Protein AF-A0A3D8R5S1-F1 (afdb_monomer)

Radius of gyration: 42.46 Å; Cα contacts (8 Å, |Δi|>4): 574; chains: 1; bounding box: 137×62×120 Å

Mean predicted aligned error: 13.7 Å

Secondary structure (DSSP, 8-state):
---PPP---------------------HHHHHHHHHHHHHHHHHHHHHHHHHTT-HHHHHHHS-HHHHHHHHTSTTHHHHHHHHHHHHHHHHHHHHHHHHHTT-TT--HHHHHHHHGGGHHHHHHHHHSTTHHHHHHHHHHHHHHTSS---TTS----S--TTHHHHHHHHHHHHHHHHHH-TT---HHHHHHHHHHHHHHHTTT---SSHHHHHHHHTT-BSHHHHHHHHHHHHHHHHHHHHHHHHHHHSTT----S-HHHHHHHHHHTTHHHHHHHTTSBTTHHHHHHHHHHHHHHHTS--TT-TTTTSS-TTSPPHHHHHHHHHHHHHHHHHHHH-TT---HHHHHHHHHHHHHHHHTTPPPS-HHHHHHHGGGSTTHHHHHHHHHHHHHHHHHHHHHHHHT-TTTTTS---S-HHHHHHHTTHHHHHHHHTSTTHHHHHHHHHHHHHHTSS---TTTTTTTT--TT-GGG----HHHHHHHHHHHHHHHHHHHH-TT---HHHHHHHHHHHHHHHTTT---SSHHHHHHHHTSPPPTT---------PPPTHHHHHHTTSS--

Foldseek 3Di:
DDDDDDDDDDDDDDDDDDDDPDPPPPDVVNVVVVVVVVVLVVLVVLLVVCLVVLPVVVSLVPDDPVVSVVSLQRPCNLVSLLSSLLVQLCVLLVVLQVVVVVVPLVDELLSQQVSLQVSLVSLVVLCVGVVSLVSSLVSLLVSLVRSGDPDPPHQHDAEDRPNAVSSLVVNQVSVVVCVVVPVPDALLVVLVSQVVSCVVSVVNNYHGHNLNVNLVSQLVHAEPVSLVVLLVVLLVVLVVLLVVLVCLVPDPPNPPVDQSLQSLLVSLVSCLSSLLSLCSHHYCSLVSSLVVLLVSQVSSPPDPPPPPRQPDDQQDDHPSLASSQVSNVVSQVVCCVVPVLDAPPVSLVVQVVVCVVSVVSNHHGSHPVVNLVRLLSHVCSLVVLLVVLLVVLVVLLVVVVVLCPPPVNLVVADLAQSLLVSLLVCVVSLVSQCPHDVSLVSSLVSLLVSLLSSFDPPPVCASHRPLDPPDPPSDHDSPSQQVSLVVNLVSLVVCCVVPVPDAVPVSLVSQVVVCVSVVVSVDNSHNPSNNVSNVPRDDDPPDDDDPDDDDDDDPVVVVVVVVPVPD

Nearest PDB structures (foldseek):
  5cwm-assembly1_A  TM=2.021E-01  e=1.436E+00  synthetic construct
  5ijj-assembly1_A  TM=2.510E-01  e=1.994E+00  Thermochaetoides thermophila
  7cun-assembly1_H  TM=1.378E-01  e=2.165E+00  Homo sapiens
  7e40-assembly1_B  TM=1.766E-01  e=6.038E+00  Oryza sativa Japonica Group

Organism: NCBI:txid1849047

Sequence (567 aa):
MSSLKRPHMSGTGASSDGRPPKAAKLSHEAEVQQLRAQIAILQRFIVEQGLQTSTWQGLLTKTPPEIRTQLENSPIAAETINKSIRAGIDKAYYALEAKIWELDLSITSDDMSRAMVEYIPQIQKLAEISGGLSLAYDALLYLGEHSYARVAGTSFGYGSRPSDRLADELLYSLAKRRKDSQPDYNPLPAVERLGKQISYLRERGIESFFLKSYNVLSAWVKGPEAADRTYNSLKAQITTAHQETLNEIDTPGSECYGSPSYVLASKMEQFIPDVRSLAYVAGGGLRLAFDLTIFLGLQYYGSLGSKSYHKGYGKQVRPFDNVVDELLVEIAMKIKDEEPGFAPVAEVEELEKRDRRLKKVGIKTCFPKSINLMWPWLPGAAAKFHEDIKKRIIKSYEKSEKQLHDPLSQHKRASSDWHSIRSEAFIPEIKRLNELPGGAILAFELLVLTAEHSYLRDVKLGPFYGWGDKAPEWWCPRNFDLVADDLLAGIAIKVKDQNPNFRPTNELVQLKNSHQYLAGYNIHTYFPKTIDVIESWPESDSVPRFEGSMTFPSAHTSATQLGQLNR

pLDDT: mean 81.53, std 16.75, range [34.62, 98.0]

Solvent-accessible surface area (backbone atoms only — not comparable to full-atom values): 32315 Å² total; per-residue (Å²): 137,86,86,87,82,84,84,86,89,84,82,91,82,90,77,92,77,93,70,82,79,72,78,73,72,67,53,68,65,58,50,51,50,51,50,52,51,51,49,52,51,50,48,49,50,53,54,54,52,28,54,77,67,73,30,53,67,65,49,48,74,74,39,58,70,73,60,37,53,54,46,49,69,32,93,61,32,32,62,50,52,46,53,46,51,51,52,49,52,50,53,56,38,52,60,53,50,51,42,45,74,73,65,42,65,86,58,30,25,39,56,35,10,47,65,46,46,76,51,52,66,54,36,55,54,33,40,75,32,74,85,5,47,66,50,21,49,54,48,51,58,50,49,60,70,47,29,45,77,89,62,88,89,51,49,62,42,85,51,81,44,71,26,30,63,62,51,22,57,49,48,37,53,46,51,52,53,46,48,76,74,32,87,84,63,72,38,52,70,57,34,58,54,48,49,56,50,42,52,61,37,43,79,58,61,30,81,59,60,38,57,71,28,42,55,56,35,40,45,62,32,71,37,47,72,55,32,50,51,52,47,54,52,52,53,48,50,53,51,49,54,50,52,52,49,50,52,53,67,69,38,88,86,56,81,66,91,61,58,66,59,54,58,37,31,57,60,54,51,73,46,51,67,57,43,57,50,35,42,48,19,38,58,57,7,44,63,50,22,43,55,48,44,53,51,55,65,52,58,44,62,61,75,90,76,59,83,79,75,62,83,79,64,33,76,63,83,53,73,51,33,54,54,50,17,50,51,42,37,55,43,51,48,53,47,38,73,79,34,79,84,59,50,66,52,70,59,46,53,50,52,50,56,48,36,55,56,33,49,75,65,52,26,74,64,46,43,65,65,32,45,64,66,50,48,70,49,30,88,61,38,35,60,56,50,43,54,56,50,50,54,50,53,52,52,51,41,55,52,51,54,56,48,66,71,33,76,82,44,67,77,58,75,62,93,60,61,64,39,28,59,60,40,49,71,46,49,68,57,38,54,54,31,40,73,25,80,84,6,30,60,53,24,44,54,49,49,53,52,40,59,67,50,30,45,46,84,48,80,89,44,31,60,43,75,78,70,54,102,82,54,86,87,69,75,68,84,63,63,40,34,59,59,48,19,58,50,47,30,52,35,50,52,53,32,40,74,77,34,77,82,67,72,66,61,70,58,50,52,51,50,51,53,50,29,55,57,37,40,77,67,79,39,76,65,52,36,57,62,28,49,54,56,60,66,68,50,78,82,65,100,79,68,85,83,80,91,71,89,80,82,73,85,66,75,74,64,59,67,65,58,62,66,67,77,75,117

Structure (mmCIF, N/CA/C/O backbone):
data_AF-A0A3D8R5S1-F1
#
_entry.id   AF-A0A3D8R5S1-F1
#
loop_
_atom_site.group_PDB
_atom_site.id
_atom_site.type_symbol
_atom_site.label_atom_id
_atom_site.label_alt_id
_atom_site.label_comp_id
_atom_site.label_asym_id
_atom_site.label_entity_id
_atom_site.label_seq_id
_atom_site.pdbx_PDB_ins_code
_atom_site.Cartn_x
_atom_site.Cartn_y
_atom_site.Cartn_z
_atom_site.occupancy
_atom_site.B_iso_or_equiv
_atom_site.auth_seq_id
_atom_site.auth_comp_id
_atom_site.auth_asym_id
_atom_site.auth_atom_id
_atom_site.pdbx_PDB_model_num
ATOM 1 N N . MET A 1 1 ? -52.650 42.874 62.507 1.00 39.59 1 MET A N 1
ATOM 2 C CA . MET A 1 1 ? -53.874 43.387 61.851 1.00 39.59 1 MET A CA 1
ATOM 3 C C . MET A 1 1 ? -54.260 42.440 60.719 1.00 39.59 1 MET A C 1
ATOM 5 O O . MET A 1 1 ? -53.361 42.006 60.016 1.00 39.59 1 MET A O 1
ATOM 9 N N . SER A 1 2 ? -55.564 42.156 60.569 1.00 38.62 2 SER A N 1
ATOM 10 C CA . SER A 1 2 ? -56.229 41.367 59.502 1.00 38.62 2 SER A CA 1
ATOM 11 C C . SER A 1 2 ? -56.034 39.836 59.558 1.00 38.62 2 SER A C 1
ATOM 13 O O . SER A 1 2 ? -55.106 39.309 58.963 1.00 38.62 2 SER A O 1
ATOM 15 N N . SER A 1 3 ? -56.757 39.078 60.394 1.00 37.47 3 SER A N 1
ATOM 16 C CA . SER A 1 3 ? -58.192 38.696 60.330 1.00 37.47 3 SER A CA 1
ATOM 17 C C . SER A 1 3 ? -58.537 37.714 59.195 1.00 37.47 3 SER A C 1
ATOM 19 O O . SER A 1 3 ? -58.768 38.108 58.053 1.00 37.47 3 SER A O 1
ATOM 21 N N . LEU A 1 4 ? -58.588 36.424 59.559 1.00 38.31 4 LEU A N 1
ATOM 22 C CA . LEU A 1 4 ? -59.146 35.318 58.780 1.00 38.31 4 LEU A CA 1
ATOM 23 C C . LEU A 1 4 ? -60.676 35.436 58.677 1.00 38.31 4 LEU A C 1
ATOM 25 O O . LEU A 1 4 ? -61.364 35.560 59.690 1.00 38.31 4 LEU A O 1
ATOM 29 N N . LYS A 1 5 ? -61.215 35.276 57.463 1.00 46.69 5 LYS A N 1
ATOM 30 C CA . LYS A 1 5 ? -62.646 35.048 57.209 1.00 46.69 5 LYS A CA 1
ATOM 31 C C . LYS A 1 5 ? -62.930 33.554 57.021 1.00 46.69 5 LYS A C 1
ATOM 33 O O . LYS A 1 5 ? -62.366 32.920 56.135 1.00 46.69 5 LYS A O 1
ATOM 38 N N . ARG A 1 6 ? -63.854 33.025 57.831 1.00 42.22 6 ARG A N 1
ATOM 39 C CA . ARG A 1 6 ? -64.632 31.800 57.559 1.00 42.22 6 ARG A CA 1
ATOM 40 C C . ARG A 1 6 ? -65.735 32.093 56.527 1.00 42.22 6 ARG A C 1
ATOM 42 O O . ARG A 1 6 ? -66.184 33.236 56.438 1.00 42.22 6 ARG A O 1
ATOM 49 N N . PRO A 1 7 ? -66.241 31.055 55.846 1.00 53.12 7 PRO A N 1
ATOM 50 C CA . PRO A 1 7 ? -67.682 30.769 55.910 1.00 53.12 7 PRO A CA 1
ATOM 51 C C . PRO A 1 7 ? -67.935 29.264 56.140 1.00 53.12 7 PRO A C 1
ATOM 53 O O . PRO A 1 7 ? -67.262 28.412 55.577 1.00 53.12 7 PRO A O 1
ATOM 56 N N . HIS A 1 8 ? -68.677 28.907 57.185 1.00 38.25 8 HIS A N 1
ATOM 57 C CA . HIS A 1 8 ? -70.129 28.658 57.229 1.00 38.25 8 HIS A CA 1
ATOM 58 C C . HIS A 1 8 ? -70.543 27.250 56.777 1.00 38.25 8 HIS A C 1
ATOM 60 O O . HIS A 1 8 ? -70.475 26.891 55.608 1.00 38.25 8 HIS A O 1
ATOM 66 N N . MET A 1 9 ? -71.009 26.486 57.768 1.00 43.72 9 MET A N 1
ATOM 67 C CA . MET A 1 9 ? -71.739 25.233 57.626 1.00 43.72 9 MET A CA 1
ATOM 68 C C . MET A 1 9 ? -73.236 25.493 57.429 1.00 43.72 9 MET A C 1
ATOM 70 O O . MET A 1 9 ? -73.798 26.335 58.128 1.00 43.72 9 MET A O 1
ATOM 74 N N . SER A 1 10 ? -73.859 24.696 56.561 1.00 40.09 10 SER A N 1
ATOM 75 C CA . SER A 1 10 ? -75.243 24.187 56.623 1.00 40.09 10 SER A CA 1
ATOM 76 C C . SER A 1 10 ? -75.431 23.286 55.388 1.00 40.09 10 SER A C 1
ATOM 78 O O . SER A 1 10 ? -75.042 23.694 54.304 1.00 40.09 10 SER A O 1
ATOM 80 N N . GLY A 1 11 ? -75.975 22.077 55.429 1.00 38.72 11 GLY A N 1
ATOM 81 C CA . GLY A 1 11 ? -76.747 21.450 56.477 1.00 38.72 11 GLY A CA 1
ATOM 82 C C . GLY A 1 11 ? -76.936 19.955 56.227 1.00 38.72 11 GLY A C 1
ATOM 83 O O . GLY A 1 11 ? -76.634 19.400 55.174 1.00 38.72 11 GLY A O 1
ATOM 84 N N . THR A 1 12 ? -77.421 19.341 57.290 1.00 40.75 12 THR A N 1
ATOM 85 C CA . THR A 1 12 ? -77.879 17.970 57.460 1.00 40.75 12 THR A CA 1
ATOM 86 C C . THR A 1 12 ? -79.117 17.660 56.622 1.00 40.75 12 THR A C 1
ATOM 88 O O . THR A 1 12 ? -80.109 18.381 56.697 1.00 40.75 12 THR A O 1
ATOM 91 N N . GLY A 1 13 ? -79.092 16.527 55.924 1.00 39.94 13 GLY A N 1
ATOM 92 C CA . GLY A 1 13 ? -80.265 15.856 55.372 1.00 39.94 13 GLY A CA 1
ATOM 93 C C . GLY A 1 13 ? -80.067 14.351 55.496 1.00 39.94 13 GLY A C 1
ATOM 94 O O . GLY A 1 13 ? -79.429 13.736 54.648 1.00 39.94 13 GLY A O 1
ATOM 95 N N . ALA A 1 14 ? -80.548 13.779 56.599 1.00 44.41 14 ALA A N 1
ATOM 96 C CA . ALA A 1 14 ? -80.600 12.343 56.808 1.00 44.41 14 ALA A CA 1
ATOM 97 C C . ALA A 1 14 ? -81.788 11.762 56.030 1.00 44.41 14 ALA A C 1
ATOM 99 O O . ALA A 1 14 ? -82.923 12.190 56.225 1.00 44.41 14 ALA A O 1
ATOM 100 N N . SER A 1 15 ? -81.534 10.758 55.197 1.00 41.56 15 SER A N 1
ATOM 101 C CA . SER A 1 15 ? -82.533 9.747 54.869 1.00 41.56 15 SER A CA 1
ATOM 102 C C . SER A 1 15 ? -81.846 8.393 54.937 1.00 41.56 15 SER A C 1
ATOM 104 O O . SER A 1 15 ? -80.936 8.075 54.174 1.00 41.56 15 SER A O 1
ATOM 106 N N . SER A 1 16 ? -82.221 7.671 55.981 1.00 47.59 16 SER A N 1
ATOM 107 C CA . SER A 1 16 ? -81.908 6.282 56.238 1.00 47.59 16 SER A CA 1
ATOM 108 C C . SER A 1 16 ? -82.669 5.411 55.249 1.00 47.59 16 SER A C 1
ATOM 110 O O . SER A 1 16 ? -83.893 5.350 55.327 1.00 47.59 16 SER A O 1
ATOM 112 N N . ASP A 1 17 ? -81.953 4.683 54.400 1.00 43.38 17 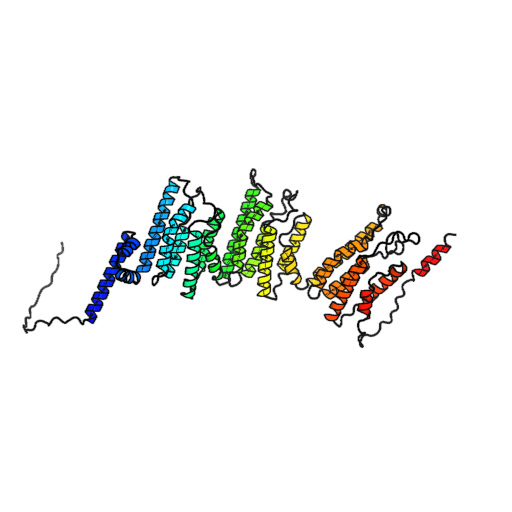ASP A N 1
ATOM 113 C CA . ASP A 1 17 ? -82.474 3.429 53.875 1.00 43.38 17 ASP A CA 1
ATOM 114 C C . ASP A 1 17 ? -81.357 2.399 53.739 1.00 43.38 17 ASP A C 1
ATOM 116 O O . ASP A 1 17 ? -80.265 2.650 53.223 1.00 43.38 17 ASP A O 1
ATOM 120 N N . GLY A 1 18 ? -81.617 1.246 54.345 1.00 51.34 18 GLY A N 1
ATOM 121 C CA . GLY A 1 18 ? -80.632 0.227 54.637 1.00 51.34 18 GLY A CA 1
ATOM 122 C C . GLY A 1 18 ? -80.197 -0.565 53.410 1.00 51.34 18 GLY A C 1
ATOM 123 O O . GLY A 1 18 ? -81.004 -1.196 52.734 1.00 51.34 18 GLY A O 1
ATOM 124 N N . ARG A 1 19 ? -78.881 -0.646 53.221 1.00 42.19 19 ARG A N 1
ATOM 125 C CA . ARG A 1 19 ? -78.139 -1.890 52.959 1.00 42.19 19 ARG A CA 1
ATOM 126 C C . ARG A 1 19 ? -76.644 -1.577 53.043 1.00 42.19 19 ARG A C 1
ATOM 128 O O . ARG A 1 19 ? -76.214 -0.611 52.416 1.00 42.19 19 ARG A O 1
ATOM 135 N N . PRO A 1 20 ? -75.829 -2.371 53.761 1.00 47.19 20 PRO A N 1
ATOM 136 C CA . PRO A 1 20 ? -74.384 -2.268 53.604 1.00 47.19 20 PRO A CA 1
ATOM 137 C C . PRO A 1 20 ? -74.064 -2.512 52.120 1.00 47.19 20 PRO A C 1
ATOM 139 O O . PRO A 1 20 ? -74.595 -3.480 51.555 1.00 47.19 20 PRO A O 1
ATOM 142 N N . PRO A 1 21 ? -73.253 -1.669 51.453 1.00 49.06 21 PRO A N 1
ATOM 143 C CA . PRO A 1 21 ? -72.784 -2.004 50.122 1.00 49.06 21 PRO A CA 1
ATOM 144 C C . PRO A 1 21 ? -72.013 -3.312 50.277 1.00 49.06 21 PRO A C 1
ATOM 146 O O . PRO A 1 21 ? -70.998 -3.368 50.972 1.00 49.06 21 PRO A O 1
ATOM 149 N N . LYS A 1 22 ? -72.553 -4.397 49.704 1.00 49.91 22 LYS A N 1
ATOM 150 C CA . LYS A 1 22 ? -71.823 -5.655 49.545 1.00 49.91 22 LYS A CA 1
ATOM 151 C C . LYS A 1 22 ? -70.461 -5.267 49.000 1.00 49.91 22 LYS A C 1
ATOM 153 O O . LYS A 1 22 ? -70.418 -4.649 47.938 1.00 49.91 22 LYS A O 1
ATOM 158 N N . ALA A 1 23 ? -69.404 -5.585 49.750 1.00 49.28 23 ALA A N 1
ATOM 159 C CA . ALA A 1 23 ? -68.029 -5.425 49.314 1.00 49.28 23 ALA A CA 1
ATOM 160 C C . ALA A 1 23 ? -67.968 -5.884 47.859 1.00 49.28 23 ALA A C 1
ATOM 162 O O . ALA A 1 23 ? -68.216 -7.059 47.569 1.00 49.28 23 ALA A O 1
ATOM 163 N N . ALA A 1 24 ? -67.789 -4.928 46.946 1.00 53.66 24 ALA A N 1
ATOM 164 C CA . ALA A 1 24 ? -67.605 -5.238 45.549 1.00 53.66 24 ALA A CA 1
ATOM 165 C C . ALA A 1 24 ? -66.372 -6.130 45.537 1.00 53.66 24 ALA A C 1
ATOM 167 O O . ALA A 1 24 ? -65.279 -5.668 45.861 1.00 53.66 24 ALA A O 1
ATOM 168 N N . LYS A 1 25 ? -66.569 -7.429 45.281 1.00 57.66 25 LYS A N 1
ATOM 169 C CA . LYS A 1 25 ? -65.466 -8.318 44.942 1.00 57.66 25 LYS A CA 1
ATOM 170 C C . LYS A 1 25 ? -64.747 -7.590 43.818 1.00 57.66 25 LYS A C 1
ATOM 172 O O . LYS A 1 25 ? 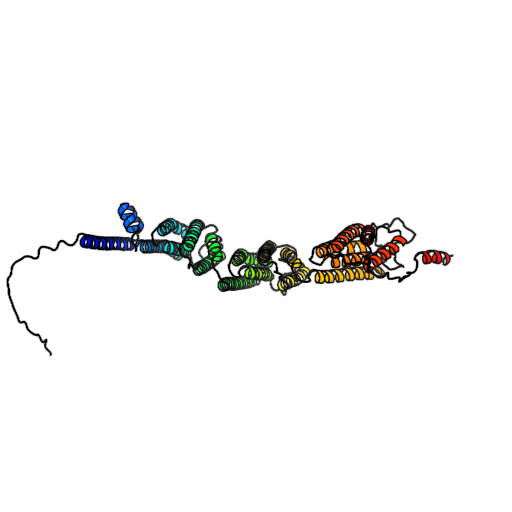-65.323 -7.456 42.737 1.00 57.66 25 LYS A O 1
ATOM 177 N N . LEU A 1 26 ? -63.561 -7.046 44.103 1.00 55.06 26 LEU A N 1
ATOM 178 C CA . LEU A 1 26 ? -62.646 -6.634 43.054 1.00 55.06 26 LEU A CA 1
ATOM 179 C C . LEU A 1 26 ? -62.645 -7.794 42.066 1.00 55.06 26 LEU A C 1
ATOM 181 O O . LEU A 1 26 ? -62.483 -8.949 42.469 1.00 55.06 26 LEU A O 1
ATOM 185 N N . SER A 1 27 ? -62.947 -7.500 40.800 1.00 71.06 27 SER A N 1
ATOM 186 C CA . SER A 1 27 ? -62.767 -8.489 39.745 1.00 71.06 27 SER A CA 1
ATOM 187 C C . SER A 1 27 ? -61.374 -9.077 39.946 1.00 71.06 27 SER A C 1
ATOM 189 O O . SER A 1 27 ? -60.426 -8.310 40.132 1.00 71.06 27 SER A O 1
ATOM 191 N N . HIS A 1 28 ? -61.243 -10.405 39.950 1.00 75.81 28 HIS A N 1
ATOM 192 C CA . HIS A 1 28 ? -59.943 -11.065 40.109 1.00 75.81 28 HIS A CA 1
ATOM 193 C C . HIS A 1 28 ? -58.885 -10.476 39.165 1.00 75.81 28 HIS A C 1
ATOM 195 O O . HIS A 1 28 ? -57.705 -10.443 39.484 1.00 75.81 28 HIS A O 1
ATOM 201 N N . GLU A 1 29 ? -59.312 -9.926 38.033 1.00 79.81 29 GLU A N 1
ATOM 202 C CA . GLU A 1 29 ? -58.477 -9.237 37.059 1.00 79.81 29 GLU A CA 1
ATOM 203 C C . GLU A 1 29 ? -57.869 -7.917 37.574 1.00 79.81 29 GLU A C 1
ATOM 205 O O . GLU A 1 29 ? -56.691 -7.645 37.342 1.00 79.81 29 GLU A O 1
ATOM 210 N N . ALA A 1 30 ? -58.630 -7.125 38.336 1.00 78.56 30 ALA A N 1
ATOM 211 C CA . ALA A 1 30 ? -58.147 -5.898 38.971 1.00 78.56 30 ALA A CA 1
ATOM 212 C C . ALA A 1 30 ? -57.182 -6.203 40.129 1.00 78.56 30 ALA A C 1
ATOM 214 O O . ALA A 1 30 ? -56.167 -5.527 40.289 1.00 78.56 30 ALA A O 1
ATOM 215 N N . GLU A 1 31 ? -57.456 -7.263 40.892 1.00 82.12 31 GLU A N 1
ATOM 216 C CA . GLU A 1 31 ? -56.578 -7.741 41.965 1.00 82.12 31 GLU A CA 1
ATOM 217 C C . GLU A 1 31 ? -55.251 -8.287 41.400 1.00 82.12 31 GLU A C 1
ATOM 219 O O . GLU A 1 31 ? -54.173 -7.943 41.885 1.00 82.12 31 GLU A O 1
ATOM 224 N N . VAL A 1 32 ? -55.301 -9.037 40.292 1.00 85.12 32 VAL A N 1
ATOM 225 C CA . VAL A 1 32 ? -54.107 -9.497 39.561 1.00 85.12 32 VAL A CA 1
ATOM 226 C C . VAL A 1 32 ? -53.297 -8.324 39.000 1.00 85.12 32 VAL A C 1
ATOM 228 O O . VAL A 1 32 ? -52.068 -8.342 39.089 1.00 85.12 32 VAL A O 1
ATOM 231 N N . GLN A 1 33 ? -53.937 -7.288 38.446 1.00 83.00 33 GLN A N 1
ATOM 232 C CA . GLN A 1 33 ? -53.222 -6.083 38.005 1.00 83.00 33 GLN A CA 1
ATOM 233 C C . GLN A 1 33 ? -52.552 -5.349 39.171 1.00 83.00 33 GLN A C 1
ATOM 235 O O . GLN A 1 33 ? -51.395 -4.938 39.051 1.00 83.00 33 GLN A O 1
ATOM 240 N N . GLN A 1 34 ? -53.239 -5.225 40.307 1.00 83.50 34 GLN A N 1
ATOM 241 C CA . GLN A 1 34 ? -52.691 -4.586 41.500 1.00 83.50 34 GLN A CA 1
ATOM 242 C C . GLN A 1 34 ? -51.481 -5.355 42.049 1.00 83.50 34 GLN A C 1
ATOM 244 O O . GLN A 1 34 ? -50.457 -4.746 42.358 1.00 83.50 34 GLN A O 1
ATOM 249 N N . LEU A 1 35 ? -51.554 -6.688 42.099 1.00 85.81 35 LEU A N 1
ATOM 250 C CA . LEU A 1 35 ? -50.433 -7.538 42.507 1.00 85.81 35 LEU A CA 1
ATOM 251 C C . LEU A 1 35 ? -49.249 -7.429 41.539 1.00 85.81 35 LEU A C 1
ATOM 253 O O . LEU A 1 35 ? -48.109 -7.314 41.984 1.00 85.81 35 LEU A O 1
ATOM 257 N N . ARG A 1 36 ? -49.490 -7.381 40.221 1.00 83.19 36 ARG A N 1
ATOM 258 C CA . ARG A 1 36 ? -48.427 -7.142 39.224 1.00 83.19 36 ARG A CA 1
ATOM 259 C C . ARG A 1 36 ? -47.743 -5.790 39.429 1.00 83.19 36 ARG A C 1
ATOM 261 O O . ARG A 1 36 ? -46.520 -5.717 39.346 1.00 83.19 36 ARG A O 1
ATOM 268 N N . ALA A 1 37 ? -48.506 -4.742 39.738 1.00 80.75 37 ALA A N 1
ATOM 269 C CA . ALA A 1 37 ? -47.951 -3.425 40.039 1.00 80.75 37 ALA A CA 1
ATOM 270 C C . ALA A 1 37 ? -47.107 -3.436 41.326 1.00 80.75 37 ALA A C 1
ATOM 272 O O . ALA A 1 37 ? -46.006 -2.890 41.342 1.00 80.75 37 ALA A O 1
ATOM 273 N N . GLN A 1 38 ? -47.572 -4.105 42.386 1.00 81.31 38 GLN A N 1
ATOM 274 C CA . GLN A 1 38 ? -46.812 -4.250 43.634 1.00 81.31 38 GLN A CA 1
ATOM 275 C C . GLN A 1 38 ? -45.525 -5.061 43.442 1.00 81.31 38 GLN A C 1
ATOM 277 O O . GLN A 1 38 ? -44.480 -4.669 43.958 1.00 81.31 38 GLN A O 1
ATOM 282 N N . ILE A 1 39 ? -45.569 -6.145 42.658 1.00 81.31 39 ILE A N 1
ATOM 283 C CA . ILE A 1 39 ? -44.380 -6.931 42.301 1.00 81.31 39 ILE A CA 1
ATOM 284 C C . ILE A 1 39 ? -43.389 -6.071 41.513 1.00 81.31 39 ILE A C 1
ATOM 286 O O . ILE A 1 39 ? -42.205 -6.088 41.831 1.00 81.31 39 ILE A O 1
ATOM 290 N N . ALA A 1 40 ? -43.848 -5.269 40.549 1.00 75.25 40 ALA A N 1
ATOM 291 C CA . ALA A 1 40 ? -42.976 -4.362 39.803 1.00 75.25 40 ALA A CA 1
ATOM 292 C C . ALA A 1 40 ? -42.311 -3.309 40.714 1.00 75.25 40 ALA A C 1
ATOM 294 O O . ALA A 1 40 ? -41.123 -3.022 40.560 1.00 75.25 40 ALA A O 1
ATOM 295 N N . ILE A 1 41 ? -43.045 -2.770 41.697 1.00 78.25 41 ILE A N 1
ATOM 296 C CA . ILE A 1 41 ? -42.504 -1.843 42.705 1.00 78.25 41 ILE A CA 1
ATOM 297 C C . ILE A 1 41 ? -41.456 -2.540 43.581 1.00 78.25 41 ILE A C 1
ATOM 299 O O . ILE A 1 41 ? -40.382 -1.984 43.800 1.00 78.25 41 ILE A O 1
ATOM 303 N N . LEU A 1 42 ? -41.732 -3.758 44.055 1.00 78.38 42 LEU A N 1
ATOM 304 C CA . LEU A 1 42 ? -40.793 -4.540 44.866 1.00 78.38 42 LEU A CA 1
ATOM 305 C C . LEU A 1 42 ? -39.533 -4.911 44.083 1.00 78.38 42 LEU A C 1
ATOM 307 O O . LEU A 1 42 ? -38.431 -4.751 44.598 1.00 78.38 42 LEU A O 1
ATOM 311 N N . GLN A 1 43 ? -39.677 -5.350 42.832 1.00 75.19 43 GLN A N 1
ATOM 312 C CA . GLN A 1 43 ? -38.549 -5.618 41.942 1.00 75.19 43 GLN A CA 1
ATOM 313 C C . GLN A 1 43 ? -37.701 -4.360 41.760 1.00 75.19 43 GLN A C 1
ATOM 315 O O . GLN A 1 43 ? -36.488 -4.421 41.922 1.00 75.19 43 GLN A O 1
ATOM 320 N N . ARG A 1 44 ? -38.331 -3.204 41.520 1.00 74.06 44 ARG A N 1
ATOM 321 C CA . ARG A 1 44 ? -37.633 -1.919 41.424 1.00 74.06 44 ARG A CA 1
ATOM 322 C C . ARG A 1 44 ? -36.908 -1.532 42.704 1.00 74.06 44 ARG A C 1
ATOM 324 O O . ARG A 1 44 ? -35.750 -1.140 42.634 1.00 74.06 44 ARG A O 1
ATOM 331 N N . PHE A 1 45 ? -37.542 -1.700 43.857 1.00 77.12 45 PHE A N 1
ATOM 332 C CA . PHE A 1 45 ? -36.914 -1.437 45.146 1.00 77.12 45 PHE A CA 1
ATOM 333 C C . PHE A 1 45 ? -35.697 -2.342 45.383 1.00 77.12 45 PHE A C 1
ATOM 335 O O . PHE A 1 45 ? -34.637 -1.858 45.767 1.00 77.12 45 PHE A O 1
ATOM 342 N N . ILE A 1 46 ? -35.816 -3.643 45.105 1.00 72.62 46 ILE A N 1
ATOM 343 C CA . ILE A 1 46 ? -34.713 -4.608 45.231 1.00 72.62 46 ILE A CA 1
ATOM 344 C C . ILE A 1 46 ? -33.552 -4.229 44.297 1.00 72.62 46 ILE A C 1
ATOM 346 O O . ILE A 1 46 ? -32.390 -4.252 44.706 1.00 72.62 46 ILE A O 1
ATOM 350 N N . VAL A 1 47 ? -33.874 -3.835 43.064 1.00 68.31 47 VAL A N 1
ATOM 351 C CA . VAL A 1 47 ? -32.925 -3.341 42.058 1.00 68.31 47 VAL A CA 1
ATOM 352 C C . VAL A 1 47 ? -32.195 -2.079 42.537 1.00 68.31 47 VAL A C 1
ATOM 354 O O . VAL A 1 47 ? -30.964 -2.025 42.509 1.00 68.31 47 VAL A O 1
ATOM 357 N N . GLU A 1 48 ? -32.924 -1.095 43.059 1.00 70.25 48 GLU A N 1
ATOM 358 C CA . GLU A 1 48 ? -32.369 0.164 43.572 1.00 70.25 48 GLU A CA 1
ATOM 359 C C . GLU A 1 48 ? -31.524 -0.030 44.849 1.00 70.25 48 GLU A C 1
ATOM 361 O O . GLU A 1 48 ? -30.470 0.589 44.995 1.00 70.25 48 GLU A O 1
ATOM 366 N N . GLN A 1 49 ? -31.918 -0.933 45.750 1.00 71.12 49 GLN A N 1
ATOM 367 C CA . GLN A 1 49 ? -31.139 -1.265 46.953 1.00 71.12 49 GLN A CA 1
ATOM 368 C C . GLN A 1 49 ? -29.855 -2.047 46.624 1.00 71.12 49 GLN A C 1
ATOM 370 O O . GLN A 1 49 ? -28.805 -1.835 47.240 1.00 71.12 49 GLN A O 1
ATOM 375 N N . GLY A 1 50 ? -29.901 -2.915 45.608 1.00 64.50 50 GLY A N 1
ATOM 376 C CA . GLY A 1 50 ? -28.719 -3.615 45.101 1.00 64.50 50 GLY A CA 1
ATOM 377 C C . GLY A 1 50 ? -27.653 -2.670 44.525 1.00 64.50 50 GLY A C 1
ATOM 378 O O . GLY A 1 50 ? -26.458 -2.949 44.653 1.00 64.50 50 GLY A O 1
ATOM 379 N N . LEU A 1 51 ? -28.068 -1.528 43.957 1.00 57.47 51 LEU A N 1
ATOM 380 C CA . LEU A 1 51 ? -27.173 -0.463 43.479 1.00 57.47 51 LEU A CA 1
ATOM 381 C C . LEU A 1 51 ? -26.454 0.259 44.620 1.00 57.47 51 LEU A C 1
ATOM 383 O O . LEU A 1 51 ? -25.243 0.457 44.541 1.00 57.47 51 LEU A O 1
ATOM 387 N N . GLN A 1 52 ? -27.170 0.632 45.686 1.00 59.22 52 GLN A N 1
ATOM 388 C CA . GLN A 1 52 ? -26.581 1.383 46.806 1.00 59.22 52 GLN A CA 1
ATOM 389 C C . GLN A 1 52 ? -25.479 0.605 47.528 1.00 59.22 52 GLN A C 1
ATOM 391 O O . GLN A 1 52 ? -24.530 1.187 48.046 1.00 59.22 52 GLN A O 1
ATOM 396 N N . THR A 1 53 ? -25.579 -0.720 47.538 1.00 59.31 53 THR A N 1
ATOM 397 C CA . THR A 1 53 ? -24.626 -1.591 48.230 1.00 59.31 53 THR A CA 1
ATOM 398 C C . THR A 1 53 ? -23.472 -2.061 47.344 1.00 59.31 53 THR A C 1
ATOM 400 O O . THR A 1 53 ? -22.615 -2.788 47.833 1.00 59.31 53 THR A O 1
ATOM 403 N N . SER A 1 54 ? -23.407 -1.663 46.063 1.00 54.62 54 SER A N 1
ATOM 404 C CA . SER A 1 54 ? -22.398 -2.150 45.097 1.00 54.62 54 SER A CA 1
ATOM 405 C C . SER A 1 54 ? -22.350 -3.685 44.975 1.00 54.62 54 SER A C 1
ATOM 407 O O . SER A 1 54 ? -21.305 -4.256 44.672 1.00 54.62 54 SER A O 1
ATOM 409 N N . THR A 1 55 ? -23.457 -4.381 45.266 1.00 64.31 55 THR A N 1
ATOM 410 C CA . THR A 1 55 ? -23.479 -5.849 45.406 1.00 64.31 55 THR A CA 1
ATOM 411 C C . THR A 1 55 ? -24.538 -6.511 44.539 1.00 64.31 55 THR A C 1
ATOM 413 O O . THR A 1 55 ? -25.024 -7.575 44.897 1.00 64.31 55 THR A O 1
ATOM 416 N N . TRP A 1 56 ? -24.883 -5.958 43.372 1.00 68.00 56 TRP A N 1
ATOM 417 C CA . TRP A 1 56 ? -25.864 -6.599 42.485 1.00 68.00 56 TRP A CA 1
ATOM 418 C C . TRP A 1 56 ? -25.545 -8.086 42.221 1.00 68.00 56 TRP A C 1
ATOM 420 O O . TRP A 1 56 ? -26.417 -8.939 42.371 1.00 68.00 56 TRP A O 1
ATOM 430 N N . GLN A 1 57 ? -24.272 -8.439 41.989 1.00 64.69 57 GLN A N 1
ATOM 431 C CA . GLN A 1 57 ? -23.820 -9.841 41.951 1.00 64.69 57 GLN A CA 1
ATOM 432 C C . GLN A 1 57 ? -24.109 -10.605 43.251 1.00 64.69 57 GLN A C 1
ATOM 434 O O . GLN A 1 57 ? -24.592 -11.733 43.211 1.00 64.69 57 GLN A O 1
ATOM 439 N N . GLY A 1 58 ? -23.776 -10.010 44.399 1.00 70.50 58 GLY A N 1
ATOM 440 C CA . GLY A 1 58 ? -23.977 -10.597 45.726 1.00 70.50 58 GLY A CA 1
ATOM 441 C C . GLY A 1 58 ? -25.453 -10.782 46.084 1.00 70.50 58 GLY A C 1
ATOM 442 O O . GLY A 1 58 ? -25.800 -11.701 46.823 1.00 70.50 58 GLY A O 1
ATOM 443 N N . LEU A 1 59 ? -26.322 -9.938 45.532 1.00 71.50 59 LEU A N 1
ATOM 444 C CA . LEU A 1 59 ? -27.765 -10.064 45.618 1.00 71.50 59 LEU A CA 1
ATOM 445 C C . LEU A 1 59 ? -28.239 -11.226 44.739 1.00 71.50 59 LEU A C 1
ATOM 447 O O . LEU A 1 59 ? -28.907 -12.129 45.238 1.00 71.50 59 LEU A O 1
ATOM 451 N N . LEU A 1 60 ? -27.845 -11.265 43.460 1.00 70.44 60 LEU A N 1
ATOM 452 C CA . LEU A 1 60 ? -28.252 -12.328 42.536 1.00 70.44 60 LEU A CA 1
ATOM 453 C C . LEU A 1 60 ? -27.799 -13.711 43.019 1.00 70.44 60 LEU A C 1
ATOM 455 O O . LEU A 1 60 ? -28.591 -14.648 42.954 1.00 70.44 60 LEU A O 1
ATOM 459 N N . THR A 1 61 ? -26.576 -13.856 43.544 1.00 70.81 61 THR A N 1
ATOM 460 C CA . THR A 1 61 ? -26.052 -15.145 44.044 1.00 70.81 61 THR A CA 1
ATOM 461 C C . THR A 1 61 ? -26.826 -15.682 45.242 1.00 70.81 61 THR A C 1
ATOM 463 O O . THR A 1 61 ? -26.978 -16.895 45.361 1.00 70.81 61 THR A O 1
ATOM 466 N N . LYS A 1 62 ? -27.361 -14.798 46.090 1.00 75.50 62 LYS A N 1
ATOM 467 C CA . LYS A 1 62 ? -28.207 -15.150 47.242 1.00 75.50 62 LYS A CA 1
ATOM 468 C C . LYS A 1 62 ? -29.692 -15.280 46.889 1.00 75.50 62 LYS A C 1
ATOM 470 O O . LYS A 1 62 ? -30.469 -15.766 47.704 1.00 75.50 62 LYS A O 1
ATOM 475 N N . THR A 1 63 ? -30.085 -14.848 45.692 1.00 74.44 63 THR A N 1
ATOM 476 C CA . THR A 1 63 ? -31.474 -14.880 45.224 1.00 74.44 63 THR A CA 1
ATOM 477 C C . THR A 1 63 ? -31.786 -16.227 44.555 1.00 74.44 63 THR A C 1
ATOM 479 O O . THR A 1 63 ? -30.990 -16.669 43.715 1.00 74.44 63 THR A O 1
ATOM 482 N N . PRO A 1 64 ? -32.929 -16.873 44.878 1.00 80.12 64 PRO A N 1
ATOM 483 C CA . PRO A 1 64 ? -33.388 -18.087 44.202 1.00 80.12 64 PRO A CA 1
ATOM 484 C C . PRO A 1 64 ? -33.475 -17.926 42.673 1.00 80.12 64 PRO A C 1
ATOM 486 O O . PRO A 1 64 ? -33.784 -16.823 42.207 1.00 80.12 64 PRO A O 1
ATOM 489 N N . PRO A 1 65 ? -33.237 -18.992 41.881 1.00 76.06 65 PRO A N 1
ATOM 490 C CA . PRO A 1 65 ? -33.194 -18.917 40.418 1.00 76.06 65 PRO A CA 1
ATOM 491 C C . PRO A 1 65 ? -34.442 -18.288 39.788 1.00 76.06 65 PRO A C 1
ATOM 493 O O . PRO A 1 65 ? -34.319 -17.461 38.890 1.00 76.06 65 PRO A O 1
ATOM 496 N N . GLU A 1 66 ? -35.635 -18.602 40.296 1.00 77.69 66 GLU A N 1
ATOM 497 C CA . GLU A 1 66 ? -36.902 -18.115 39.742 1.00 77.69 66 GLU A CA 1
ATOM 498 C C . GLU A 1 66 ? -37.052 -16.596 39.909 1.00 77.69 66 GLU A C 1
ATOM 500 O O . GLU A 1 66 ? -37.471 -15.893 38.988 1.00 77.69 66 GLU A O 1
ATOM 505 N N . ILE A 1 67 ? -36.666 -16.072 41.077 1.00 76.06 67 ILE A N 1
ATOM 506 C CA . ILE A 1 67 ? -36.705 -14.633 41.374 1.00 76.06 67 ILE A CA 1
ATOM 507 C C . ILE A 1 67 ? -35.587 -13.915 40.616 1.00 76.06 67 ILE A C 1
ATOM 509 O O . ILE A 1 67 ? -35.794 -12.811 40.118 1.00 76.06 67 ILE A O 1
ATOM 513 N N . ARG A 1 68 ? -34.420 -14.553 40.469 1.00 78.69 68 ARG A N 1
ATOM 514 C CA . ARG A 1 68 ? -33.306 -14.024 39.678 1.00 78.69 68 ARG A CA 1
ATOM 515 C C . ARG A 1 68 ? -33.728 -13.777 38.234 1.00 78.69 68 ARG A C 1
ATOM 517 O O . ARG A 1 68 ? -33.551 -12.669 37.743 1.00 78.69 68 ARG A O 1
ATOM 524 N N . THR A 1 69 ? -34.363 -14.761 37.598 1.00 79.56 69 THR A N 1
ATOM 525 C CA . THR A 1 69 ? -34.874 -14.623 36.229 1.00 79.56 69 THR A CA 1
ATOM 526 C C . THR A 1 69 ? -35.923 -13.516 36.124 1.00 79.56 69 THR A C 1
ATOM 528 O O . THR A 1 69 ? -35.918 -12.754 35.163 1.00 79.56 69 THR A O 1
ATOM 531 N N . GLN A 1 70 ? -36.807 -13.369 37.116 1.00 79.12 70 GLN A N 1
ATOM 532 C CA . GLN A 1 70 ? -37.776 -12.267 37.129 1.00 79.12 70 GLN A CA 1
ATOM 533 C C . GLN A 1 70 ? -37.114 -10.890 37.269 1.00 79.12 70 GLN A C 1
ATOM 535 O O . GLN A 1 70 ? -37.550 -9.939 36.623 1.00 79.12 70 GLN A O 1
ATOM 540 N N . LEU A 1 71 ? -36.067 -10.782 38.090 1.00 78.00 71 LEU A N 1
ATOM 541 C CA . LEU A 1 71 ? -35.297 -9.550 38.246 1.00 78.00 71 LEU A CA 1
ATOM 542 C C . LEU A 1 71 ? -34.512 -9.220 36.976 1.00 78.00 71 LEU A C 1
ATOM 544 O O . LEU A 1 71 ? -34.541 -8.074 36.552 1.00 78.00 71 LEU A O 1
ATOM 548 N N . GLU A 1 72 ? -33.865 -10.202 36.346 1.00 79.38 72 GLU A N 1
ATOM 549 C CA . GLU A 1 72 ? -33.123 -10.029 35.088 1.00 79.38 72 GLU A CA 1
ATOM 550 C C . GLU A 1 72 ? -34.045 -9.655 33.918 1.00 79.38 72 GLU A C 1
ATOM 552 O O . GLU A 1 72 ? -33.668 -8.848 33.074 1.00 79.38 72 GLU A O 1
ATOM 557 N N . ASN A 1 73 ? -35.282 -10.156 33.904 1.00 81.88 73 ASN A N 1
ATOM 558 C CA . ASN A 1 73 ? -36.293 -9.789 32.908 1.00 81.88 73 ASN A CA 1
ATOM 559 C C . ASN A 1 73 ? -36.968 -8.433 33.178 1.00 81.88 73 ASN A C 1
ATOM 561 O O . ASN A 1 73 ? -37.812 -7.999 32.389 1.00 81.88 73 ASN A O 1
ATOM 565 N N . SER A 1 74 ? -36.638 -7.759 34.283 1.00 81.56 74 SER A N 1
ATOM 566 C CA . SER A 1 74 ? -37.193 -6.443 34.589 1.00 81.56 74 SER A CA 1
ATOM 567 C C . SER A 1 74 ? -36.661 -5.383 33.607 1.00 81.56 74 SER A C 1
ATOM 569 O O . SER A 1 74 ? -35.459 -5.363 33.335 1.00 81.56 74 SER A O 1
ATOM 571 N N . PRO A 1 75 ? -37.489 -4.433 33.124 1.00 76.56 75 PRO A N 1
ATOM 572 C CA . PRO A 1 75 ? -37.061 -3.403 32.166 1.00 76.56 75 PRO A CA 1
ATOM 573 C C . PRO A 1 75 ? -35.878 -2.537 32.630 1.00 76.56 75 PRO A C 1
ATOM 575 O O . PRO A 1 75 ? -35.163 -1.969 31.813 1.00 76.56 75 PRO A O 1
ATOM 578 N N . ILE A 1 76 ? -35.671 -2.430 33.944 1.00 82.62 76 ILE A N 1
ATOM 579 C CA . ILE A 1 76 ? -34.622 -1.612 34.578 1.00 82.62 76 ILE A CA 1
ATOM 580 C C . ILE A 1 76 ? -33.352 -2.408 34.921 1.00 82.62 76 ILE A C 1
ATOM 582 O O . ILE A 1 76 ? -32.368 -1.835 35.399 1.00 82.62 76 ILE A O 1
ATOM 586 N N . ALA A 1 77 ? -33.367 -3.731 34.728 1.00 84.88 77 ALA A N 1
ATOM 587 C CA . ALA A 1 77 ? -32.293 -4.616 35.166 1.00 84.88 77 ALA A CA 1
ATOM 588 C C . ALA A 1 77 ? -30.988 -4.324 34.427 1.00 84.88 77 ALA A C 1
ATOM 590 O O . ALA A 1 77 ? -29.944 -4.158 35.053 1.00 84.88 77 ALA A O 1
ATOM 591 N N . ALA A 1 78 ? -31.060 -4.190 33.101 1.00 90.12 78 ALA A N 1
ATOM 592 C CA . ALA A 1 78 ? -29.896 -3.951 32.260 1.00 90.12 78 ALA A CA 1
ATOM 593 C C . ALA A 1 78 ? -29.183 -2.631 32.614 1.00 90.12 78 ALA A C 1
ATOM 595 O O . ALA A 1 78 ? -27.965 -2.611 32.793 1.00 90.12 78 ALA A O 1
ATOM 596 N N . GLU A 1 79 ? -29.931 -1.537 32.797 1.00 90.06 79 GLU A N 1
ATOM 597 C CA . GLU A 1 79 ? -29.364 -0.245 33.215 1.00 90.06 79 GLU A CA 1
ATOM 598 C C . GLU A 1 79 ? -28.715 -0.313 34.596 1.00 90.06 79 GLU A C 1
ATOM 600 O O . GLU A 1 79 ? -27.647 0.259 34.820 1.00 90.06 79 GLU A O 1
ATOM 605 N N . THR A 1 80 ? -29.351 -1.026 35.520 1.00 84.75 80 THR A N 1
ATOM 606 C CA . THR A 1 80 ? -28.856 -1.210 36.885 1.00 84.75 80 THR A CA 1
ATOM 607 C C . THR A 1 80 ? -27.556 -2.006 36.895 1.00 84.75 80 THR A C 1
ATOM 609 O O . THR A 1 80 ? -26.574 -1.585 37.506 1.00 84.75 80 THR A O 1
ATOM 612 N N . ILE A 1 81 ? -27.513 -3.115 36.160 1.00 87.81 81 ILE A N 1
ATOM 613 C CA . ILE A 1 81 ? -26.310 -3.934 36.005 1.00 87.81 81 ILE A CA 1
ATOM 614 C C . ILE A 1 81 ? -25.186 -3.110 35.384 1.00 87.81 81 ILE A C 1
ATOM 616 O O . ILE A 1 81 ? -24.080 -3.095 35.916 1.00 87.81 81 ILE A O 1
ATOM 620 N N . ASN A 1 82 ? -25.471 -2.364 34.315 1.00 93.00 82 ASN A N 1
ATOM 621 C CA . ASN A 1 82 ? -24.494 -1.483 33.682 1.00 93.00 82 ASN A CA 1
ATOM 622 C C . ASN A 1 82 ? -23.923 -0.441 34.661 1.00 93.00 82 ASN A C 1
ATOM 624 O O . ASN A 1 82 ? -22.707 -0.268 34.732 1.00 93.00 82 ASN A O 1
ATOM 628 N N . LYS A 1 83 ? -24.777 0.224 35.453 1.00 91.06 83 LYS A N 1
ATOM 629 C CA . LYS A 1 83 ? -24.335 1.176 36.488 1.00 91.06 83 LYS A CA 1
ATOM 630 C C . LYS A 1 83 ? -23.442 0.505 37.532 1.00 91.06 83 LYS A C 1
ATOM 632 O O . LYS A 1 83 ? -22.404 1.060 37.877 1.00 91.06 83 LYS A O 1
ATOM 637 N N . SER A 1 84 ? -23.812 -0.691 37.991 1.00 86.62 84 SER A N 1
ATOM 638 C CA . SER A 1 84 ? -23.011 -1.459 38.952 1.00 86.62 84 SER A CA 1
ATOM 639 C C . SER A 1 84 ? -21.648 -1.856 38.380 1.00 86.62 84 SER A C 1
ATOM 641 O O . SER A 1 84 ? -20.644 -1.732 39.077 1.00 86.62 84 SER A O 1
ATOM 643 N N . ILE A 1 85 ? -21.595 -2.306 37.121 1.00 92.38 85 ILE A N 1
ATOM 644 C CA . ILE A 1 85 ? -20.342 -2.663 36.441 1.00 92.38 85 ILE A CA 1
ATOM 645 C C . ILE A 1 85 ? -19.432 -1.436 36.335 1.00 92.38 85 ILE A C 1
ATOM 647 O O . ILE A 1 85 ? -18.264 -1.517 36.703 1.00 92.38 85 ILE A O 1
ATOM 651 N N . ARG A 1 86 ? -19.962 -0.289 35.887 1.00 95.31 86 ARG A N 1
ATOM 652 C CA . ARG A 1 86 ? -19.185 0.956 35.762 1.00 95.31 86 ARG A CA 1
ATOM 653 C C . ARG A 1 86 ? -18.654 1.448 37.104 1.00 95.31 86 ARG A C 1
ATOM 655 O O . ARG A 1 86 ? -17.474 1.748 37.196 1.00 95.31 86 ARG A O 1
ATOM 662 N N . ALA A 1 87 ? -19.480 1.437 38.149 1.00 91.31 87 ALA A N 1
ATOM 663 C CA . ALA A 1 87 ? -19.034 1.795 39.495 1.00 91.31 87 ALA A CA 1
ATOM 664 C C . ALA A 1 87 ? -17.920 0.862 40.009 1.00 91.31 87 ALA A C 1
ATOM 666 O O . ALA A 1 87 ? -17.007 1.310 40.701 1.00 91.31 87 ALA A O 1
ATOM 667 N N . GLY A 1 88 ? -17.974 -0.430 39.661 1.00 92.50 88 GLY A N 1
ATOM 668 C CA . GLY A 1 88 ? -16.901 -1.384 39.944 1.00 92.50 88 GLY A CA 1
ATOM 669 C C . GLY A 1 88 ? -15.604 -1.040 39.209 1.00 92.50 88 GLY A C 1
ATOM 670 O O . GLY A 1 88 ? -14.556 -0.929 39.846 1.00 92.50 88 GLY A O 1
ATOM 671 N N . ILE A 1 89 ? -15.689 -0.807 37.895 1.00 96.00 89 ILE A N 1
ATOM 672 C CA . ILE A 1 89 ? -14.562 -0.366 37.057 1.00 96.00 89 ILE A CA 1
ATOM 673 C C . ILE A 1 89 ? -13.917 0.892 37.649 1.00 96.00 89 ILE A C 1
ATOM 675 O O . ILE A 1 89 ? -12.713 0.889 37.894 1.00 96.00 89 ILE A O 1
ATOM 679 N N . ASP A 1 90 ? -14.716 1.916 37.957 1.00 95.25 90 ASP A N 1
ATOM 680 C CA . ASP A 1 90 ? -14.246 3.177 38.537 1.00 95.25 90 ASP A CA 1
ATOM 681 C C . ASP A 1 90 ? -13.536 2.940 39.868 1.00 95.25 90 ASP A C 1
ATOM 683 O O . ASP A 1 90 ? -12.424 3.413 40.086 1.00 95.25 90 ASP A O 1
ATOM 687 N N . LYS A 1 91 ? -14.146 2.154 40.762 1.00 94.12 91 LYS A N 1
ATOM 688 C CA . LYS A 1 91 ? -13.559 1.833 42.065 1.00 94.12 91 LYS A CA 1
ATOM 689 C C . LYS A 1 91 ? -12.212 1.124 41.923 1.00 94.12 91 LYS A C 1
ATOM 691 O O . LYS A 1 91 ? -11.282 1.456 42.654 1.00 94.12 91 LYS A O 1
ATOM 696 N N . ALA A 1 92 ? -12.105 0.150 41.019 1.00 94.81 92 ALA A N 1
ATOM 697 C CA . ALA A 1 92 ? -10.860 -0.576 40.780 1.00 94.81 92 ALA A CA 1
ATOM 698 C C . ALA A 1 92 ? -9.787 0.330 40.157 1.00 94.81 92 ALA A C 1
ATOM 700 O O . ALA A 1 92 ? -8.647 0.330 40.621 1.00 94.81 92 ALA A O 1
ATOM 701 N N . TYR A 1 93 ? -10.167 1.133 39.161 1.00 94.19 93 TYR A N 1
ATOM 702 C CA . TYR A 1 93 ? -9.281 2.080 38.491 1.00 94.19 93 TYR A CA 1
ATOM 703 C C . TYR A 1 93 ? -8.746 3.135 39.463 1.00 94.19 93 TYR A C 1
ATOM 705 O O . TYR A 1 93 ? -7.534 3.250 39.638 1.00 94.19 93 TYR A O 1
ATOM 713 N N . TYR A 1 94 ? -9.627 3.853 40.166 1.00 93.75 94 TYR A N 1
ATOM 714 C CA . TYR A 1 94 ? -9.226 4.926 41.078 1.00 93.75 94 TYR A CA 1
ATOM 715 C C . TYR A 1 94 ? -8.435 4.416 42.285 1.00 93.75 94 TYR A C 1
ATOM 717 O O . TYR A 1 94 ? -7.572 5.129 42.790 1.00 93.75 94 TYR A O 1
ATOM 725 N N . ALA A 1 95 ? -8.661 3.174 42.728 1.00 93.56 95 ALA A N 1
ATOM 726 C CA . ALA A 1 95 ? -7.840 2.565 43.773 1.00 93.56 95 ALA A CA 1
ATOM 727 C C . ALA A 1 95 ? -6.386 2.328 43.326 1.00 93.56 95 ALA A C 1
ATOM 729 O O . ALA A 1 95 ? -5.473 2.454 44.140 1.00 93.56 95 ALA A O 1
ATOM 730 N N . LEU A 1 96 ? -6.158 1.981 42.056 1.00 92.00 96 LEU A N 1
ATOM 731 C CA . LEU A 1 96 ? -4.811 1.837 41.495 1.00 92.00 96 LEU A CA 1
ATOM 732 C C . LEU A 1 96 ? -4.200 3.196 41.135 1.00 92.00 96 LEU A C 1
ATOM 734 O O . LEU A 1 96 ? -3.022 3.424 41.394 1.00 92.00 96 LEU A O 1
ATOM 738 N N . GLU A 1 97 ? -4.997 4.116 40.592 1.00 88.56 97 GLU A N 1
ATOM 739 C CA . GLU A 1 97 ? -4.550 5.469 40.250 1.00 88.56 97 GLU A CA 1
ATOM 740 C C . GLU A 1 97 ? -4.112 6.248 41.498 1.00 88.56 97 GLU A C 1
ATOM 742 O O . GLU A 1 97 ? -3.082 6.914 41.469 1.00 88.56 97 GLU A O 1
ATOM 747 N N . ALA A 1 98 ? -4.824 6.113 42.622 1.00 89.56 98 ALA A N 1
ATOM 748 C CA . ALA A 1 98 ? -4.423 6.722 43.891 1.00 89.56 98 ALA A CA 1
ATOM 749 C C . ALA A 1 98 ? -3.028 6.258 44.345 1.00 89.56 98 ALA A C 1
ATOM 751 O O . ALA A 1 98 ? -2.202 7.083 44.722 1.00 89.56 98 ALA A O 1
ATOM 752 N N . LYS A 1 99 ? -2.726 4.960 44.228 1.00 88.75 99 LYS A N 1
ATOM 753 C CA . LYS A 1 99 ? -1.401 4.413 44.569 1.00 88.75 99 LYS A CA 1
ATOM 754 C C . LYS A 1 99 ? -0.296 4.923 43.641 1.00 88.75 99 LYS A C 1
ATOM 756 O O . LYS A 1 99 ? 0.809 5.206 44.091 1.00 88.75 99 LYS A O 1
ATOM 761 N N . ILE A 1 100 ? -0.604 5.095 42.354 1.00 85.25 100 ILE A N 1
ATOM 762 C CA . ILE A 1 100 ? 0.307 5.739 41.397 1.00 85.25 100 ILE A CA 1
ATOM 763 C C . ILE A 1 100 ? 0.623 7.176 41.837 1.00 85.25 100 ILE A C 1
ATOM 765 O O . ILE A 1 100 ? 1.780 7.591 41.801 1.00 85.25 100 ILE A O 1
ATOM 769 N N . TRP A 1 101 ? -0.388 7.937 42.272 1.00 83.94 101 TRP A N 1
ATOM 770 C CA . TRP A 1 101 ? -0.200 9.297 42.792 1.00 83.94 101 TRP A CA 1
ATOM 771 C C . TRP A 1 101 ? 0.594 9.339 44.101 1.00 83.94 101 TRP A C 1
ATOM 773 O O . TRP A 1 101 ? 1.300 10.314 44.352 1.00 83.94 101 TRP A O 1
ATOM 783 N N . GLU A 1 102 ? 0.549 8.270 44.894 1.00 86.12 102 GLU A N 1
ATOM 784 C CA . GLU A 1 102 ? 1.421 8.046 46.056 1.00 86.12 102 GLU A CA 1
ATOM 785 C C . GLU A 1 102 ? 2.859 7.635 45.666 1.00 86.12 102 GLU A C 1
ATOM 787 O O . GLU A 1 102 ? 3.661 7.294 46.534 1.00 86.12 102 GLU A O 1
ATOM 792 N N . LEU A 1 103 ? 3.210 7.728 44.375 1.00 79.25 103 LEU A N 1
ATOM 793 C CA . LEU A 1 103 ? 4.515 7.406 43.787 1.00 79.25 103 LEU A CA 1
ATOM 794 C C . LEU A 1 103 ? 4.885 5.916 43.846 1.00 79.25 103 LEU A C 1
ATOM 796 O O . LEU A 1 103 ? 6.066 5.571 43.751 1.00 79.25 103 LEU A O 1
ATOM 800 N N . ASP A 1 104 ? 3.901 5.016 43.933 1.00 78.69 104 ASP A N 1
ATOM 801 C CA . ASP A 1 104 ? 4.141 3.589 43.717 1.00 78.69 104 ASP A CA 1
ATOM 802 C C . ASP A 1 104 ? 4.334 3.297 42.219 1.00 78.69 104 ASP A C 1
ATOM 804 O O . ASP A 1 104 ? 3.412 2.929 41.487 1.00 78.69 104 ASP A O 1
ATOM 808 N N . LEU A 1 105 ? 5.573 3.472 41.755 1.00 76.50 105 LEU A N 1
ATOM 809 C CA . LEU A 1 105 ? 5.978 3.233 40.367 1.00 76.50 105 LEU A CA 1
ATOM 810 C C . LEU A 1 105 ? 5.993 1.743 39.979 1.00 76.50 105 LEU A C 1
ATOM 812 O O . LEU A 1 105 ? 6.273 1.429 38.821 1.00 76.50 105 LEU A O 1
ATOM 816 N N . SER A 1 106 ? 5.720 0.825 40.917 1.00 82.75 106 SER A N 1
ATOM 817 C CA . SER A 1 106 ? 5.601 -0.605 40.607 1.00 82.75 106 SER A CA 1
ATOM 818 C C . SER A 1 106 ? 4.295 -0.944 39.884 1.00 82.75 106 SER A C 1
ATOM 820 O O . SER A 1 106 ? 4.221 -1.977 39.221 1.00 82.75 106 SER A O 1
ATOM 822 N N . ILE A 1 107 ? 3.289 -0.065 39.968 1.00 84.12 107 ILE A N 1
ATOM 823 C CA . ILE A 1 107 ? 2.007 -0.230 39.286 1.00 84.12 107 ILE A CA 1
ATOM 824 C C . ILE A 1 107 ? 2.145 0.193 37.828 1.00 84.12 107 ILE A C 1
ATOM 826 O O . ILE A 1 107 ? 2.515 1.323 37.506 1.00 84.12 107 ILE A O 1
ATOM 830 N N . THR A 1 108 ? 1.776 -0.721 36.939 1.00 85.56 108 THR A N 1
ATOM 831 C CA . THR A 1 108 ? 1.864 -0.533 35.493 1.00 85.56 108 THR A CA 1
ATOM 832 C C . THR A 1 108 ? 0.486 -0.558 34.833 1.00 85.56 108 THR A C 1
ATOM 834 O O . THR A 1 108 ? -0.537 -0.890 35.441 1.00 85.56 108 THR A O 1
ATOM 837 N N . SER A 1 109 ? 0.448 -0.260 33.532 1.00 85.56 109 SER A N 1
ATOM 838 C CA . SER A 1 109 ? -0.763 -0.476 32.723 1.00 85.56 109 SER A CA 1
ATOM 839 C C . SER A 1 109 ? -1.210 -1.949 32.676 1.00 85.56 109 SER A C 1
ATOM 841 O O . SER A 1 109 ? -2.391 -2.208 32.443 1.00 85.56 109 SER A O 1
ATOM 843 N N . ASP A 1 110 ? -0.325 -2.912 32.954 1.00 88.31 110 ASP A N 1
ATOM 844 C CA . ASP A 1 110 ? -0.696 -4.330 33.026 1.00 88.31 110 ASP A CA 1
ATOM 845 C C . ASP A 1 110 ? -1.533 -4.626 34.270 1.00 88.31 110 ASP A C 1
ATOM 847 O O . ASP A 1 110 ? -2.445 -5.448 34.209 1.00 88.31 110 ASP A O 1
ATOM 851 N N . ASP A 1 111 ? -1.265 -3.946 35.386 1.00 90.25 111 ASP A N 1
ATOM 852 C CA . ASP A 1 111 ? -2.024 -4.103 36.630 1.00 90.25 111 ASP A CA 1
ATOM 853 C C . ASP A 1 111 ? -3.417 -3.482 36.507 1.00 90.25 111 ASP A C 1
ATOM 855 O O . ASP A 1 111 ? -4.405 -4.100 36.912 1.00 90.25 111 ASP A O 1
ATOM 859 N N . MET A 1 112 ? -3.508 -2.317 35.855 1.00 91.31 112 MET A N 1
ATOM 860 C CA . MET A 1 112 ? -4.783 -1.701 35.463 1.00 91.31 112 MET A CA 1
ATOM 861 C C . MET A 1 112 ? -5.599 -2.659 34.591 1.00 91.31 112 MET A C 1
ATOM 863 O O . MET A 1 112 ? -6.744 -2.983 34.901 1.00 91.31 112 MET A O 1
ATOM 867 N N . SER A 1 113 ? -4.986 -3.182 33.527 1.00 92.31 113 SER A N 1
ATOM 868 C CA . SER A 1 113 ? -5.616 -4.154 32.636 1.00 92.31 113 SER A CA 1
ATOM 869 C C . SER A 1 113 ? -6.032 -5.437 33.367 1.00 92.31 113 SER A C 1
ATOM 871 O O . SER A 1 113 ? -7.141 -5.930 33.161 1.00 92.31 113 SER A O 1
ATOM 873 N N . ARG A 1 114 ? -5.197 -5.958 34.274 1.00 93.94 114 ARG A N 1
ATOM 874 C CA . ARG A 1 114 ? -5.507 -7.139 35.093 1.00 93.94 114 ARG A CA 1
ATOM 875 C C . ARG A 1 114 ? -6.729 -6.908 35.977 1.00 93.94 114 ARG A C 1
ATOM 877 O O . ARG A 1 114 ? -7.578 -7.792 36.055 1.00 93.94 114 ARG A O 1
ATOM 884 N N . ALA A 1 115 ? -6.854 -5.730 36.588 1.00 95.06 115 ALA A N 1
ATOM 885 C CA . ALA A 1 115 ? -8.027 -5.367 37.381 1.00 95.06 115 ALA A CA 1
ATOM 886 C C . ALA A 1 115 ? -9.310 -5.305 36.534 1.00 95.06 115 ALA A C 1
ATOM 888 O O . ALA A 1 115 ? -10.392 -5.624 37.025 1.00 95.06 115 ALA A O 1
ATOM 889 N N . MET A 1 116 ? -9.200 -4.962 35.246 1.00 96.19 116 MET A N 1
ATOM 890 C CA . MET A 1 116 ? -10.351 -4.934 34.342 1.00 96.19 116 MET A CA 1
ATOM 891 C C . MET A 1 116 ? -10.874 -6.328 33.957 1.00 96.19 116 MET A C 1
ATOM 893 O O . MET A 1 116 ? -12.054 -6.463 33.626 1.00 96.19 116 MET A O 1
ATOM 897 N N . VAL A 1 117 ? -10.046 -7.379 34.026 1.00 96.00 117 VAL A N 1
ATOM 898 C CA . VAL A 1 117 ? -10.428 -8.750 33.625 1.00 96.00 117 VAL A CA 1
ATOM 899 C C . VAL A 1 117 ? -11.664 -9.255 34.383 1.00 96.00 117 VAL A C 1
ATOM 901 O O . VAL A 1 117 ? -12.508 -9.928 33.793 1.00 96.00 117 VAL A O 1
ATOM 904 N N . GLU A 1 118 ? -11.825 -8.887 35.658 1.00 95.12 118 GLU A N 1
ATOM 905 C CA . GLU A 1 118 ? -12.954 -9.314 36.501 1.00 95.12 118 GLU A CA 1
ATOM 906 C C . GLU A 1 118 ? -14.324 -8.837 35.979 1.00 95.12 118 GLU A C 1
ATOM 908 O O . GLU A 1 118 ? -15.355 -9.479 36.212 1.00 95.12 118 GLU A O 1
ATOM 913 N N . TYR A 1 119 ? -14.353 -7.730 35.234 1.00 95.69 119 TYR A N 1
ATOM 914 C CA . TYR A 1 119 ? -15.593 -7.129 34.744 1.00 95.69 119 TYR A CA 1
ATOM 915 C C . TYR A 1 119 ? -16.030 -7.677 33.381 1.00 95.69 119 TYR A C 1
ATOM 917 O O . TYR A 1 119 ? -17.216 -7.603 33.051 1.00 95.69 119 TYR A O 1
ATOM 925 N N . ILE A 1 120 ? -15.128 -8.302 32.613 1.00 96.69 120 ILE A N 1
ATOM 926 C CA . ILE A 1 120 ? -15.428 -8.838 31.272 1.00 96.69 120 ILE A CA 1
ATOM 927 C C . 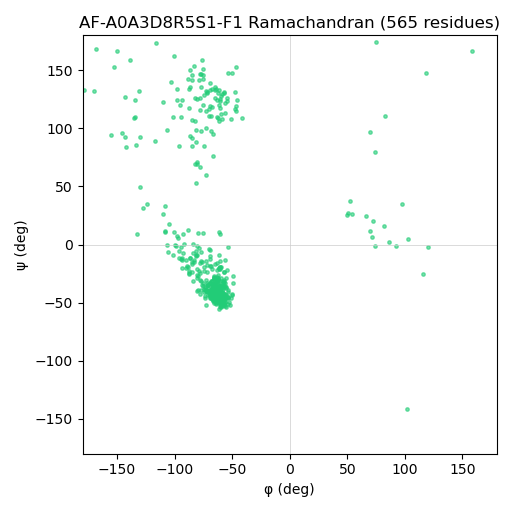ILE A 1 120 ? -16.573 -9.873 31.307 1.00 96.69 120 ILE A C 1
ATOM 929 O O . ILE A 1 120 ? -17.540 -9.700 30.557 1.00 96.69 120 ILE A O 1
ATOM 933 N N . PRO A 1 121 ? -16.579 -10.890 32.198 1.00 95.69 121 PRO A N 1
ATOM 934 C CA . PRO A 1 121 ? -17.691 -11.842 32.274 1.00 95.69 121 PRO A CA 1
ATOM 935 C C . PRO A 1 121 ? -19.021 -11.190 32.673 1.00 95.69 121 PRO A C 1
ATOM 937 O O . PRO A 1 121 ? -20.092 -11.683 32.324 1.00 95.69 121 PRO A O 1
ATOM 940 N N . GLN A 1 122 ? -18.975 -10.084 33.421 1.00 93.38 122 GLN A N 1
ATOM 941 C CA . GLN A 1 122 ? -20.172 -9.360 33.857 1.00 93.38 122 GLN A CA 1
ATOM 942 C C . GLN A 1 122 ? -20.783 -8.572 32.698 1.00 93.38 122 GLN A C 1
ATOM 944 O O . GLN A 1 122 ? -21.996 -8.595 32.507 1.00 93.38 122 GLN A O 1
ATOM 949 N N . ILE A 1 123 ? -19.935 -7.941 31.883 1.00 97.06 123 ILE A N 1
ATOM 950 C CA . ILE A 1 123 ? -20.336 -7.272 30.643 1.00 97.06 123 ILE A CA 1
ATOM 951 C C . ILE A 1 123 ? -20.919 -8.283 29.653 1.00 97.06 123 ILE A C 1
ATOM 953 O O . ILE A 1 123 ? -21.948 -8.016 29.036 1.00 97.06 123 ILE A O 1
ATOM 957 N N . GLN A 1 124 ? -20.316 -9.470 29.539 1.00 96.50 124 GLN A N 1
ATOM 958 C CA . GLN A 1 124 ? -20.869 -10.540 28.712 1.00 96.50 124 GLN A CA 1
ATOM 959 C C . GLN A 1 124 ? -22.273 -10.944 29.182 1.00 96.50 124 GLN A C 1
ATOM 961 O O . GLN A 1 124 ? -23.183 -11.022 28.366 1.00 96.50 124 GLN A O 1
ATOM 966 N N . LYS A 1 125 ? -22.484 -11.129 30.493 1.00 91.56 125 LYS A N 1
ATOM 967 C CA . LYS A 1 125 ? -23.821 -11.411 31.048 1.00 91.56 125 LYS A CA 1
ATOM 968 C C . LYS A 1 125 ? -24.816 -10.286 30.782 1.00 91.56 125 LYS A C 1
ATOM 970 O O . LYS A 1 125 ? -25.957 -10.566 30.436 1.00 91.56 125 LYS A O 1
ATOM 975 N N . LEU A 1 126 ? -24.390 -9.027 30.901 1.00 93.62 126 LEU A N 1
ATOM 976 C CA . LEU A 1 126 ? -25.228 -7.874 30.569 1.00 93.62 126 LEU A CA 1
ATOM 977 C C . LEU A 1 126 ? -25.718 -7.939 29.114 1.00 93.62 126 LEU A C 1
ATOM 979 O O . LEU A 1 126 ? -26.867 -7.601 28.855 1.00 93.62 126 LEU A O 1
ATOM 983 N N . ALA A 1 127 ? -24.900 -8.425 28.178 1.00 96.12 127 ALA A N 1
ATOM 984 C CA . ALA A 1 127 ? -25.302 -8.564 26.778 1.00 96.12 127 ALA A CA 1
ATOM 985 C C . ALA A 1 127 ? -26.392 -9.624 26.537 1.00 96.12 127 ALA A C 1
ATOM 987 O O . ALA A 1 127 ? -27.060 -9.574 25.504 1.00 96.12 127 ALA A O 1
ATOM 988 N N . GLU A 1 128 ? -26.569 -10.575 27.456 1.00 92.88 128 GLU A N 1
ATOM 989 C CA . GLU A 1 128 ? -27.594 -11.624 27.370 1.00 92.88 128 GLU A CA 1
ATOM 990 C C . GLU A 1 128 ? -28.950 -11.189 27.942 1.00 92.88 128 GLU A C 1
ATOM 992 O O . GLU A 1 128 ? -29.962 -11.853 27.725 1.00 92.88 128 GLU A O 1
ATOM 997 N N . ILE A 1 129 ? -28.995 -10.061 28.652 1.00 90.19 129 ILE A N 1
ATOM 998 C CA . ILE A 1 129 ? -30.222 -9.534 29.249 1.00 90.19 129 ILE A CA 1
ATOM 999 C C . ILE A 1 129 ? -30.988 -8.697 28.220 1.00 90.19 129 ILE A C 1
ATOM 1001 O O . ILE A 1 129 ? -30.399 -7.998 27.390 1.00 90.19 129 ILE A O 1
ATOM 1005 N N . SER A 1 130 ? -32.322 -8.736 28.289 1.00 88.69 130 SER A N 1
ATOM 1006 C CA . SER A 1 130 ? -33.189 -7.922 27.433 1.00 88.69 130 SER A CA 1
ATOM 1007 C C . SER A 1 130 ? -32.836 -6.431 27.541 1.00 88.69 130 SER A C 1
ATOM 1009 O O . SER A 1 130 ? -32.749 -5.877 28.635 1.00 88.69 130 SER A O 1
ATOM 1011 N N . GLY A 1 131 ? -32.576 -5.785 26.400 1.00 89.12 131 GLY A N 1
ATOM 1012 C CA . GLY A 1 131 ? -32.118 -4.389 26.334 1.00 89.12 131 GLY A CA 1
ATOM 1013 C C . GLY A 1 131 ? -30.652 -4.155 26.737 1.00 89.12 131 GLY A C 1
ATOM 1014 O O . GLY A 1 131 ? -30.166 -3.029 26.645 1.00 89.12 131 GLY A O 1
ATOM 1015 N N . GLY A 1 132 ? -29.917 -5.193 27.141 1.00 94.38 132 GLY A N 1
ATOM 1016 C CA . GLY A 1 132 ? -28.556 -5.070 27.662 1.00 94.38 132 GLY A CA 1
ATOM 1017 C C . GLY A 1 132 ? -27.444 -5.024 26.613 1.00 94.38 132 GLY A C 1
ATOM 1018 O O . GLY A 1 132 ? -26.357 -4.549 26.923 1.00 94.38 132 GLY A O 1
ATOM 1019 N N . LEU A 1 133 ? -27.696 -5.421 25.360 1.00 95.50 133 LEU A N 1
ATOM 1020 C CA . LEU A 1 133 ? -26.670 -5.478 24.306 1.00 95.50 133 LEU A CA 1
ATOM 1021 C C . LEU A 1 133 ? -25.950 -4.136 24.069 1.00 95.50 133 LEU A C 1
ATOM 1023 O O . LEU A 1 133 ? -24.720 -4.094 24.054 1.00 95.50 133 LEU A O 1
ATOM 1027 N N . SER A 1 134 ? -26.694 -3.034 23.907 1.00 94.88 134 SER A N 1
ATOM 1028 C CA . SER A 1 134 ? -26.094 -1.701 23.716 1.00 94.88 134 SER A CA 1
ATOM 1029 C C . SER A 1 134 ? -25.301 -1.261 24.948 1.00 94.88 134 SER A C 1
ATOM 1031 O O . SER A 1 134 ? -24.202 -0.729 24.818 1.00 94.88 134 SER A O 1
ATOM 1033 N N . LEU A 1 135 ? -25.834 -1.529 26.144 1.00 95.94 135 LEU A N 1
ATOM 1034 C CA . LEU A 1 135 ? -25.197 -1.164 27.407 1.00 95.94 135 LEU A CA 1
ATOM 1035 C C . LEU A 1 135 ? -23.908 -1.958 27.636 1.00 95.94 135 LEU A C 1
ATOM 1037 O O . LEU A 1 135 ? -22.910 -1.374 28.040 1.00 95.94 135 LEU A O 1
ATOM 1041 N N . ALA A 1 136 ? -23.902 -3.257 27.329 1.00 97.38 136 ALA A N 1
ATOM 1042 C CA . ALA A 1 136 ? -22.715 -4.101 27.390 1.00 97.38 136 ALA A CA 1
ATOM 1043 C C . ALA A 1 136 ? -21.631 -3.623 26.423 1.00 97.38 136 ALA A C 1
ATOM 1045 O O . ALA A 1 136 ? -20.468 -3.510 26.805 1.00 97.38 136 ALA A O 1
ATOM 1046 N N . TYR A 1 137 ? -22.014 -3.289 25.188 1.00 96.75 137 TYR A N 1
ATOM 1047 C CA . TYR A 1 137 ? -21.094 -2.726 24.205 1.00 96.75 137 TYR A CA 1
ATOM 1048 C C . TYR A 1 137 ? -20.448 -1.429 24.721 1.00 96.75 137 TYR A C 1
ATOM 1050 O O . TYR A 1 137 ? -19.223 -1.297 24.721 1.00 96.75 137 TYR A O 1
ATOM 1058 N N . ASP A 1 138 ? -21.252 -0.491 25.229 1.00 96.31 138 ASP A N 1
ATOM 1059 C CA . ASP A 1 138 ? -20.750 0.789 25.734 1.00 96.31 138 ASP A CA 1
ATOM 1060 C C . ASP A 1 138 ? -19.935 0.624 27.031 1.00 96.31 138 ASP A C 1
ATOM 1062 O O . ASP A 1 138 ? -18.980 1.372 27.257 1.00 96.31 138 ASP A O 1
ATOM 1066 N N . ALA A 1 139 ? -20.293 -0.340 27.887 1.00 96.88 139 ALA A N 1
ATOM 1067 C CA . ALA A 1 139 ? -19.546 -0.699 29.093 1.00 96.88 139 ALA A CA 1
ATOM 1068 C C . ALA A 1 139 ? -18.173 -1.291 28.764 1.00 96.88 139 ALA A C 1
ATOM 1070 O O . ALA A 1 139 ? -17.215 -1.019 29.479 1.00 96.88 139 ALA A O 1
ATOM 1071 N N . LEU A 1 140 ? -18.049 -2.052 27.674 1.00 97.31 140 LEU A N 1
ATOM 1072 C CA . LEU A 1 140 ? -16.772 -2.627 27.256 1.00 97.31 140 LEU A CA 1
ATOM 1073 C C . LEU A 1 140 ? -15.816 -1.575 26.688 1.00 97.31 140 LEU A C 1
ATOM 1075 O O . LEU A 1 140 ? -14.630 -1.588 27.008 1.00 97.31 140 LEU A O 1
ATOM 1079 N N . LEU A 1 141 ? -16.339 -0.621 25.910 1.00 95.44 141 LEU A N 1
ATOM 1080 C CA . LEU A 1 141 ? -15.564 0.551 25.488 1.00 95.44 141 LEU A CA 1
ATOM 1081 C C . LEU A 1 141 ? -15.130 1.398 26.692 1.00 95.44 141 LEU A C 1
ATOM 1083 O O . LEU A 1 141 ? -14.014 1.907 26.717 1.00 95.44 141 LEU A O 1
ATOM 1087 N N . TYR A 1 142 ? -16.002 1.535 27.696 1.00 95.81 142 TYR A N 1
ATOM 1088 C CA . TYR A 1 142 ? -15.678 2.217 28.949 1.00 95.81 142 TYR A CA 1
ATOM 1089 C C . TYR A 1 142 ? -14.590 1.483 29.742 1.00 95.81 142 TYR A C 1
ATOM 1091 O O . TYR A 1 142 ? -13.640 2.114 30.188 1.00 95.81 142 TYR A O 1
ATOM 1099 N N . LEU A 1 143 ? -14.679 0.157 29.867 1.00 95.88 143 LEU A N 1
ATOM 1100 C CA . LEU A 1 143 ? -13.657 -0.680 30.499 1.00 95.88 143 LEU A CA 1
ATOM 1101 C C . LEU A 1 143 ? -12.288 -0.476 29.845 1.00 95.88 143 LEU A C 1
ATOM 1103 O O . LEU A 1 143 ? -11.292 -0.318 30.544 1.00 95.88 143 LEU A O 1
ATOM 1107 N N . GLY A 1 144 ? -12.247 -0.419 28.513 1.00 92.62 144 GLY A N 1
ATOM 1108 C CA . GLY A 1 144 ? -11.022 -0.156 27.766 1.00 92.62 144 GLY A CA 1
ATOM 1109 C C . GLY A 1 144 ? -10.355 1.184 28.101 1.00 92.62 144 GLY A C 1
ATOM 1110 O O . GLY A 1 144 ? -9.135 1.261 28.185 1.00 92.62 144 GLY A O 1
ATOM 1111 N N . GLU A 1 145 ? -11.134 2.230 28.381 1.00 91.50 145 GLU A N 1
ATOM 1112 C CA . GLU A 1 145 ? -10.604 3.539 28.811 1.00 91.50 145 GLU A CA 1
ATOM 1113 C C . GLU A 1 145 ? -9.988 3.541 30.205 1.00 91.50 145 GLU A C 1
ATOM 1115 O O . GLU A 1 145 ? -9.242 4.463 30.535 1.00 91.50 145 GLU A O 1
ATOM 1120 N N . HIS A 1 146 ? -10.328 2.531 31.004 1.00 93.31 146 HIS A N 1
ATOM 1121 C CA . HIS A 1 146 ? -9.875 2.344 32.377 1.00 93.31 146 HIS A CA 1
ATOM 1122 C C . HIS A 1 146 ? -8.881 1.177 32.481 1.00 93.31 146 HIS A C 1
ATOM 1124 O O . HIS A 1 146 ? -8.524 0.756 33.578 1.00 93.31 146 HIS A O 1
ATOM 1130 N N . SER A 1 147 ? -8.401 0.644 31.350 1.00 91.00 147 SER A N 1
ATOM 1131 C CA . SER A 1 147 ? -7.435 -0.460 31.322 1.00 91.00 147 SER A CA 1
ATOM 1132 C C . SER A 1 147 ? -5.972 0.004 31.260 1.00 91.00 147 SER A C 1
ATOM 1134 O O . SER A 1 147 ? -5.077 -0.809 31.026 1.00 91.00 147 SER A O 1
ATOM 1136 N N . TYR A 1 148 ? -5.711 1.304 31.426 1.00 87.69 148 TYR A N 1
ATOM 1137 C CA . TYR A 1 148 ? -4.373 1.901 31.414 1.00 87.69 148 TYR A CA 1
ATOM 1138 C C . TYR A 1 148 ? -4.309 3.174 32.260 1.00 87.69 148 TYR A C 1
ATOM 1140 O O . TYR A 1 148 ? -5.303 3.879 32.404 1.00 87.69 148 TYR A O 1
ATOM 1148 N N . ALA A 1 149 ? -3.125 3.491 32.787 1.00 81.25 149 ALA A N 1
ATOM 1149 C CA . ALA A 1 149 ? -2.906 4.705 33.569 1.00 81.25 149 ALA A CA 1
ATOM 1150 C C . ALA A 1 149 ? -2.755 5.940 32.664 1.00 81.25 149 ALA A C 1
ATOM 1152 O O . ALA A 1 149 ? -2.112 5.877 31.615 1.00 81.25 149 ALA A O 1
ATOM 1153 N N . ARG A 1 150 ? -3.310 7.084 33.088 1.00 72.31 150 ARG A N 1
ATOM 1154 C CA . ARG A 1 150 ? -3.169 8.375 32.381 1.00 72.31 150 ARG A CA 1
ATOM 1155 C C . ARG A 1 150 ? -2.003 9.239 32.875 1.00 72.31 150 ARG A C 1
ATOM 1157 O O . ARG A 1 150 ? -1.731 10.284 32.286 1.00 72.31 150 ARG A O 1
ATOM 1164 N N . VAL A 1 151 ? -1.334 8.834 33.954 1.00 61.16 151 VAL A N 1
ATOM 1165 C CA . VAL A 1 151 ? -0.355 9.665 34.670 1.00 61.16 151 VAL A CA 1
ATOM 1166 C C . VAL A 1 151 ? 1.014 9.624 33.984 1.00 61.16 151 VAL A C 1
ATOM 1168 O O . VAL A 1 151 ? 1.580 8.553 33.749 1.00 61.16 151 VAL A O 1
ATOM 1171 N N . ALA A 1 152 ? 1.557 10.804 33.670 1.00 55.91 152 ALA A N 1
ATOM 1172 C CA . ALA A 1 152 ? 2.884 10.962 33.079 1.00 55.91 152 ALA A CA 1
ATOM 1173 C C . ALA A 1 152 ? 3.980 10.425 34.020 1.00 55.91 152 ALA A C 1
ATOM 1175 O O . ALA A 1 152 ? 3.983 10.740 35.206 1.00 55.91 152 ALA A O 1
ATOM 1176 N N . GLY A 1 153 ? 4.913 9.631 33.485 1.00 54.00 153 GLY A N 1
ATOM 1177 C CA . GLY A 1 153 ? 6.047 9.079 34.241 1.00 54.00 153 GLY A CA 1
ATOM 1178 C C . GLY A 1 153 ? 5.823 7.695 34.860 1.00 54.00 153 GLY A C 1
ATOM 1179 O O . GLY A 1 153 ? 6.753 7.149 35.447 1.00 54.00 153 GLY A O 1
ATOM 1180 N N . THR A 1 154 ? 4.637 7.098 34.708 1.00 56.03 154 THR A N 1
ATOM 1181 C CA . THR A 1 154 ? 4.424 5.688 35.073 1.00 56.03 154 THR A CA 1
ATOM 1182 C C . THR A 1 154 ? 4.979 4.744 34.012 1.00 56.03 154 THR A C 1
ATOM 1184 O O . THR A 1 154 ? 4.973 5.053 32.820 1.00 56.03 154 THR A O 1
ATOM 1187 N N . SER A 1 155 ? 5.466 3.581 34.451 1.00 57.50 155 SER A N 1
ATOM 1188 C CA . SER A 1 155 ? 5.851 2.488 33.560 1.00 57.50 155 SER A CA 1
ATOM 1189 C C . SER A 1 155 ? 4.620 2.026 32.772 1.00 57.50 155 SER A C 1
ATOM 1191 O O . SER A 1 155 ? 3.700 1.393 33.305 1.00 57.50 155 SER A O 1
ATOM 1193 N N . PHE A 1 156 ? 4.576 2.375 31.487 1.00 61.25 156 PHE A N 1
ATOM 1194 C CA . PHE A 1 156 ? 3.664 1.748 30.542 1.00 61.25 156 PHE A CA 1
ATOM 1195 C C . PHE A 1 156 ? 4.163 0.312 30.383 1.00 61.25 156 PHE A C 1
ATOM 1197 O O . PHE A 1 156 ? 5.276 0.097 29.913 1.00 61.25 156 PHE A O 1
ATOM 1204 N N . GLY A 1 157 ? 3.397 -0.658 30.892 1.00 57.31 157 GLY A N 1
ATOM 1205 C CA . GLY A 1 157 ? 3.756 -2.074 30.794 1.00 57.31 157 GLY A CA 1
ATOM 1206 C C . GLY A 1 157 ? 4.116 -2.445 29.353 1.00 57.31 157 GLY A C 1
ATOM 1207 O O . GLY A 1 157 ? 3.594 -1.857 28.403 1.00 57.31 157 GLY A O 1
ATOM 1208 N N . TYR A 1 158 ? 5.036 -3.392 29.184 1.00 59.00 158 TYR A N 1
ATOM 1209 C CA . TYR A 1 158 ? 5.493 -3.811 27.862 1.00 59.00 158 TYR A CA 1
ATOM 1210 C C . TYR A 1 158 ? 4.684 -5.026 27.388 1.00 59.00 158 TYR A C 1
ATOM 1212 O O . TYR A 1 158 ? 4.688 -6.070 28.037 1.00 59.00 158 TYR A O 1
ATOM 1220 N N . GLY A 1 159 ? 4.056 -4.927 26.212 1.00 65.44 159 GLY A N 1
ATOM 1221 C CA . GLY A 1 159 ? 3.512 -6.083 25.489 1.00 65.44 159 GLY A CA 1
ATOM 1222 C C . GLY A 1 159 ? 1.995 -6.303 25.587 1.00 65.44 159 GLY A C 1
ATOM 1223 O O . GLY A 1 159 ? 1.199 -5.372 25.466 1.00 65.44 159 GLY A O 1
ATOM 1224 N N . SER A 1 160 ? 1.592 -7.578 25.675 1.00 69.81 160 SER A N 1
ATOM 1225 C CA . SER A 1 160 ? 0.192 -8.026 25.600 1.00 69.81 160 SER A CA 1
ATOM 1226 C C . SER A 1 160 ? -0.487 -7.933 26.964 1.00 69.81 160 SER A C 1
ATOM 1228 O O . SER A 1 160 ? -0.255 -8.779 27.830 1.00 69.81 160 SER A O 1
ATOM 1230 N N . ARG A 1 161 ? -1.378 -6.956 27.142 1.00 87.00 161 ARG A N 1
ATOM 1231 C CA . ARG A 1 161 ? -2.039 -6.734 28.433 1.00 87.00 161 ARG A CA 1
ATOM 1232 C C . ARG A 1 161 ? -3.131 -7.782 28.708 1.00 87.00 161 ARG A C 1
ATOM 1234 O O . ARG A 1 161 ? -3.815 -8.204 27.770 1.00 87.00 161 ARG A O 1
ATOM 1241 N N . PRO A 1 162 ? -3.348 -8.196 29.973 1.00 90.62 162 PRO A N 1
ATOM 1242 C CA . PRO A 1 162 ? -4.251 -9.303 30.315 1.00 90.62 162 PRO A CA 1
ATOM 1243 C C . PRO A 1 162 ? -5.692 -9.183 29.796 1.00 90.62 162 PRO A C 1
ATOM 1245 O O . PRO A 1 162 ? -6.299 -10.190 29.431 1.00 90.62 162 PRO A O 1
ATOM 1248 N N . SER A 1 163 ? -6.255 -7.973 29.762 1.00 92.25 163 SER A N 1
ATOM 1249 C CA . SER A 1 163 ? -7.625 -7.736 29.294 1.00 92.25 163 SER A CA 1
ATOM 1250 C C . SER A 1 163 ? -7.753 -7.678 27.778 1.00 92.25 163 SER A C 1
ATOM 1252 O O . SER A 1 163 ? -8.840 -7.944 27.276 1.00 92.25 163 SER A O 1
ATOM 1254 N N . ASP A 1 164 ? -6.694 -7.314 27.049 1.00 91.00 164 ASP A N 1
ATOM 1255 C CA . ASP A 1 164 ? -6.803 -6.817 25.670 1.00 91.00 164 ASP A CA 1
ATOM 1256 C C . ASP A 1 164 ? -7.437 -7.847 24.738 1.00 91.00 164 ASP A C 1
ATOM 1258 O O . ASP A 1 164 ? -8.451 -7.565 24.103 1.00 91.00 164 ASP A O 1
ATOM 1262 N N . ARG A 1 165 ? -6.918 -9.079 24.730 1.00 91.94 165 ARG A N 1
ATOM 1263 C CA . ARG A 1 165 ? -7.460 -10.149 23.883 1.00 91.94 165 ARG A CA 1
ATOM 1264 C C . ARG A 1 165 ? -8.902 -10.511 24.246 1.00 91.94 165 ARG A C 1
ATOM 1266 O O . ARG A 1 165 ? -9.743 -10.622 23.358 1.00 91.94 165 ARG A O 1
ATOM 1273 N N . LEU A 1 166 ? -9.184 -10.712 25.535 1.00 94.69 166 LEU A N 1
ATOM 1274 C CA . LEU A 1 166 ? -10.511 -11.127 26.008 1.00 94.69 166 LEU A CA 1
ATOM 1275 C C . LEU A 1 166 ? -11.560 -10.052 25.722 1.00 94.69 166 LEU A C 1
ATOM 1277 O O . LEU A 1 166 ? -12.662 -10.349 25.261 1.00 94.69 166 LEU A O 1
ATOM 1281 N N . ALA A 1 167 ? -11.202 -8.796 25.976 1.00 95.31 167 ALA A N 1
ATOM 1282 C CA . ALA A 1 167 ? -12.065 -7.670 25.709 1.00 95.31 167 ALA A CA 1
ATOM 1283 C C . ALA A 1 167 ? -12.273 -7.505 24.196 1.00 95.31 167 ALA A C 1
ATOM 1285 O O . ALA A 1 167 ? -13.400 -7.253 23.785 1.00 95.31 167 ALA A O 1
ATOM 1286 N N . ASP A 1 168 ? -11.239 -7.650 23.359 1.00 95.56 168 ASP A N 1
ATOM 1287 C CA . ASP A 1 168 ? -11.358 -7.496 21.901 1.00 95.56 168 ASP A CA 1
ATOM 1288 C C . ASP A 1 168 ? -12.208 -8.592 21.258 1.00 95.56 168 ASP A C 1
ATOM 1290 O O . ASP A 1 168 ? -13.060 -8.315 20.415 1.00 95.56 168 ASP A O 1
ATOM 1294 N N . GLU A 1 169 ? -12.058 -9.839 21.704 1.00 96.25 169 GLU A N 1
ATOM 1295 C CA . GLU A 1 169 ? -12.926 -10.933 21.270 1.00 96.25 169 GLU A CA 1
ATOM 1296 C C . GLU A 1 169 ? -14.395 -10.673 21.648 1.00 96.25 169 GLU A C 1
ATOM 1298 O O . GLU A 1 169 ? -15.289 -10.848 20.808 1.00 96.25 169 GLU A O 1
ATOM 1303 N N . LEU A 1 170 ? -14.649 -10.190 22.871 1.00 97.50 170 LEU A N 1
ATOM 1304 C CA . LEU A 1 170 ? -15.996 -9.835 23.311 1.00 97.50 170 LEU A CA 1
ATOM 1305 C C . LEU A 1 170 ? -16.539 -8.632 22.526 1.00 97.50 170 LEU A C 1
ATOM 1307 O O . LEU A 1 170 ? -17.650 -8.718 22.005 1.00 97.50 170 LEU A O 1
ATOM 1311 N N . LEU A 1 171 ? -15.768 -7.554 22.365 1.00 97.38 171 LEU A N 1
ATOM 1312 C CA . LEU A 1 171 ? -16.186 -6.343 21.654 1.00 97.38 171 LEU A CA 1
ATOM 1313 C C . LEU A 1 171 ? -16.530 -6.649 20.200 1.00 97.38 171 LEU A C 1
ATOM 1315 O O . LEU A 1 171 ? -17.575 -6.212 19.723 1.00 97.38 171 LEU A O 1
ATOM 1319 N N . TYR A 1 172 ? -15.725 -7.476 19.535 1.00 96.50 172 TYR A N 1
ATOM 1320 C CA . TYR A 1 172 ? -16.000 -7.958 18.187 1.00 96.50 172 TYR A CA 1
ATOM 1321 C C . TYR A 1 172 ? -17.346 -8.695 18.116 1.00 96.50 172 TYR A C 1
ATOM 1323 O O . TYR A 1 172 ? -18.166 -8.425 17.232 1.00 96.50 172 TYR A O 1
ATOM 1331 N N . SER A 1 173 ? -17.605 -9.604 19.062 1.00 97.56 173 SER A N 1
ATOM 1332 C CA . SER A 1 173 ? -18.861 -10.363 19.103 1.00 97.56 173 SER A CA 1
ATOM 1333 C C . SER A 1 173 ? -20.082 -9.465 19.360 1.00 97.56 173 SER A C 1
ATOM 1335 O O . SER A 1 173 ? -21.104 -9.604 18.682 1.00 97.56 173 SER A O 1
ATOM 1337 N N . LEU A 1 174 ? -19.960 -8.498 20.279 1.00 96.81 174 LEU A N 1
ATOM 1338 C CA . LEU A 1 174 ? -21.015 -7.543 20.614 1.00 96.81 174 LEU A CA 1
ATOM 1339 C C . LEU A 1 174 ? -21.277 -6.580 19.456 1.00 96.81 174 LEU A C 1
ATOM 1341 O O . LEU A 1 174 ? -22.434 -6.328 19.132 1.00 96.81 174 LEU A O 1
ATOM 1345 N N . ALA A 1 175 ? -20.224 -6.092 18.795 1.00 95.81 175 ALA A N 1
ATOM 1346 C CA . ALA A 1 175 ? -20.317 -5.242 17.613 1.00 95.81 175 ALA A CA 1
ATOM 1347 C C . ALA A 1 175 ? -21.127 -5.926 16.506 1.00 95.81 175 ALA A C 1
ATOM 1349 O O . ALA A 1 175 ? -22.032 -5.318 15.936 1.00 95.81 175 ALA A O 1
ATOM 1350 N N . LYS A 1 176 ? -20.836 -7.206 16.231 1.00 95.44 176 LYS A N 1
ATOM 1351 C CA . LYS A 1 176 ? -21.532 -7.982 15.199 1.00 95.44 176 LYS A CA 1
ATOM 1352 C C . LYS A 1 176 ? -23.009 -8.165 15.538 1.00 95.44 176 LYS A C 1
ATOM 1354 O O . LYS A 1 176 ? -23.861 -7.789 14.743 1.00 95.44 176 LYS A O 1
ATOM 1359 N N . ARG A 1 177 ? -23.312 -8.624 16.758 1.00 95.69 177 ARG A N 1
ATOM 1360 C CA . ARG A 1 177 ? -24.698 -8.755 17.245 1.00 95.69 177 ARG A CA 1
ATOM 1361 C C . ARG A 1 177 ? -25.458 -7.433 17.183 1.00 95.69 177 ARG A C 1
ATOM 1363 O O . ARG A 1 177 ? -26.624 -7.418 16.796 1.00 95.69 177 ARG A O 1
ATOM 1370 N N . ARG A 1 178 ? -24.811 -6.328 17.571 1.00 93.88 178 ARG A N 1
ATOM 1371 C CA . ARG A 1 178 ? -25.413 -4.991 17.559 1.00 93.88 178 ARG A CA 1
ATOM 1372 C C . ARG A 1 178 ? -25.733 -4.556 16.136 1.00 93.88 178 ARG A C 1
ATOM 1374 O O . ARG A 1 178 ? -26.857 -4.135 15.903 1.00 93.88 178 ARG A O 1
ATOM 1381 N N . LYS A 1 179 ? -24.805 -4.735 15.194 1.00 93.00 179 LYS A N 1
ATOM 1382 C CA . LYS A 1 179 ? -25.036 -4.469 13.768 1.00 93.00 179 LYS A CA 1
ATOM 1383 C C . LYS A 1 179 ? -26.197 -5.291 13.203 1.00 93.00 179 LYS A C 1
ATOM 1385 O O . LYS A 1 179 ? -27.031 -4.736 12.499 1.00 93.00 179 LYS A O 1
ATOM 1390 N N . ASP A 1 180 ? -26.268 -6.579 13.533 1.00 93.31 180 ASP A N 1
ATOM 1391 C CA . ASP A 1 180 ? -27.333 -7.466 13.047 1.00 93.31 180 ASP A CA 1
ATOM 1392 C C . ASP A 1 180 ? -28.706 -7.098 13.648 1.00 93.31 180 ASP A C 1
ATOM 1394 O O . ASP A 1 180 ? -29.736 -7.250 12.995 1.00 93.31 180 ASP A O 1
ATOM 1398 N N . SER A 1 181 ? -28.726 -6.582 14.883 1.00 91.38 181 SER A N 1
ATOM 1399 C CA . SER A 1 181 ? -29.958 -6.224 15.607 1.00 91.38 181 SER A CA 1
ATOM 1400 C C . SER A 1 181 ? -30.418 -4.775 15.387 1.00 91.38 181 SER A C 1
ATOM 1402 O O . SER A 1 181 ? -31.571 -4.454 15.663 1.00 91.38 181 SER A O 1
ATOM 1404 N N . GLN A 1 182 ? -29.526 -3.880 14.953 1.00 89.81 182 GLN A N 1
ATOM 1405 C CA . GLN A 1 182 ? -29.772 -2.443 14.784 1.00 89.81 182 GLN A CA 1
ATOM 1406 C C . GLN A 1 182 ? -29.305 -2.008 13.382 1.00 89.81 182 GLN A C 1
ATOM 1408 O O . GLN A 1 182 ? -28.137 -1.649 13.222 1.00 89.81 182 GLN A O 1
ATOM 1413 N N . PRO A 1 183 ? -30.190 -2.006 12.364 1.00 83.94 183 PRO A N 1
ATOM 1414 C CA . PRO A 1 183 ? -29.832 -1.642 10.987 1.00 83.94 183 PRO A CA 1
ATOM 1415 C C . PRO A 1 183 ? -29.225 -0.238 10.842 1.00 83.94 183 PRO A C 1
ATOM 1417 O O . PRO A 1 183 ? -28.342 -0.035 10.011 1.00 83.94 183 PRO A O 1
ATOM 1420 N N . ASP A 1 184 ? -29.648 0.701 11.694 1.00 85.94 184 ASP A N 1
ATOM 1421 C CA . ASP A 1 184 ? -29.176 2.093 11.720 1.00 85.94 184 ASP A CA 1
ATOM 1422 C C . ASP A 1 184 ? -27.931 2.296 12.602 1.00 85.94 184 ASP A C 1
ATOM 1424 O O . ASP A 1 184 ? -27.565 3.424 12.946 1.00 85.94 184 ASP A O 1
ATOM 1428 N N . TYR A 1 185 ? -27.278 1.212 13.030 1.00 88.75 185 TYR A N 1
ATOM 1429 C CA . TYR A 1 185 ? -26.088 1.300 13.865 1.00 88.75 185 TYR A CA 1
ATOM 1430 C C . TYR A 1 185 ? -24.962 2.055 13.145 1.00 88.75 185 TYR A C 1
ATOM 1432 O O . TYR A 1 185 ? -24.433 1.605 12.128 1.00 88.75 185 TYR A O 1
ATOM 1440 N N . ASN A 1 186 ? -24.559 3.188 13.726 1.00 86.44 186 ASN A N 1
ATOM 1441 C CA . ASN A 1 186 ? -23.414 3.968 13.279 1.00 86.44 186 ASN A CA 1
ATOM 1442 C C . ASN A 1 186 ? -22.151 3.571 14.074 1.00 86.44 186 ASN A C 1
ATOM 1444 O O . ASN A 1 186 ? -22.053 3.913 15.257 1.00 86.44 186 ASN A O 1
ATOM 1448 N N . PRO A 1 187 ? -21.166 2.893 13.456 1.00 90.31 187 PRO A N 1
ATOM 1449 C CA . PRO A 1 187 ? -19.930 2.496 14.129 1.00 90.31 187 PRO A CA 1
ATOM 1450 C C . PRO A 1 187 ? -18.944 3.656 14.321 1.00 90.31 187 PRO A C 1
ATOM 1452 O O . PRO A 1 187 ? -18.015 3.526 15.117 1.00 90.31 187 PRO A O 1
ATOM 1455 N N . LEU A 1 188 ? -19.127 4.790 13.633 1.00 85.12 188 LEU A N 1
ATOM 1456 C CA . LEU A 1 188 ? -18.147 5.877 13.591 1.00 85.12 188 LEU A CA 1
ATOM 1457 C C . LEU A 1 188 ? -17.745 6.416 14.978 1.00 85.12 188 LEU A C 1
ATOM 1459 O O . LEU A 1 188 ? -16.544 6.507 15.221 1.00 85.12 188 LEU A O 1
ATOM 1463 N N . PRO A 1 189 ? -18.663 6.701 15.926 1.00 89.19 189 PRO A N 1
ATOM 1464 C CA . PRO A 1 189 ? -18.262 7.180 17.250 1.00 89.19 189 PRO A CA 1
ATOM 1465 C C . PRO A 1 189 ? -17.384 6.177 18.008 1.00 89.19 189 PRO A C 1
ATOM 1467 O O . PRO A 1 189 ? -16.474 6.568 18.736 1.00 89.19 189 PRO A O 1
ATOM 1470 N N . ALA A 1 190 ? -17.634 4.875 17.831 1.00 91.31 190 ALA A N 1
ATOM 1471 C CA . ALA A 1 190 ? -16.817 3.833 18.440 1.00 91.31 190 ALA A CA 1
ATOM 1472 C C . ALA A 1 190 ? -15.443 3.735 17.768 1.00 91.31 190 ALA A C 1
ATOM 1474 O O . ALA A 1 190 ? -14.442 3.611 18.467 1.00 91.31 190 ALA A O 1
ATOM 1475 N N . VAL A 1 191 ? -15.383 3.852 16.439 1.00 87.12 191 VAL A N 1
ATOM 1476 C CA . VAL A 1 191 ? -14.124 3.899 15.680 1.00 87.12 191 VAL A CA 1
ATOM 1477 C C . VAL A 1 191 ? -13.276 5.095 16.103 1.00 87.12 191 VAL A C 1
ATOM 1479 O O . VAL A 1 191 ? -12.112 4.916 16.437 1.00 87.12 191 VAL A O 1
ATOM 1482 N N . GLU A 1 192 ? -13.849 6.299 16.175 1.00 83.62 192 GLU A N 1
ATOM 1483 C CA . GLU A 1 192 ? -13.130 7.505 16.606 1.00 83.62 192 GLU A CA 1
ATOM 1484 C C . GLU A 1 192 ? -12.611 7.379 18.047 1.00 83.62 192 GLU A C 1
ATOM 1486 O O . GLU A 1 192 ? -11.487 7.783 18.355 1.00 83.62 192 GLU A O 1
ATOM 1491 N N . ARG A 1 193 ? -13.419 6.793 18.937 1.00 89.06 193 ARG A N 1
ATOM 1492 C CA . ARG A 1 193 ? -13.049 6.549 20.335 1.00 89.06 193 ARG A CA 1
ATOM 1493 C C . ARG A 1 193 ? -11.902 5.543 20.451 1.00 89.06 193 ARG A C 1
ATOM 1495 O O . ARG A 1 193 ? -10.920 5.827 21.132 1.00 89.06 193 ARG A O 1
ATOM 1502 N N . LEU A 1 194 ? -12.002 4.409 19.757 1.00 89.50 194 LEU A N 1
ATOM 1503 C CA . LEU A 1 194 ? -10.966 3.376 19.724 1.00 89.50 194 LEU A CA 1
ATOM 1504 C C . LEU A 1 194 ? -9.678 3.883 19.073 1.00 89.50 194 LEU A C 1
ATOM 1506 O O . LEU A 1 194 ? -8.606 3.651 19.616 1.00 89.50 194 LEU A O 1
ATOM 1510 N N . GLY A 1 195 ? -9.776 4.623 17.966 1.00 83.62 195 GLY A N 1
ATOM 1511 C CA . GLY A 1 195 ? -8.623 5.188 17.266 1.00 83.62 195 GLY A CA 1
ATOM 1512 C C . GLY A 1 195 ? -7.785 6.086 18.175 1.00 83.62 195 GLY A C 1
ATOM 1513 O O . GLY A 1 195 ? -6.578 5.894 18.278 1.00 83.62 195 GLY A O 1
ATOM 1514 N N . LYS A 1 196 ? -8.425 6.988 18.936 1.00 84.38 196 LYS A N 1
ATOM 1515 C CA . LYS A 1 196 ? -7.731 7.828 19.933 1.00 84.38 196 LYS A CA 1
ATOM 1516 C C . LYS A 1 196 ? -6.997 7.000 20.990 1.00 84.38 196 LYS A C 1
ATOM 1518 O O . LYS A 1 196 ? -5.881 7.347 21.368 1.00 84.38 196 LYS A O 1
ATOM 1523 N N . GLN A 1 197 ? -7.616 5.924 21.473 1.00 86.38 197 GLN A N 1
ATOM 1524 C CA . GLN A 1 197 ? -7.023 5.055 22.495 1.00 86.38 197 GLN A CA 1
ATOM 1525 C C . GLN A 1 197 ? -5.854 4.240 21.932 1.00 86.38 197 GLN A C 1
ATOM 1527 O O . GLN A 1 197 ? -4.802 4.172 22.561 1.00 86.38 197 GLN A O 1
ATOM 1532 N N . ILE A 1 198 ? -6.010 3.675 20.732 1.00 84.38 198 ILE A N 1
ATOM 1533 C CA . ILE A 1 198 ? -4.957 2.935 20.030 1.00 84.38 198 ILE A CA 1
ATOM 1534 C C . ILE A 1 198 ? -3.750 3.842 19.783 1.00 84.38 198 ILE A C 1
ATOM 1536 O O . ILE A 1 198 ? -2.640 3.447 20.125 1.00 84.38 198 ILE A O 1
ATOM 1540 N N . SER A 1 199 ? -3.948 5.059 19.263 1.00 79.50 199 SER A N 1
ATOM 1541 C CA . SER A 1 199 ? -2.858 6.025 19.067 1.00 79.50 199 SER A CA 1
ATOM 1542 C C . SER A 1 199 ? -2.152 6.353 20.386 1.00 79.50 199 SER A C 1
ATOM 1544 O O . SER A 1 199 ? -0.934 6.219 20.472 1.00 79.50 199 SER A O 1
ATOM 1546 N N . TYR A 1 200 ? -2.914 6.682 21.439 1.00 83.00 200 TYR A N 1
ATOM 1547 C CA . TYR A 1 200 ? -2.364 6.999 22.762 1.00 83.00 200 TYR A CA 1
ATOM 1548 C C . TYR A 1 200 ? -1.491 5.868 23.327 1.00 83.00 200 TYR A C 1
ATOM 1550 O O . TYR A 1 200 ? -0.422 6.120 23.886 1.00 83.00 200 TYR A O 1
ATOM 1558 N N . LEU A 1 201 ? -1.943 4.620 23.192 1.00 82.50 201 LEU A N 1
ATOM 1559 C CA . LEU A 1 201 ? -1.238 3.437 23.683 1.00 82.50 201 LEU A CA 1
ATOM 1560 C C . LEU A 1 201 ? -0.024 3.084 22.812 1.00 82.50 201 LEU A C 1
ATOM 1562 O O . LEU A 1 201 ? 1.033 2.743 23.346 1.00 82.50 201 LEU A O 1
ATOM 1566 N N . ARG A 1 202 ? -0.137 3.235 21.488 1.00 78.94 202 ARG A N 1
ATOM 1567 C CA . ARG A 1 202 ? 0.951 2.965 20.538 1.00 78.94 202 ARG A CA 1
ATOM 1568 C C . ARG A 1 202 ? 2.129 3.916 20.732 1.00 78.94 202 ARG A C 1
ATOM 1570 O O . ARG A 1 202 ? 3.269 3.463 20.735 1.00 78.94 202 ARG A O 1
ATOM 1577 N N . GLU A 1 203 ? 1.867 5.200 20.984 1.00 77.06 203 GLU A N 1
ATOM 1578 C CA . GLU A 1 203 ? 2.895 6.192 21.354 1.00 77.06 203 GLU A CA 1
ATOM 1579 C C . GLU A 1 203 ? 3.732 5.768 22.572 1.00 77.06 203 GLU A C 1
ATOM 1581 O O . GLU A 1 203 ? 4.852 6.239 22.750 1.00 77.06 203 GLU A O 1
ATOM 1586 N N . ARG A 1 204 ? 3.195 4.870 23.404 1.00 77.75 204 ARG A N 1
ATOM 1587 C CA . ARG A 1 204 ? 3.808 4.361 24.637 1.00 77.75 204 ARG A CA 1
ATOM 1588 C C . ARG A 1 204 ? 4.288 2.912 24.513 1.00 77.75 204 ARG A C 1
ATOM 1590 O O . ARG A 1 204 ? 4.625 2.302 25.5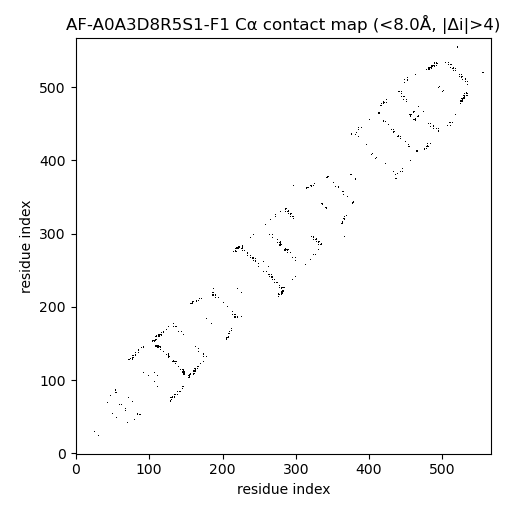21 1.00 77.75 204 ARG A O 1
ATOM 1597 N N . GLY A 1 205 ? 4.326 2.362 23.296 1.00 74.50 205 GLY A N 1
ATOM 1598 C CA . GLY A 1 205 ? 4.840 1.018 23.019 1.00 74.50 205 GLY A CA 1
ATOM 1599 C C . GLY A 1 205 ? 3.859 -0.131 23.282 1.00 74.50 205 GLY A C 1
ATOM 1600 O O . GLY A 1 205 ? 4.286 -1.282 23.354 1.00 74.50 205 GLY A O 1
ATOM 1601 N N . ILE A 1 206 ? 2.557 0.144 23.419 1.00 77.31 206 ILE A N 1
ATOM 1602 C CA . ILE A 1 206 ? 1.524 -0.881 23.632 1.00 77.31 206 ILE A CA 1
ATOM 1603 C C . ILE A 1 206 ? 0.788 -1.142 22.305 1.00 77.31 206 ILE A C 1
ATOM 1605 O O . ILE A 1 206 ? 0.027 -0.299 21.833 1.00 77.31 206 ILE A O 1
ATOM 1609 N N . GLU A 1 207 ? 0.998 -2.316 21.698 1.00 67.81 207 GLU A N 1
ATOM 1610 C CA . GLU A 1 207 ? 0.507 -2.634 20.339 1.00 67.81 207 GLU A CA 1
ATOM 1611 C C . GLU A 1 207 ? -0.921 -3.217 20.257 1.00 67.81 207 GLU A C 1
ATOM 1613 O O . GLU A 1 207 ? -1.558 -3.123 19.210 1.00 67.81 207 GLU A O 1
ATOM 1618 N N . SER A 1 208 ? -1.444 -3.855 21.312 1.00 63.06 208 SER A N 1
ATOM 1619 C CA . SER A 1 208 ? -2.469 -4.917 21.157 1.00 63.06 208 SER A CA 1
ATOM 1620 C C . SER A 1 208 ? -3.925 -4.566 21.510 1.00 63.06 208 SER A C 1
ATOM 1622 O O . SER A 1 208 ? -4.762 -5.455 21.667 1.00 63.06 208 SER A O 1
ATOM 1624 N N . PHE A 1 209 ? -4.284 -3.288 21.597 1.00 75.31 209 PHE A N 1
ATOM 1625 C CA . PHE A 1 209 ? -5.594 -2.905 22.124 1.00 75.31 209 PHE A CA 1
ATOM 1626 C C . PHE A 1 209 ? -6.711 -2.852 21.073 1.00 75.31 209 PHE A C 1
ATOM 1628 O O . PHE A 1 209 ? -6.671 -2.029 20.162 1.00 75.31 209 PHE A O 1
ATOM 1635 N N . PHE A 1 210 ? -7.740 -3.692 21.231 1.00 87.56 210 PHE A N 1
ATOM 1636 C CA . PHE A 1 210 ? -8.964 -3.698 20.411 1.00 87.56 210 PHE A CA 1
ATOM 1637 C C . PHE A 1 210 ? -8.754 -3.700 18.884 1.00 87.56 210 PHE A C 1
ATOM 1639 O O . PHE A 1 210 ? -9.625 -3.251 18.133 1.00 87.56 210 PHE A O 1
ATOM 1646 N N . LEU A 1 211 ? -7.615 -4.201 18.397 1.00 84.62 211 LEU A N 1
ATOM 1647 C CA . LEU A 1 211 ? -7.234 -4.077 16.990 1.00 84.62 211 LEU A CA 1
ATOM 1648 C C . LEU A 1 211 ? -8.211 -4.820 16.065 1.00 84.62 211 LEU A C 1
ATOM 1650 O O . LEU A 1 211 ? -8.582 -4.307 15.008 1.00 84.62 211 LEU A O 1
ATOM 1654 N N . LYS A 1 212 ? -8.686 -6.005 16.469 1.00 89.06 212 LYS A N 1
ATOM 1655 C CA . LYS A 1 212 ? -9.650 -6.784 15.680 1.00 89.06 212 LYS A CA 1
ATOM 1656 C C . LYS A 1 212 ? -10.980 -6.045 15.569 1.00 89.06 212 LYS A C 1
ATOM 1658 O O . LYS A 1 212 ? -11.523 -5.921 14.469 1.00 89.06 212 LYS A O 1
ATOM 1663 N N . SER A 1 213 ? -11.502 -5.554 16.691 1.00 93.19 213 SER A N 1
ATOM 1664 C CA . SER A 1 213 ? -12.756 -4.801 16.733 1.00 93.19 213 SER A CA 1
ATOM 1665 C C . SER A 1 213 ? -12.652 -3.488 15.971 1.00 93.19 213 SER A C 1
ATOM 1667 O O . SER A 1 213 ? -13.556 -3.167 15.205 1.00 93.19 213 SER A O 1
ATOM 1669 N N . TYR A 1 214 ? -11.544 -2.760 16.121 1.00 88.62 214 TYR A N 1
ATOM 1670 C CA . TYR A 1 214 ? -11.296 -1.510 15.410 1.00 88.62 214 TYR A CA 1
ATOM 1671 C C . TYR A 1 214 ? -11.317 -1.705 13.893 1.00 88.62 214 TYR A C 1
ATOM 1673 O O . TYR A 1 214 ? -12.030 -0.980 13.199 1.00 88.62 214 TYR A O 1
ATOM 1681 N N . ASN A 1 215 ? -10.623 -2.723 13.379 1.00 83.12 215 ASN A N 1
ATOM 1682 C CA . ASN A 1 215 ? -10.593 -3.017 11.944 1.00 83.12 215 ASN A CA 1
ATOM 1683 C C . ASN A 1 215 ? -11.993 -3.336 11.401 1.00 83.12 215 ASN A C 1
ATOM 1685 O O . ASN A 1 215 ? -12.401 -2.840 10.352 1.00 83.12 215 ASN A O 1
ATOM 1689 N N . VAL A 1 216 ? -12.757 -4.139 12.143 1.00 88.69 216 VAL A N 1
ATOM 1690 C CA . VAL A 1 216 ? -14.108 -4.559 11.749 1.00 88.69 216 VAL A CA 1
ATOM 1691 C C . VAL A 1 216 ? -15.092 -3.392 11.789 1.00 88.69 216 VAL A C 1
ATOM 1693 O O . VAL A 1 216 ? -15.879 -3.230 10.859 1.00 88.69 216 VAL A O 1
ATOM 1696 N N . LEU A 1 217 ? -15.039 -2.568 12.836 1.00 89.12 217 LEU A N 1
ATOM 1697 C CA . LEU A 1 217 ? -15.884 -1.384 12.971 1.00 89.12 217 LEU A CA 1
ATOM 1698 C C . LEU A 1 217 ? -15.548 -0.343 11.900 1.00 89.12 217 LEU A C 1
ATOM 1700 O O . LEU A 1 217 ? -16.463 0.211 11.297 1.00 89.12 217 LEU A O 1
ATOM 1704 N N . SER A 1 218 ? -14.261 -0.130 11.612 1.00 82.19 218 SER A N 1
ATOM 1705 C CA . SER A 1 218 ? -13.795 0.790 10.564 1.00 82.19 218 SER A CA 1
ATOM 1706 C C . SER A 1 218 ? -14.312 0.385 9.186 1.00 82.19 218 SER A C 1
ATOM 1708 O O . SER A 1 218 ? -14.816 1.228 8.450 1.00 82.19 218 SER A O 1
ATOM 1710 N N . ALA A 1 219 ? -14.302 -0.914 8.874 1.00 81.31 219 ALA A N 1
ATOM 1711 C CA . ALA A 1 219 ? -14.865 -1.442 7.629 1.00 81.31 219 ALA A CA 1
ATOM 1712 C C . ALA A 1 219 ? -16.393 -1.265 7.516 1.00 81.31 219 ALA A C 1
ATOM 1714 O O . ALA A 1 219 ? -16.968 -1.405 6.437 1.00 81.31 219 ALA A O 1
ATOM 1715 N N . TRP A 1 220 ? -17.090 -1.001 8.625 1.00 85.94 220 TRP A N 1
ATOM 1716 C CA . TRP A 1 220 ? -18.532 -0.745 8.625 1.00 85.94 220 TRP A CA 1
ATOM 1717 C C . TRP A 1 220 ? -18.885 0.733 8.537 1.00 85.94 220 TRP A C 1
ATOM 1719 O O . TRP A 1 220 ? -20.050 1.052 8.291 1.00 85.94 220 TRP A O 1
ATOM 1729 N N . VAL A 1 221 ? -17.917 1.625 8.738 1.00 81.88 221 VAL A N 1
ATOM 1730 C CA . VAL A 1 221 ? -18.124 3.051 8.522 1.00 81.88 221 VAL A CA 1
ATOM 1731 C C . VAL A 1 221 ? -18.315 3.267 7.023 1.00 81.88 221 VAL A C 1
ATOM 1733 O O . VAL A 1 221 ? -17.444 2.945 6.216 1.00 81.88 221 VAL A O 1
ATOM 1736 N N . LYS A 1 222 ? -19.490 3.772 6.645 1.00 78.19 222 LYS A N 1
ATOM 1737 C CA . LYS A 1 222 ? -19.838 4.053 5.252 1.00 78.19 222 LYS A CA 1
ATOM 1738 C C . LYS A 1 222 ? -19.744 5.547 4.980 1.00 78.19 222 LYS A C 1
ATOM 1740 O O . LYS A 1 222 ? -20.242 6.345 5.771 1.00 78.19 222 LYS A O 1
ATOM 1745 N N . GLY A 1 223 ? -19.216 5.887 3.810 1.00 71.56 223 GLY A N 1
ATOM 1746 C CA . GLY A 1 223 ? -19.364 7.203 3.199 1.00 71.56 223 GLY A CA 1
ATOM 1747 C C . GLY A 1 223 ? -18.033 7.932 2.995 1.00 71.56 223 GLY A C 1
ATOM 1748 O O . GLY A 1 223 ? -17.119 7.779 3.810 1.00 71.56 223 GLY A O 1
ATOM 1749 N N . PRO A 1 224 ? -17.934 8.754 1.933 1.00 74.94 224 PRO A N 1
ATOM 1750 C CA . PRO A 1 224 ? -16.703 9.458 1.569 1.00 74.94 224 PRO A CA 1
ATOM 1751 C C . PRO A 1 224 ? -16.196 10.360 2.699 1.00 74.94 224 PRO A C 1
ATOM 1753 O O . PRO A 1 224 ? -15.013 10.343 3.010 1.00 74.94 224 PRO A O 1
ATOM 1756 N N . GLU A 1 225 ? -17.096 11.027 3.428 1.00 82.00 225 GLU A N 1
ATOM 1757 C CA . GLU A 1 225 ? -16.737 11.925 4.534 1.00 82.00 225 GLU A CA 1
ATOM 1758 C C . GLU A 1 225 ? -15.976 11.240 5.676 1.00 82.00 225 GLU A C 1
ATOM 1760 O O . GLU A 1 225 ? -15.196 11.874 6.388 1.00 82.00 225 GLU A O 1
ATOM 1765 N N . ALA A 1 226 ? -16.242 9.957 5.920 1.00 77.12 226 ALA A N 1
ATOM 1766 C CA . ALA A 1 226 ? -15.533 9.216 6.952 1.00 77.12 226 ALA A CA 1
ATOM 1767 C C . ALA A 1 226 ? -14.139 8.806 6.478 1.00 77.12 226 ALA A C 1
ATOM 1769 O O . ALA A 1 226 ? -13.171 8.966 7.220 1.00 77.12 226 ALA A O 1
ATOM 1770 N N . ALA A 1 227 ? -14.036 8.336 5.233 1.00 85.88 227 ALA A N 1
ATOM 1771 C CA . ALA A 1 227 ? -12.757 8.020 4.615 1.00 85.88 227 ALA A CA 1
ATOM 1772 C C . ALA A 1 227 ? -11.864 9.273 4.537 1.00 85.88 227 ALA A C 1
ATOM 1774 O O . ALA A 1 227 ? -10.704 9.216 4.939 1.00 85.88 227 ALA A O 1
ATOM 1775 N N . ASP A 1 228 ? -12.428 10.420 4.147 1.00 87.38 228 ASP A N 1
ATOM 1776 C CA . ASP A 1 228 ? -11.746 11.716 4.103 1.00 87.38 228 ASP A CA 1
ATOM 1777 C C . ASP A 1 228 ? -11.278 12.172 5.489 1.00 87.38 228 ASP A C 1
ATOM 1779 O O . ASP A 1 228 ? -10.154 12.651 5.645 1.00 87.38 228 ASP A O 1
ATOM 1783 N N . ARG A 1 229 ? -12.111 12.021 6.527 1.00 84.75 229 ARG A N 1
ATOM 1784 C CA . ARG A 1 229 ? -11.716 12.354 7.906 1.00 84.75 229 ARG A CA 1
ATOM 1785 C C . ARG A 1 229 ? -10.557 11.492 8.388 1.00 84.75 229 ARG A C 1
ATOM 1787 O O . ARG A 1 229 ? -9.591 12.037 8.926 1.00 84.75 229 ARG A O 1
ATOM 1794 N N . THR A 1 230 ? -10.625 10.179 8.172 1.00 84.69 230 THR A N 1
ATOM 1795 C CA . THR A 1 230 ? -9.538 9.260 8.530 1.00 84.69 230 THR A CA 1
ATOM 1796 C C . THR A 1 230 ? -8.270 9.588 7.748 1.00 84.69 230 THR A C 1
ATOM 1798 O O . THR A 1 230 ? -7.207 9.716 8.349 1.00 84.69 230 THR A O 1
ATOM 1801 N N . TYR A 1 231 ? -8.378 9.818 6.438 1.00 92.88 231 TYR A N 1
ATOM 1802 C CA . TYR A 1 231 ? -7.261 10.232 5.590 1.00 92.88 231 TYR A CA 1
ATOM 1803 C C . TYR A 1 231 ? -6.599 11.519 6.098 1.00 92.88 231 TYR A C 1
ATOM 1805 O O . TYR A 1 231 ? -5.392 11.538 6.338 1.00 92.88 231 TYR A O 1
ATOM 1813 N N . ASN A 1 232 ? -7.378 12.580 6.321 1.00 90.94 232 ASN A N 1
ATOM 1814 C CA . ASN A 1 232 ? -6.855 13.873 6.761 1.00 90.94 232 ASN A CA 1
ATOM 1815 C C . ASN A 1 232 ? -6.212 13.783 8.151 1.00 90.94 232 ASN A C 1
ATOM 1817 O O . ASN A 1 232 ? -5.153 14.369 8.381 1.00 90.94 232 ASN A O 1
ATOM 1821 N N . SER A 1 233 ? -6.818 13.017 9.065 1.00 87.75 233 SER A N 1
ATOM 1822 C CA . SER A 1 233 ? -6.254 12.773 10.393 1.00 87.75 233 SER A CA 1
ATOM 1823 C C . SER A 1 233 ? -4.921 12.026 10.313 1.00 87.75 233 SER A C 1
ATOM 1825 O O . SER A 1 233 ? -3.940 12.481 10.899 1.00 87.75 233 SER A O 1
ATOM 1827 N N . LEU A 1 234 ? -4.852 10.927 9.554 1.00 91.50 234 LEU A N 1
ATOM 1828 C CA . LEU A 1 234 ? -3.618 10.154 9.395 1.00 91.50 234 LEU A CA 1
ATOM 1829 C C . LEU A 1 234 ? -2.526 10.971 8.708 1.00 91.50 234 LEU A C 1
ATOM 1831 O O . LEU A 1 234 ? -1.386 10.975 9.163 1.00 91.50 234 LEU A O 1
ATOM 1835 N N . LYS A 1 235 ? -2.867 11.725 7.661 1.00 95.06 235 LYS A N 1
ATOM 1836 C CA . LYS A 1 235 ? -1.925 12.613 6.973 1.00 95.06 235 LYS A CA 1
ATOM 1837 C C . LYS A 1 235 ? -1.332 13.658 7.920 1.00 95.06 235 LYS A C 1
ATOM 1839 O O . LYS A 1 235 ? -0.122 13.891 7.885 1.00 95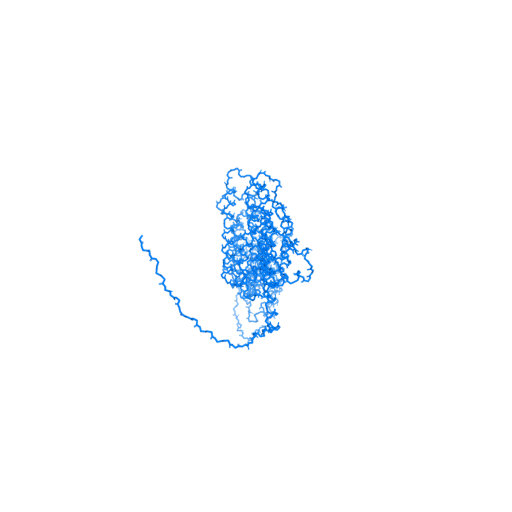.06 235 LYS A O 1
ATOM 1844 N N . ALA A 1 236 ? -2.153 14.255 8.789 1.00 91.06 236 ALA A N 1
ATOM 1845 C CA . ALA A 1 236 ? -1.688 15.192 9.808 1.00 91.06 236 ALA A CA 1
ATOM 1846 C C . ALA A 1 236 ? -0.760 14.512 10.829 1.00 91.06 236 ALA A C 1
ATOM 1848 O O . ALA A 1 236 ? 0.320 15.032 11.092 1.00 91.06 236 ALA A O 1
ATOM 1849 N N . GLN A 1 237 ? -1.123 13.328 11.335 1.00 88.94 237 GLN A N 1
ATOM 1850 C CA . GLN A 1 237 ? -0.292 12.566 12.279 1.00 88.94 237 GLN A CA 1
ATOM 1851 C C . GLN A 1 237 ? 1.065 12.178 11.677 1.00 88.94 237 GLN A C 1
ATOM 1853 O O . GLN A 1 237 ? 2.095 12.387 12.312 1.00 88.94 237 GLN A O 1
ATOM 1858 N N . ILE A 1 238 ? 1.080 11.684 1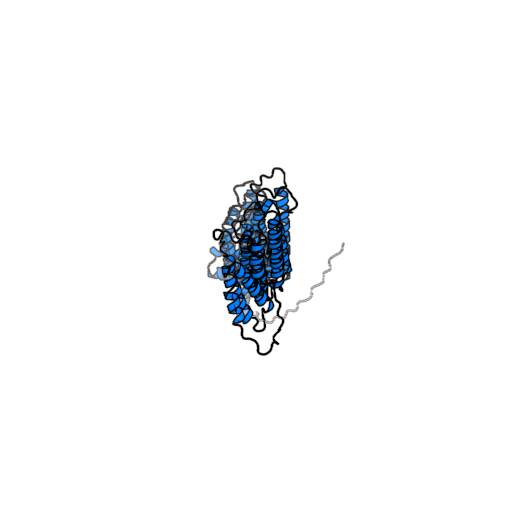0.434 1.00 94.06 238 ILE A N 1
ATOM 1859 C CA . ILE A 1 238 ? 2.308 11.361 9.696 1.00 94.06 238 ILE A CA 1
ATOM 1860 C C . ILE A 1 238 ? 3.188 12.610 9.559 1.00 94.06 238 ILE A C 1
ATOM 1862 O O . ILE A 1 238 ? 4.395 12.545 9.784 1.00 94.06 238 ILE A O 1
ATOM 1866 N N . THR A 1 239 ? 2.589 13.755 9.217 1.00 93.19 239 THR A N 1
ATOM 1867 C CA . THR A 1 239 ? 3.312 15.027 9.057 1.00 93.19 239 THR A CA 1
ATOM 1868 C C . THR A 1 239 ? 3.926 15.494 10.377 1.00 93.19 239 THR A C 1
ATOM 1870 O O . THR A 1 239 ? 5.103 15.849 10.412 1.00 93.19 239 THR A O 1
ATOM 1873 N N . THR A 1 240 ? 3.159 15.457 11.469 1.00 91.62 240 THR A N 1
ATOM 1874 C CA . THR A 1 240 ? 3.643 15.807 12.811 1.00 91.62 240 THR A CA 1
ATOM 1875 C C . THR A 1 240 ? 4.774 14.879 13.243 1.00 91.62 240 THR A C 1
ATOM 1877 O O . THR A 1 240 ? 5.852 15.362 13.575 1.00 91.62 240 THR A O 1
ATOM 1880 N N . ALA A 1 241 ? 4.583 13.560 13.138 1.00 89.94 241 ALA A N 1
ATOM 1881 C CA . ALA A 1 241 ? 5.595 12.575 13.511 1.00 89.94 241 ALA A CA 1
ATOM 1882 C C . ALA A 1 241 ? 6.879 12.721 12.682 1.00 89.94 241 ALA A C 1
ATOM 1884 O O . ALA A 1 241 ? 7.981 12.580 13.213 1.00 89.94 241 ALA A O 1
ATOM 1885 N N . HIS A 1 242 ? 6.753 13.030 11.387 1.00 90.81 242 HIS A N 1
ATOM 1886 C CA . HIS A 1 242 ? 7.891 13.337 10.527 1.00 90.81 242 HIS A CA 1
ATOM 1887 C C . HIS A 1 242 ? 8.667 14.555 11.044 1.00 90.81 242 HIS A C 1
ATOM 1889 O O . HIS A 1 242 ? 9.883 14.476 11.214 1.00 90.81 242 HIS A O 1
ATOM 1895 N N . GLN A 1 243 ? 7.971 15.657 11.333 1.00 91.44 243 GLN A N 1
ATOM 1896 C CA . GLN A 1 243 ? 8.598 16.891 11.801 1.00 91.44 243 GLN A CA 1
ATOM 1897 C C . GLN A 1 243 ? 9.243 16.734 13.184 1.00 91.44 243 GLN A C 1
ATOM 1899 O O . GLN A 1 243 ? 10.355 17.213 13.390 1.00 91.44 243 GLN A O 1
ATOM 1904 N N . GLU A 1 244 ? 8.579 16.051 14.115 1.00 89.88 244 GLU A N 1
ATOM 1905 C CA . GLU A 1 244 ? 9.123 15.736 15.441 1.00 89.88 244 GLU A CA 1
ATOM 1906 C C . GLU A 1 244 ? 10.400 14.907 15.323 1.00 89.88 244 GLU A C 1
ATOM 1908 O O . GLU A 1 244 ? 11.426 15.279 15.885 1.00 89.88 244 GLU A O 1
ATOM 1913 N N . THR A 1 245 ? 10.379 13.859 14.496 1.00 89.06 245 THR A N 1
ATOM 1914 C CA . THR A 1 245 ? 11.554 13.004 14.281 1.00 89.06 245 THR A CA 1
ATOM 1915 C C . THR A 1 245 ? 12.707 13.782 13.644 1.00 89.06 245 THR A C 1
ATOM 1917 O O . THR A 1 245 ? 13.861 13.590 14.018 1.00 89.06 245 THR A O 1
ATOM 1920 N N . LEU A 1 246 ? 12.430 14.687 12.697 1.00 87.38 246 LEU A N 1
ATOM 1921 C CA . LEU A 1 246 ? 13.463 15.569 12.146 1.00 87.38 246 LEU A CA 1
ATOM 1922 C C . LEU A 1 246 ? 14.063 16.485 13.219 1.00 87.38 246 LEU A C 1
ATOM 1924 O O . LEU A 1 246 ? 15.281 16.623 13.279 1.00 87.38 246 LEU A O 1
ATOM 1928 N N . ASN A 1 247 ? 13.234 17.064 14.089 1.00 88.25 247 ASN A N 1
ATOM 1929 C CA . ASN A 1 247 ? 13.714 17.904 15.184 1.00 88.25 247 ASN A CA 1
ATOM 1930 C C . ASN A 1 247 ? 14.585 17.099 16.170 1.00 88.25 247 ASN A C 1
ATOM 1932 O O . ASN A 1 247 ? 15.614 17.595 16.624 1.00 88.25 247 ASN A O 1
ATOM 1936 N N . GLU A 1 248 ? 14.212 15.852 16.474 1.00 86.81 248 GLU A N 1
ATOM 1937 C CA . GLU A 1 248 ? 14.997 14.937 17.320 1.00 86.81 248 GLU A CA 1
ATOM 1938 C C . GLU A 1 248 ? 16.352 14.581 16.697 1.00 86.81 248 GLU A C 1
ATOM 1940 O O . GLU A 1 248 ? 17.368 14.551 17.395 1.00 86.81 248 GLU A O 1
ATOM 1945 N N . ILE A 1 249 ? 16.373 14.340 15.383 1.00 84.19 249 ILE A N 1
ATOM 1946 C CA . ILE A 1 249 ? 17.589 14.063 14.610 1.00 84.19 249 ILE A CA 1
ATOM 1947 C C . ILE A 1 249 ? 18.519 15.286 14.591 1.00 84.19 249 ILE A C 1
ATOM 1949 O O . ILE A 1 249 ? 19.734 15.132 14.714 1.00 84.19 249 ILE A O 1
ATOM 1953 N N . ASP A 1 250 ? 17.967 16.491 14.424 1.00 83.81 250 ASP A N 1
ATOM 1954 C CA . ASP A 1 250 ? 18.741 17.732 14.310 1.00 83.81 250 ASP A CA 1
ATOM 1955 C C . ASP A 1 250 ? 19.185 18.294 15.679 1.00 83.81 250 ASP A C 1
ATOM 1957 O O . ASP A 1 250 ? 20.005 19.215 15.734 1.00 83.81 250 ASP A O 1
ATOM 1961 N N . THR A 1 251 ? 18.684 17.747 16.793 1.00 84.38 251 THR A N 1
ATOM 1962 C CA . THR A 1 251 ? 19.032 18.205 18.146 1.00 84.38 251 THR A CA 1
ATOM 1963 C C . THR A 1 251 ? 20.492 17.858 18.490 1.00 84.38 251 THR A C 1
ATOM 1965 O O . THR A 1 251 ? 20.854 16.677 18.541 1.00 84.38 251 THR A O 1
ATOM 1968 N N . PRO A 1 252 ? 21.360 18.853 18.779 1.00 79.50 252 PRO A N 1
ATOM 1969 C CA . PRO A 1 252 ? 22.750 18.603 19.150 1.00 79.50 252 PRO A CA 1
ATOM 1970 C C . PRO A 1 252 ? 22.850 17.744 20.416 1.00 79.50 252 PRO A C 1
ATOM 1972 O O . PRO A 1 252 ? 22.271 18.081 21.445 1.00 79.50 252 PRO A O 1
ATOM 1975 N N . GLY A 1 253 ? 23.612 16.650 20.352 1.00 77.31 253 GLY A N 1
ATOM 1976 C CA . GLY A 1 253 ? 23.768 15.714 21.472 1.00 77.31 253 GLY A CA 1
ATOM 1977 C C . GLY A 1 253 ? 22.698 14.621 21.551 1.00 77.31 253 GLY A C 1
ATOM 1978 O O . GLY A 1 253 ? 22.765 13.794 22.455 1.00 77.31 253 GLY A O 1
ATOM 1979 N N . SER A 1 254 ? 21.750 14.574 20.607 1.00 72.00 254 SER A N 1
ATOM 1980 C CA . SER A 1 254 ? 20.846 13.434 20.446 1.00 72.00 254 SER A CA 1
ATOM 1981 C C . SER A 1 254 ? 21.657 12.190 20.072 1.00 72.00 254 SER A C 1
ATOM 1983 O O . SER A 1 254 ? 22.210 12.095 18.972 1.00 72.00 254 SER A O 1
ATOM 1985 N N . GLU A 1 255 ? 21.753 11.229 20.993 1.00 65.38 255 GLU A N 1
ATOM 1986 C CA . GLU A 1 255 ? 22.296 9.893 20.737 1.00 65.38 255 GLU A CA 1
ATOM 1987 C C . GLU A 1 255 ? 21.293 9.074 19.908 1.00 65.38 255 GLU A C 1
ATOM 1989 O O . GLU A 1 255 ? 20.797 8.030 20.329 1.00 65.38 255 GLU A O 1
ATOM 1994 N N . CYS A 1 256 ? 20.951 9.543 18.708 1.00 60.00 256 CYS A N 1
ATOM 1995 C CA . CYS A 1 256 ? 20.240 8.709 17.751 1.00 60.00 256 CYS A CA 1
ATOM 1996 C C . CYS A 1 256 ? 21.186 7.580 17.324 1.00 60.00 256 CYS A C 1
ATOM 1998 O O . CYS A 1 256 ? 22.017 7.744 16.429 1.00 60.00 256 CYS A O 1
ATOM 2000 N N . TYR A 1 257 ? 21.076 6.428 17.989 1.00 62.22 257 TYR A N 1
ATOM 2001 C CA . TYR A 1 257 ? 21.775 5.191 17.649 1.00 62.22 257 TYR A CA 1
ATOM 2002 C C . TYR A 1 257 ? 21.266 4.662 16.298 1.00 62.22 257 TYR A C 1
ATOM 2004 O O . TYR A 1 257 ? 20.461 3.738 16.225 1.00 62.22 257 TYR A O 1
ATOM 2012 N N . GLY A 1 258 ? 21.699 5.276 15.198 1.00 71.12 258 GLY A N 1
ATOM 2013 C CA . GLY A 1 258 ? 21.315 4.866 13.853 1.00 71.12 258 GLY A CA 1
ATOM 2014 C C . GLY A 1 258 ? 21.477 5.962 12.807 1.00 71.12 258 GLY A C 1
ATOM 2015 O O . GLY A 1 258 ? 21.645 7.140 13.104 1.00 71.12 258 GLY A O 1
ATOM 2016 N N . SER A 1 259 ? 21.403 5.569 11.534 1.00 77.88 259 SER A N 1
ATOM 2017 C CA . SER A 1 259 ? 21.250 6.552 10.462 1.00 77.88 259 SER A CA 1
ATOM 2018 C C . SER A 1 259 ? 19.898 7.257 10.644 1.00 77.88 259 SER A C 1
ATOM 2020 O O . SER A 1 259 ? 18.887 6.570 10.787 1.00 77.88 259 SER A O 1
ATOM 2022 N N . PRO A 1 260 ? 19.833 8.594 10.554 1.00 81.44 260 PRO A N 1
ATOM 2023 C CA . PRO A 1 260 ? 18.579 9.347 10.633 1.00 81.44 260 PRO A CA 1
ATOM 2024 C C . PRO A 1 260 ? 17.464 8.826 9.719 1.00 81.44 260 PRO A C 1
ATOM 2026 O O . PRO A 1 260 ? 16.286 8.834 10.060 1.00 81.44 260 PRO A O 1
ATOM 2029 N N . SER A 1 261 ? 17.853 8.293 8.559 1.00 79.06 261 SER A N 1
ATOM 2030 C CA . SER A 1 261 ? 16.928 7.682 7.607 1.00 79.06 261 SER A CA 1
ATOM 2031 C C . SER A 1 261 ? 16.255 6.404 8.125 1.00 79.06 261 SER A C 1
ATOM 2033 O O . SER A 1 261 ? 15.146 6.103 7.695 1.00 79.06 261 SER A O 1
ATOM 2035 N N . TYR A 1 262 ? 16.901 5.659 9.029 1.00 83.44 262 TYR A N 1
ATOM 2036 C CA . TYR A 1 262 ? 16.336 4.479 9.689 1.00 83.44 262 TYR A CA 1
ATOM 2037 C C . TYR A 1 262 ? 15.419 4.865 10.847 1.00 83.44 262 TYR A C 1
ATOM 2039 O O . TYR A 1 262 ? 14.362 4.260 10.989 1.00 83.44 262 TYR A O 1
ATOM 2047 N N . VAL A 1 263 ? 15.788 5.883 11.633 1.00 86.00 263 VAL A N 1
ATOM 2048 C CA . VAL A 1 263 ? 14.926 6.419 12.702 1.00 86.00 263 VAL A CA 1
ATOM 2049 C C . VAL A 1 263 ? 13.605 6.895 12.100 1.00 86.00 263 VAL A C 1
ATOM 2051 O O . VAL A 1 263 ? 12.530 6.481 12.528 1.00 86.00 263 VAL A O 1
ATOM 2054 N N . LEU A 1 264 ? 13.691 7.671 11.018 1.00 87.94 264 LEU A N 1
ATOM 2055 C CA . LEU A 1 264 ? 12.516 8.177 10.326 1.00 87.94 264 LEU A CA 1
ATOM 2056 C C . LEU A 1 264 ? 11.701 7.063 9.658 1.00 87.94 264 LEU A C 1
ATOM 2058 O O . LEU A 1 264 ? 10.480 7.062 9.764 1.00 87.94 264 LEU A O 1
ATOM 2062 N N . ALA A 1 265 ? 12.356 6.087 9.019 1.00 88.56 265 ALA A N 1
ATOM 2063 C CA . ALA A 1 265 ? 11.676 4.922 8.452 1.00 88.56 265 ALA A CA 1
ATOM 2064 C C . ALA A 1 265 ? 10.915 4.120 9.522 1.00 88.56 265 ALA A C 1
ATOM 2066 O O . ALA A 1 265 ? 9.745 3.818 9.322 1.00 88.56 265 ALA A O 1
ATOM 2067 N N . SER A 1 266 ? 11.545 3.853 10.670 1.00 87.88 266 SER A N 1
ATOM 2068 C CA . SER A 1 266 ? 10.922 3.164 11.808 1.00 87.88 266 SER A CA 1
ATOM 2069 C C . SER A 1 266 ? 9.702 3.927 12.333 1.00 87.88 266 SER A C 1
ATOM 2071 O O . SER A 1 266 ? 8.650 3.337 12.575 1.00 87.88 266 SER A O 1
ATOM 2073 N N . LYS A 1 267 ? 9.788 5.263 12.425 1.00 90.12 267 LYS A N 1
ATOM 2074 C CA . LYS A 1 267 ? 8.641 6.087 12.825 1.00 90.12 267 LYS A CA 1
ATOM 2075 C C . LYS A 1 267 ? 7.505 6.034 11.802 1.00 90.12 267 LYS A C 1
ATOM 2077 O O . LYS A 1 267 ? 6.349 5.913 12.192 1.00 90.12 267 LYS A O 1
ATOM 2082 N N . MET A 1 268 ? 7.815 6.104 10.505 1.00 93.38 268 MET A N 1
ATOM 2083 C CA . MET A 1 268 ? 6.803 6.027 9.443 1.00 93.38 268 MET A CA 1
ATOM 2084 C C . MET A 1 268 ? 6.152 4.638 9.356 1.00 93.38 268 MET A C 1
ATOM 2086 O O . MET A 1 268 ? 4.967 4.531 9.041 1.00 93.38 268 MET A O 1
ATOM 2090 N N . GLU A 1 269 ? 6.888 3.572 9.677 1.00 91.56 269 GLU A N 1
ATOM 2091 C CA . GLU A 1 269 ? 6.382 2.194 9.687 1.00 91.56 269 GLU A CA 1
ATOM 2092 C C . GLU A 1 269 ? 5.181 2.013 10.627 1.00 91.56 269 GLU A C 1
ATOM 2094 O O . GLU A 1 269 ? 4.255 1.265 10.313 1.00 91.56 269 GLU A O 1
ATOM 2099 N N . GLN A 1 270 ? 5.124 2.784 11.719 1.00 89.88 270 GLN A N 1
ATOM 2100 C CA . GLN A 1 270 ? 4.030 2.753 12.698 1.00 89.88 270 GLN A CA 1
ATOM 2101 C C . GLN A 1 270 ? 2.660 3.114 12.103 1.00 89.88 270 GLN A C 1
ATOM 2103 O O . GLN A 1 270 ? 1.641 2.773 12.702 1.00 89.88 270 GLN A O 1
ATOM 2108 N N . PHE A 1 271 ? 2.616 3.780 10.942 1.00 93.38 271 PHE A N 1
ATOM 2109 C CA . PHE A 1 271 ? 1.375 4.179 10.269 1.00 93.38 271 PHE A CA 1
ATOM 2110 C C . PHE A 1 271 ? 0.883 3.162 9.230 1.00 93.38 271 PHE A C 1
ATOM 2112 O O . PHE A 1 271 ? -0.260 3.256 8.781 1.00 93.38 271 PHE A O 1
ATOM 2119 N N . ILE A 1 272 ? 1.696 2.165 8.857 1.00 93.75 272 ILE A N 1
ATOM 2120 C CA . ILE A 1 272 ? 1.335 1.145 7.856 1.00 93.75 272 ILE A CA 1
ATOM 2121 C C . ILE A 1 272 ? 0.006 0.433 8.187 1.00 93.75 272 ILE A C 1
ATOM 2123 O O . ILE A 1 272 ? -0.830 0.315 7.285 1.00 93.75 272 ILE A O 1
ATOM 2127 N N . PRO A 1 273 ? -0.262 -0.004 9.438 1.00 88.06 273 PRO A N 1
ATOM 2128 C CA . PRO A 1 273 ? -1.534 -0.643 9.777 1.00 88.06 273 PRO A CA 1
ATOM 2129 C C . PRO A 1 273 ? -2.748 0.271 9.579 1.00 88.06 273 PRO A C 1
ATOM 2131 O O . PRO A 1 273 ? -3.805 -0.195 9.150 1.00 88.06 273 PRO A O 1
ATOM 2134 N N . ASP A 1 274 ? -2.604 1.569 9.846 1.00 87.50 274 ASP A N 1
ATOM 2135 C CA . ASP A 1 274 ? -3.713 2.518 9.745 1.00 87.50 274 ASP A CA 1
ATOM 2136 C C . ASP A 1 274 ? -3.997 2.886 8.284 1.00 87.50 274 ASP A C 1
ATOM 2138 O O . ASP A 1 274 ? -5.158 2.932 7.879 1.00 87.50 274 ASP A O 1
ATOM 2142 N N . VAL A 1 275 ? -2.952 3.052 7.460 1.00 94.81 275 VAL A N 1
ATOM 2143 C CA . VAL A 1 275 ? -3.099 3.228 6.003 1.00 94.81 275 VAL A CA 1
ATOM 2144 C C . VAL A 1 275 ? -3.746 1.991 5.377 1.00 94.81 275 VAL A C 1
ATOM 2146 O O . VAL A 1 275 ? -4.671 2.110 4.574 1.00 94.81 275 VAL A O 1
ATOM 2149 N N . ARG A 1 276 ? -3.331 0.787 5.795 1.00 93.00 276 ARG A N 1
ATOM 2150 C CA . ARG A 1 276 ? -3.977 -0.460 5.364 1.00 93.00 276 ARG A CA 1
ATOM 2151 C C . ARG A 1 276 ? -5.440 -0.520 5.814 1.00 93.00 276 ARG A C 1
ATOM 2153 O O . ARG A 1 276 ? -6.281 -0.987 5.056 1.00 93.00 276 ARG A O 1
ATOM 2160 N N . SER A 1 277 ? -5.764 -0.031 7.010 1.00 85.75 277 SER A N 1
ATOM 2161 C CA . SER A 1 277 ? -7.145 0.021 7.512 1.00 85.75 277 SER A CA 1
ATOM 2162 C C . SER A 1 277 ? -8.013 0.999 6.718 1.00 85.75 277 SER A C 1
ATOM 2164 O O . SER A 1 277 ? -9.164 0.681 6.417 1.00 85.75 277 SER A O 1
ATOM 2166 N N . LEU A 1 278 ? -7.456 2.145 6.307 1.00 89.50 278 LEU A N 1
ATOM 2167 C CA . LEU A 1 278 ? -8.130 3.117 5.442 1.00 89.50 278 LEU A CA 1
ATOM 2168 C C . LEU A 1 278 ? -8.571 2.487 4.111 1.00 89.50 278 LEU A C 1
ATOM 2170 O O . LEU A 1 278 ? -9.666 2.784 3.637 1.00 89.50 278 LEU A O 1
ATOM 2174 N N . ALA A 1 279 ? -7.784 1.558 3.560 1.00 92.06 279 ALA A N 1
ATOM 2175 C CA . ALA A 1 279 ? -8.128 0.848 2.327 1.00 92.06 279 ALA A CA 1
ATOM 2176 C C . ALA A 1 279 ? -9.428 0.024 2.430 1.00 92.06 279 ALA A C 1
ATOM 2178 O O . ALA A 1 279 ? -10.041 -0.269 1.408 1.00 92.06 279 ALA A O 1
ATOM 2179 N N . TYR A 1 280 ? -9.866 -0.331 3.644 1.00 86.25 280 TYR A N 1
ATOM 2180 C CA . TYR A 1 280 ? -11.107 -1.074 3.890 1.00 86.25 280 TYR A CA 1
ATOM 2181 C C . TYR A 1 280 ? -12.313 -0.175 4.211 1.00 86.25 280 TYR A C 1
ATOM 2183 O O . TYR A 1 280 ? -13.415 -0.691 4.410 1.00 86.25 280 TYR A O 1
ATOM 2191 N N . VAL A 1 281 ? -12.142 1.151 4.277 1.00 83.31 281 VAL A N 1
ATOM 2192 C CA . VAL A 1 281 ? -13.250 2.080 4.545 1.00 83.31 281 VAL A CA 1
ATOM 2193 C C . VAL A 1 281 ? -14.115 2.223 3.292 1.00 83.31 281 VAL A C 1
ATOM 2195 O O . VAL A 1 281 ? -13.655 2.657 2.232 1.00 83.31 281 VAL A O 1
ATOM 2198 N N . ALA A 1 282 ? -15.394 1.867 3.416 1.00 76.12 282 ALA A N 1
ATOM 2199 C CA . ALA A 1 282 ? -16.332 1.877 2.302 1.00 76.12 282 ALA A CA 1
ATOM 2200 C C . ALA A 1 282 ? -16.628 3.308 1.817 1.00 76.12 282 ALA A C 1
ATOM 2202 O O . ALA A 1 282 ? -16.968 4.188 2.609 1.00 76.12 282 ALA A O 1
ATOM 2203 N N . GLY A 1 283 ? -16.595 3.514 0.496 1.00 76.50 283 GLY A N 1
ATOM 2204 C CA . GLY A 1 283 ? -16.933 4.800 -0.129 1.00 76.50 283 GLY A CA 1
ATOM 2205 C C . GLY A 1 283 ? -15.735 5.688 -0.475 1.00 76.50 283 GLY A C 1
ATOM 2206 O O . GLY A 1 283 ? -15.853 6.902 -0.377 1.00 76.50 283 GLY A O 1
ATOM 2207 N N . GLY A 1 284 ? -14.603 5.099 -0.879 1.00 85.31 284 GLY A N 1
ATOM 2208 C CA . GLY A 1 284 ? -13.436 5.837 -1.395 1.00 85.31 284 GLY A CA 1
ATOM 2209 C C . GLY A 1 284 ? -12.138 5.640 -0.608 1.00 85.31 284 GLY A C 1
ATOM 2210 O O . GLY A 1 284 ? -11.094 6.140 -1.027 1.00 85.31 284 GLY A O 1
ATOM 2211 N N . GLY A 1 285 ? -12.166 4.873 0.489 1.00 90.69 285 GLY A N 1
ATOM 2212 C CA . GLY A 1 285 ? -10.990 4.616 1.325 1.00 90.69 285 GLY A CA 1
ATOM 2213 C C . GLY A 1 285 ? -9.808 4.014 0.563 1.00 90.69 285 GLY A C 1
ATOM 2214 O O . GLY A 1 285 ? -8.665 4.360 0.839 1.00 90.69 285 GLY A O 1
ATOM 2215 N N . LEU A 1 286 ? -10.065 3.197 -0.460 1.00 94.25 286 LEU A N 1
ATOM 2216 C CA . LEU A 1 286 ? -9.023 2.558 -1.263 1.00 94.25 286 LEU A CA 1
ATOM 2217 C C . LEU A 1 286 ? -8.156 3.567 -2.045 1.00 94.25 286 LEU A C 1
ATOM 2219 O O . LEU A 1 286 ? -6.928 3.490 -2.004 1.00 94.25 286 LEU A O 1
ATOM 2223 N N . ARG A 1 287 ? -8.778 4.564 -2.690 1.00 95.31 287 ARG A N 1
ATOM 2224 C CA . ARG A 1 287 ? -8.073 5.650 -3.401 1.00 95.31 287 ARG A CA 1
ATOM 2225 C C . ARG A 1 287 ? -7.311 6.562 -2.442 1.00 95.31 287 ARG A C 1
ATOM 2227 O O . ARG A 1 287 ? -6.180 6.945 -2.728 1.00 95.31 287 ARG A O 1
ATOM 2234 N N . LEU A 1 288 ? -7.904 6.866 -1.291 1.00 95.88 288 LEU A N 1
ATOM 2235 C CA . LEU A 1 288 ? -7.253 7.667 -0.255 1.00 95.88 288 LEU A CA 1
ATOM 2236 C C . LEU A 1 288 ? -6.072 6.924 0.381 1.00 95.88 288 LEU A C 1
ATOM 2238 O O . LEU A 1 288 ? -5.041 7.531 0.647 1.00 95.88 288 LEU A O 1
ATOM 2242 N N . ALA A 1 289 ? -6.179 5.608 0.580 1.00 96.69 289 ALA A N 1
ATOM 2243 C CA . ALA A 1 289 ? -5.080 4.775 1.057 1.00 96.69 289 ALA A CA 1
ATOM 2244 C C . ALA A 1 289 ? -3.943 4.686 0.031 1.00 96.69 289 ALA A C 1
ATOM 2246 O O . ALA A 1 289 ? -2.778 4.700 0.423 1.00 96.69 289 ALA A O 1
ATOM 2247 N N . PHE A 1 290 ? -4.258 4.642 -1.268 1.00 97.56 290 PHE A N 1
ATOM 2248 C CA . PHE A 1 290 ? -3.262 4.696 -2.341 1.00 97.56 290 PHE A CA 1
ATOM 2249 C C . PHE A 1 290 ? -2.442 5.989 -2.282 1.00 97.56 290 PHE A C 1
ATOM 2251 O O . PHE A 1 290 ? -1.215 5.933 -2.171 1.00 97.56 290 PHE A O 1
ATOM 2258 N N . ASP A 1 291 ? -3.118 7.142 -2.261 1.00 96.94 291 ASP A N 1
ATOM 2259 C CA . ASP A 1 291 ? -2.464 8.448 -2.126 1.00 96.94 291 ASP A CA 1
ATOM 2260 C C . ASP A 1 291 ? -1.662 8.550 -0.819 1.00 96.94 291 ASP A C 1
ATOM 2262 O O . ASP A 1 291 ? -0.497 8.949 -0.815 1.00 96.94 291 ASP A O 1
ATOM 2266 N N . LEU A 1 292 ? -2.243 8.104 0.298 1.00 97.12 292 LEU A N 1
ATOM 2267 C CA . LEU A 1 292 ? -1.592 8.171 1.603 1.00 97.12 292 LEU A CA 1
ATOM 2268 C C . LEU A 1 292 ? -0.372 7.246 1.705 1.00 97.12 292 LEU A C 1
ATOM 2270 O O . LEU A 1 292 ? 0.589 7.589 2.390 1.00 97.12 292 LEU A O 1
ATOM 2274 N N . THR A 1 293 ? -0.368 6.106 1.010 1.00 97.12 293 THR A N 1
ATOM 2275 C CA . THR A 1 293 ? 0.795 5.206 0.947 1.00 97.12 293 THR A CA 1
ATOM 2276 C C . THR A 1 293 ? 1.947 5.862 0.191 1.00 97.12 293 THR A C 1
ATOM 2278 O O . THR A 1 293 ? 3.089 5.820 0.658 1.00 97.12 293 THR A O 1
ATOM 2281 N N . ILE A 1 294 ? 1.654 6.527 -0.934 1.00 95.56 294 ILE A N 1
ATOM 2282 C CA . ILE A 1 294 ? 2.644 7.335 -1.657 1.00 95.56 294 ILE A CA 1
ATOM 2283 C C . ILE A 1 294 ? 3.158 8.436 -0.732 1.00 95.56 294 ILE A C 1
ATOM 2285 O O . ILE A 1 294 ? 4.364 8.528 -0.512 1.00 95.56 294 ILE A O 1
ATOM 2289 N N . PHE A 1 295 ? 2.261 9.214 -0.120 1.00 95.19 295 PHE A N 1
ATOM 2290 C CA . PHE A 1 295 ? 2.620 10.273 0.820 1.00 95.19 295 PHE A CA 1
ATOM 2291 C C . PHE A 1 295 ? 3.544 9.760 1.934 1.00 95.19 295 PHE A C 1
ATOM 2293 O O . PHE A 1 295 ? 4.611 10.333 2.147 1.00 95.19 295 PHE A O 1
ATOM 2300 N N . LEU A 1 296 ? 3.195 8.648 2.586 1.00 94.38 296 LEU A N 1
ATOM 2301 C CA . LEU A 1 296 ? 3.982 8.026 3.652 1.00 94.38 296 LEU A CA 1
ATOM 2302 C C . LEU A 1 296 ? 5.394 7.643 3.178 1.00 94.38 296 LEU A C 1
ATOM 2304 O O . LEU A 1 296 ? 6.385 7.978 3.831 1.00 94.38 296 LEU A O 1
ATOM 2308 N N . GLY A 1 297 ? 5.511 7.006 2.009 1.00 92.00 297 GLY A N 1
ATOM 2309 C CA . GLY A 1 297 ? 6.810 6.677 1.416 1.00 92.00 297 GLY A CA 1
ATOM 2310 C C . GLY A 1 297 ? 7.603 7.899 0.938 1.00 92.00 297 GLY A C 1
ATOM 2311 O O . GLY A 1 297 ? 8.819 7.820 0.770 1.00 92.00 297 GLY A O 1
ATOM 2312 N N . LEU A 1 298 ? 6.958 9.049 0.740 1.00 88.62 298 LEU A N 1
ATOM 2313 C CA . LEU A 1 298 ? 7.635 10.301 0.407 1.00 88.62 298 LEU A CA 1
ATOM 2314 C C . LEU A 1 298 ? 8.158 11.038 1.645 1.00 88.62 298 LEU A C 1
ATOM 2316 O O . LEU A 1 298 ? 9.207 11.684 1.534 1.00 88.62 298 LEU A O 1
ATOM 2320 N N . GLN A 1 299 ? 7.477 10.920 2.791 1.00 86.44 299 GLN A N 1
ATOM 2321 C CA . GLN A 1 299 ? 7.835 11.630 4.023 1.00 86.44 299 GLN A CA 1
ATOM 2322 C C . GLN A 1 299 ? 9.173 11.177 4.604 1.00 86.44 299 GLN A C 1
ATOM 2324 O O . GLN A 1 299 ? 9.919 11.999 5.115 1.00 86.44 299 GLN A O 1
ATOM 2329 N N . TYR A 1 300 ? 9.572 9.910 4.496 1.00 77.62 300 TYR A N 1
ATOM 2330 C CA . TYR A 1 300 ? 10.821 9.507 5.155 1.00 77.62 300 TYR A CA 1
ATOM 2331 C C . TYR A 1 300 ? 12.098 10.033 4.456 1.00 77.62 300 TYR A C 1
ATOM 2333 O O . TYR A 1 300 ? 13.196 9.979 5.017 1.00 77.62 300 TYR A O 1
ATOM 2341 N N . TYR A 1 301 ? 12.013 10.526 3.218 1.00 73.31 301 TYR A N 1
ATOM 2342 C CA . TYR A 1 301 ? 13.142 11.214 2.599 1.00 73.31 301 TYR A CA 1
ATOM 2343 C C . TYR A 1 301 ? 13.142 12.654 3.102 1.00 73.31 301 TYR A C 1
ATOM 2345 O O . TYR A 1 301 ? 12.549 13.530 2.467 1.00 73.31 301 TYR A O 1
ATOM 2353 N N . GLY A 1 302 ? 13.817 12.885 4.234 1.00 61.09 302 GLY A N 1
ATOM 2354 C CA . GLY A 1 302 ? 14.097 14.230 4.734 1.00 61.09 302 GLY A CA 1
ATOM 2355 C C . GLY A 1 302 ? 14.622 15.129 3.613 1.00 61.09 302 GLY A C 1
ATOM 2356 O O . GLY A 1 302 ? 15.167 14.637 2.616 1.00 61.09 302 GLY A O 1
ATOM 2357 N N . SER A 1 303 ? 14.406 16.442 3.736 1.00 60.53 303 SER A N 1
ATOM 2358 C CA . SER A 1 303 ? 14.737 17.383 2.665 1.00 60.53 303 SER A CA 1
ATOM 2359 C C . SER A 1 303 ? 16.151 17.105 2.129 1.00 60.53 303 SER A C 1
ATOM 2361 O O . SER A 1 303 ? 17.150 17.193 2.843 1.00 60.53 303 SER A O 1
ATOM 2363 N N . LEU A 1 304 ? 16.239 16.727 0.848 1.00 53.44 304 LEU A N 1
ATOM 2364 C CA . LEU A 1 304 ? 17.477 16.360 0.137 1.00 53.44 304 LEU A CA 1
ATOM 2365 C C . LEU A 1 304 ? 18.520 17.507 0.087 1.00 53.44 304 LEU A C 1
ATOM 2367 O O . LEU A 1 304 ? 19.495 17.432 -0.656 1.00 53.44 304 LEU A O 1
ATOM 2371 N N . GLY A 1 305 ? 18.290 18.605 0.813 1.00 54.16 305 GLY A N 1
ATOM 2372 C CA . GLY A 1 305 ? 19.132 19.793 0.865 1.00 54.16 305 GLY A CA 1
ATOM 2373 C C . GLY A 1 305 ? 20.239 19.742 1.918 1.00 54.16 305 GLY A C 1
ATOM 2374 O O . GLY A 1 305 ? 21.216 20.481 1.784 1.00 54.16 305 GLY A O 1
ATOM 2375 N N . SER A 1 306 ? 20.151 18.879 2.935 1.00 57.16 306 SER A N 1
ATOM 2376 C CA . SER A 1 306 ? 21.218 18.793 3.933 1.00 57.16 306 SER A CA 1
ATOM 2377 C C . SER A 1 306 ? 22.363 17.903 3.433 1.00 57.16 306 SER A C 1
ATOM 2379 O O . SER A 1 306 ? 22.282 16.675 3.366 1.00 57.16 306 SER A O 1
ATOM 2381 N N . LYS A 1 307 ? 23.471 18.555 3.060 1.00 57.09 307 LYS A N 1
ATOM 2382 C CA . LYS A 1 307 ? 24.691 17.943 2.502 1.00 57.09 307 LYS A CA 1
ATOM 2383 C C . LYS A 1 307 ? 25.322 16.863 3.401 1.00 57.09 307 LYS A C 1
ATOM 2385 O O . LYS A 1 307 ? 26.183 16.127 2.919 1.00 57.09 307 LYS A O 1
ATOM 2390 N N . SER A 1 308 ? 24.929 16.752 4.673 1.00 55.69 308 SER A N 1
ATOM 2391 C CA . SER A 1 308 ? 25.489 15.786 5.629 1.00 55.69 308 SER A CA 1
ATOM 2392 C C . SER A 1 308 ? 24.917 14.367 5.499 1.00 55.69 308 SER A C 1
ATOM 2394 O O . SER A 1 308 ? 25.600 13.416 5.871 1.00 55.69 308 SER A O 1
ATOM 2396 N N . TYR A 1 309 ? 23.733 14.178 4.904 1.00 56.47 309 TYR A N 1
ATOM 2397 C CA . TYR A 1 309 ? 23.038 12.878 4.921 1.00 56.47 309 TYR A CA 1
ATOM 2398 C C . TYR A 1 309 ? 23.533 11.850 3.879 1.00 56.47 309 TYR A C 1
ATOM 2400 O O . TYR A 1 309 ? 23.137 10.684 3.919 1.00 56.47 309 TYR A O 1
ATOM 2408 N N . HIS A 1 310 ? 24.401 12.235 2.936 1.00 54.81 310 HIS A N 1
ATOM 2409 C CA . HIS A 1 310 ? 24.679 11.426 1.735 1.00 54.81 310 HIS A CA 1
ATOM 2410 C C . HIS A 1 310 ? 25.982 10.611 1.749 1.00 54.81 310 HIS A C 1
ATOM 2412 O O . HIS A 1 310 ? 26.187 9.773 0.867 1.00 54.81 310 HIS A O 1
ATOM 2418 N N . LYS A 1 311 ? 26.874 10.791 2.731 1.00 56.88 311 LYS A N 1
ATOM 2419 C CA . LYS A 1 311 ? 28.125 10.014 2.795 1.00 56.88 311 LYS A CA 1
ATOM 2420 C C . LYS A 1 311 ? 27.899 8.669 3.501 1.00 56.88 311 LYS A C 1
ATOM 2422 O O . LYS A 1 311 ? 28.039 8.563 4.709 1.00 56.88 311 LYS A O 1
ATOM 2427 N N . GLY A 1 312 ? 27.575 7.632 2.724 1.00 57.84 312 GLY A N 1
ATOM 2428 C CA . GLY A 1 312 ? 27.771 6.224 3.118 1.00 57.84 312 GLY A CA 1
ATOM 2429 C C . GLY A 1 312 ? 26.515 5.364 3.288 1.00 57.84 312 GLY A C 1
ATOM 2430 O O . GLY A 1 312 ? 26.592 4.159 3.065 1.00 57.84 312 GLY A O 1
ATOM 2431 N N . TYR A 1 313 ? 25.352 5.951 3.585 1.00 59.12 313 TYR A N 1
ATOM 2432 C CA . TYR A 1 313 ? 24.166 5.179 4.000 1.00 59.12 313 TYR A CA 1
ATOM 2433 C C . TYR A 1 313 ? 23.160 4.848 2.880 1.00 59.12 313 TYR A C 1
ATOM 2435 O O . TYR A 1 313 ? 22.305 3.990 3.062 1.00 59.12 313 TYR A O 1
ATOM 2443 N N . GLY A 1 314 ? 23.279 5.454 1.693 1.00 57.47 314 GLY A N 1
ATOM 2444 C CA . GLY A 1 314 ? 22.292 5.307 0.607 1.00 57.47 314 GLY A CA 1
ATOM 2445 C C . GLY A 1 314 ? 22.220 3.932 -0.079 1.00 57.47 314 GLY A C 1
ATOM 2446 O O . GLY A 1 314 ? 21.307 3.687 -0.864 1.00 57.47 314 GLY A O 1
ATOM 2447 N N . LYS A 1 315 ? 23.162 3.016 0.188 1.00 65.31 315 LYS A N 1
ATOM 2448 C CA . LYS A 1 315 ? 23.270 1.755 -0.573 1.00 65.31 315 LYS A CA 1
ATOM 2449 C C . LYS A 1 315 ? 22.367 0.625 -0.068 1.00 65.31 315 LYS A C 1
ATOM 2451 O O . LYS A 1 315 ? 22.071 -0.294 -0.841 1.00 65.31 315 LYS A O 1
ATOM 2456 N N . GLN A 1 316 ? 21.956 0.658 1.198 1.00 69.81 316 GLN A N 1
ATOM 2457 C CA . GLN A 1 316 ? 21.128 -0.398 1.781 1.00 69.81 316 GLN A CA 1
ATOM 2458 C C . GLN A 1 316 ? 19.643 -0.128 1.526 1.00 69.81 316 GLN A C 1
ATOM 2460 O O . GLN A 1 316 ? 19.176 0.997 1.664 1.00 69.81 316 GLN A O 1
ATOM 2465 N N . VAL A 1 317 ? 18.921 -1.177 1.122 1.00 72.44 317 VAL A N 1
ATOM 2466 C CA . VAL A 1 317 ? 17.450 -1.172 1.123 1.00 72.44 317 VAL A CA 1
ATOM 2467 C C . VAL A 1 317 ? 17.021 -1.256 2.578 1.00 72.44 317 VAL A C 1
ATOM 2469 O O . VAL A 1 317 ? 17.525 -2.123 3.295 1.00 72.44 317 VAL A O 1
ATOM 2472 N N . ARG A 1 318 ? 16.123 -0.377 3.019 1.00 81.88 318 ARG A N 1
ATOM 2473 C CA . ARG A 1 318 ? 15.588 -0.452 4.384 1.00 81.88 318 ARG A CA 1
ATOM 2474 C C . ARG A 1 318 ? 14.392 -1.403 4.419 1.00 81.88 318 ARG A C 1
ATOM 2476 O O . ARG A 1 318 ? 13.676 -1.477 3.423 1.00 81.88 318 ARG A O 1
ATOM 2483 N N . PRO A 1 319 ? 14.128 -2.085 5.545 1.00 85.25 319 PRO A N 1
ATOM 2484 C CA . PRO A 1 319 ? 12.931 -2.915 5.697 1.00 85.25 319 PRO A CA 1
ATOM 2485 C C . PRO A 1 319 ? 11.643 -2.167 5.321 1.00 85.25 319 PRO A C 1
ATOM 2487 O O . PRO A 1 319 ? 10.878 -2.656 4.493 1.00 85.25 319 PRO A O 1
ATOM 2490 N N . PHE A 1 320 ? 11.495 -0.929 5.805 1.00 90.12 320 PHE A N 1
ATOM 2491 C CA . PHE A 1 320 ? 10.377 -0.041 5.478 1.00 90.12 320 PHE A CA 1
ATOM 2492 C C . PHE A 1 320 ? 10.157 0.155 3.969 1.00 90.12 320 PHE A C 1
ATOM 2494 O O . PHE A 1 320 ? 9.013 0.168 3.524 1.00 90.12 320 PHE A O 1
ATOM 2501 N N . ASP A 1 321 ? 11.232 0.269 3.173 1.00 90.44 321 ASP A N 1
ATOM 2502 C CA . ASP A 1 321 ? 11.131 0.485 1.722 1.00 90.44 321 ASP A CA 1
ATOM 2503 C C . ASP A 1 321 ? 10.354 -0.653 1.059 1.00 90.44 321 ASP A C 1
ATOM 2505 O O . ASP A 1 321 ? 9.497 -0.406 0.223 1.00 90.44 321 ASP A O 1
ATOM 2509 N N . ASN A 1 322 ? 10.608 -1.898 1.469 1.00 92.06 322 ASN A N 1
ATOM 2510 C CA . ASN A 1 322 ? 9.890 -3.050 0.932 1.00 92.06 322 ASN A CA 1
ATOM 2511 C C . ASN A 1 322 ? 8.444 -3.105 1.437 1.00 92.06 322 ASN A C 1
ATOM 2513 O O . ASN A 1 322 ? 7.552 -3.418 0.655 1.00 92.06 322 ASN A O 1
ATOM 2517 N N . VAL A 1 323 ? 8.216 -2.794 2.719 1.00 94.06 323 VAL A N 1
ATOM 2518 C CA . VAL A 1 323 ? 6.883 -2.848 3.344 1.00 94.06 323 VAL A CA 1
ATOM 2519 C C . VAL A 1 323 ? 5.931 -1.841 2.697 1.00 94.06 323 VAL A C 1
ATOM 2521 O O . VAL A 1 323 ? 4.798 -2.191 2.368 1.00 94.06 323 VAL A O 1
ATOM 2524 N N . VAL A 1 324 ? 6.383 -0.601 2.477 1.00 95.50 324 VAL A N 1
ATOM 2525 C CA . VAL A 1 324 ? 5.549 0.439 1.856 1.00 95.50 324 VAL A CA 1
ATOM 2526 C C . VAL A 1 324 ? 5.320 0.175 0.362 1.00 95.50 324 VAL A C 1
ATOM 2528 O O . VAL A 1 324 ? 4.222 0.425 -0.132 1.00 95.50 324 VAL A O 1
ATOM 2531 N N . ASP A 1 325 ? 6.305 -0.391 -0.348 1.00 96.44 325 ASP A N 1
ATOM 2532 C CA . ASP A 1 325 ? 6.153 -0.808 -1.750 1.00 96.44 325 ASP A CA 1
ATOM 2533 C C . ASP A 1 325 ? 5.129 -1.937 -1.896 1.00 96.44 325 ASP A C 1
ATOM 2535 O O . ASP A 1 325 ? 4.275 -1.909 -2.776 1.00 96.44 325 ASP A O 1
ATOM 2539 N N . GLU A 1 326 ? 5.199 -2.939 -1.017 1.00 96.69 326 GLU A N 1
ATOM 2540 C CA . GLU A 1 326 ? 4.263 -4.064 -1.004 1.00 96.69 326 GLU A CA 1
ATOM 2541 C C . GLU A 1 326 ? 2.845 -3.615 -0.662 1.00 96.69 326 GLU A C 1
ATOM 2543 O O . GLU A 1 326 ? 1.899 -4.078 -1.297 1.00 96.69 326 GLU A O 1
ATOM 2548 N N . LEU A 1 327 ? 2.692 -2.673 0.276 1.00 96.44 327 LEU A N 1
ATOM 2549 C CA . LEU A 1 327 ? 1.396 -2.070 0.575 1.00 96.44 327 LEU A CA 1
ATOM 2550 C C . LEU A 1 327 ? 0.829 -1.322 -0.640 1.00 96.44 327 LEU A C 1
ATOM 2552 O O . LEU A 1 327 ? -0.350 -1.479 -0.955 1.00 96.44 327 LEU A O 1
ATOM 2556 N N . LEU A 1 328 ? 1.650 -0.536 -1.346 1.00 97.75 328 LEU A N 1
ATOM 2557 C CA . LEU A 1 328 ? 1.191 0.197 -2.526 1.00 97.75 328 LEU A CA 1
ATOM 2558 C C . LEU A 1 328 ? 0.819 -0.755 -3.672 1.00 97.75 328 LEU A C 1
ATOM 2560 O O . LEU A 1 328 ? -0.200 -0.534 -4.320 1.00 97.75 328 LEU A O 1
ATOM 2564 N N . VAL A 1 329 ? 1.574 -1.841 -3.876 1.00 97.69 329 VAL A N 1
ATOM 2565 C CA . VAL A 1 329 ? 1.218 -2.931 -4.805 1.00 97.69 329 VAL A CA 1
ATOM 2566 C C . VAL A 1 329 ? -0.122 -3.568 -4.429 1.00 97.69 329 VAL A C 1
ATOM 2568 O O . VAL A 1 329 ? -0.985 -3.708 -5.296 1.00 97.69 329 VAL A O 1
ATOM 2571 N N . GLU A 1 330 ? -0.317 -3.928 -3.155 1.00 97.31 330 GLU A N 1
ATOM 2572 C CA . GLU A 1 330 ? -1.560 -4.527 -2.647 1.00 97.31 330 GLU A CA 1
ATOM 2573 C C . GLU A 1 330 ? -2.766 -3.621 -2.941 1.00 97.31 330 GLU A C 1
ATOM 2575 O O . GLU A 1 330 ? -3.772 -4.072 -3.492 1.00 97.31 330 GLU A O 1
ATOM 2580 N N . ILE A 1 331 ? -2.653 -2.334 -2.606 1.00 97.62 331 ILE A N 1
ATOM 2581 C CA . ILE A 1 331 ? -3.719 -1.349 -2.810 1.00 97.62 331 ILE A CA 1
ATOM 2582 C C . ILE A 1 331 ? -3.957 -1.105 -4.305 1.00 97.62 331 ILE A C 1
ATOM 2584 O O . ILE A 1 331 ? -5.104 -1.101 -4.742 1.00 97.62 331 ILE A O 1
ATOM 2588 N N . ALA A 1 332 ? -2.901 -0.938 -5.106 1.00 97.81 332 ALA A N 1
ATOM 2589 C CA . ALA A 1 332 ? -3.014 -0.682 -6.541 1.00 97.81 332 ALA A CA 1
ATOM 2590 C C . ALA A 1 332 ? -3.704 -1.833 -7.285 1.00 97.81 332 ALA A C 1
ATOM 2592 O O . ALA A 1 332 ? -4.542 -1.579 -8.148 1.00 97.81 332 ALA A O 1
ATOM 2593 N N . MET A 1 333 ? -3.381 -3.084 -6.936 1.00 97.31 333 MET A N 1
ATOM 2594 C CA . MET A 1 333 ? -4.051 -4.269 -7.481 1.00 97.31 333 MET A CA 1
ATOM 2595 C C . MET A 1 333 ? -5.535 -4.285 -7.119 1.00 97.31 333 MET A C 1
ATOM 2597 O O . MET A 1 333 ? -6.362 -4.434 -8.008 1.00 97.31 333 MET A O 1
ATOM 2601 N N . LYS A 1 334 ? -5.885 -4.029 -5.850 1.00 96.12 334 LYS A N 1
ATOM 2602 C CA . LYS A 1 334 ? -7.291 -3.929 -5.425 1.00 96.12 334 LYS A CA 1
ATOM 2603 C C . LYS A 1 334 ? -8.051 -2.848 -6.202 1.00 96.12 334 LYS A C 1
ATOM 2605 O O . LYS A 1 334 ? -9.163 -3.101 -6.649 1.00 96.12 334 LYS A O 1
ATOM 2610 N N . ILE A 1 335 ? -7.445 -1.673 -6.423 1.00 96.19 335 ILE A N 1
ATOM 2611 C CA . ILE A 1 335 ? -8.070 -0.619 -7.244 1.00 96.19 335 ILE A CA 1
ATOM 2612 C C . ILE A 1 335 ? -8.233 -1.110 -8.677 1.00 96.19 335 ILE A C 1
ATOM 2614 O O . ILE A 1 335 ? -9.265 -0.865 -9.281 1.00 96.19 335 ILE A O 1
ATOM 2618 N N . LYS A 1 336 ? -7.233 -1.796 -9.238 1.00 95.75 336 LYS A N 1
ATOM 2619 C CA . LYS A 1 336 ? -7.298 -2.311 -10.609 1.00 95.75 336 LYS A CA 1
ATOM 2620 C C . LYS A 1 336 ? -8.387 -3.373 -10.787 1.00 95.75 336 LYS A C 1
ATOM 2622 O O . LYS A 1 336 ? -9.017 -3.399 -11.842 1.00 95.75 336 LYS A O 1
ATOM 2627 N N . ASP A 1 337 ? -8.610 -4.200 -9.769 1.00 95.38 337 ASP A N 1
ATOM 2628 C CA . ASP A 1 337 ? -9.665 -5.214 -9.744 1.00 95.38 337 ASP A CA 1
ATOM 2629 C C . ASP A 1 337 ? -11.064 -4.574 -9.652 1.00 95.38 337 ASP A C 1
ATOM 2631 O O . ASP A 1 337 ? -11.981 -5.000 -10.355 1.00 95.38 337 ASP A O 1
ATOM 2635 N N . GLU A 1 338 ? -11.231 -3.528 -8.831 1.00 94.25 338 GLU A N 1
ATOM 2636 C CA . GLU A 1 338 ? -12.493 -2.774 -8.708 1.00 94.25 338 GLU A CA 1
ATOM 2637 C C . GLU A 1 338 ? -12.746 -1.829 -9.900 1.00 94.25 338 GLU A C 1
ATOM 2639 O O . GLU A 1 338 ? -13.885 -1.619 -10.318 1.00 94.25 338 GLU A O 1
ATOM 2644 N N . GLU A 1 339 ? -11.680 -1.278 -10.478 1.00 95.44 339 GLU A N 1
ATOM 2645 C CA . GLU A 1 339 ? -11.688 -0.286 -11.548 1.00 95.44 339 GLU A CA 1
ATOM 2646 C C . GLU A 1 339 ? -10.688 -0.682 -12.663 1.00 95.44 339 GLU A C 1
ATOM 2648 O O . GLU A 1 339 ? -9.559 -0.178 -12.707 1.00 95.44 339 GLU A O 1
ATOM 2653 N N . PRO A 1 340 ? -11.082 -1.518 -13.650 1.00 94.56 340 PRO A N 1
ATOM 2654 C CA . PRO A 1 340 ? -10.179 -1.971 -14.719 1.00 94.56 340 PRO A CA 1
ATOM 2655 C C . PRO A 1 340 ? -9.543 -0.839 -15.543 1.00 94.56 340 PRO A C 1
ATOM 2657 O O . PRO A 1 340 ? -8.465 -1.009 -16.116 1.00 94.56 340 PRO A O 1
ATOM 2660 N N . GLY A 1 341 ? -10.178 0.336 -15.583 1.00 93.88 341 GLY A N 1
ATOM 2661 C CA . GLY A 1 341 ? -9.663 1.548 -16.228 1.00 93.88 341 GLY A CA 1
ATOM 2662 C C . GLY A 1 341 ? -8.635 2.335 -15.406 1.00 93.88 341 GLY A C 1
ATOM 2663 O O . GLY A 1 341 ? -8.139 3.351 -15.885 1.00 93.88 341 GLY A O 1
ATOM 2664 N N . PHE A 1 342 ? -8.303 1.902 -14.186 1.00 95.69 342 PHE A N 1
ATOM 2665 C CA . PHE A 1 342 ? -7.355 2.606 -13.328 1.00 95.69 342 PHE A CA 1
ATOM 2666 C C . PHE A 1 342 ? -5.967 2.710 -13.977 1.00 95.69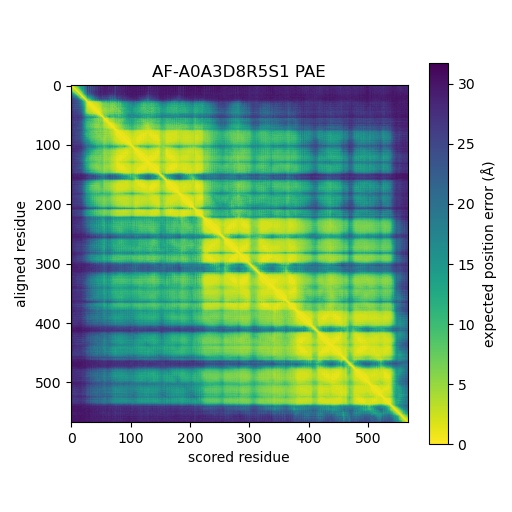 342 PHE A C 1
ATOM 2668 O O . PHE A 1 342 ? -5.355 1.699 -14.346 1.00 95.69 342 PHE A O 1
ATOM 2675 N N . ALA A 1 343 ? -5.494 3.955 -14.097 1.00 93.94 343 ALA A N 1
ATOM 2676 C CA . ALA A 1 343 ? -4.195 4.338 -14.635 1.00 93.94 343 ALA A CA 1
ATOM 2677 C C . ALA A 1 343 ? -3.652 5.577 -13.881 1.00 93.94 343 ALA A C 1
ATOM 2679 O O . ALA A 1 343 ? -4.020 6.707 -14.214 1.00 93.94 343 ALA A O 1
ATOM 2680 N N . PRO A 1 344 ? -2.799 5.395 -12.856 1.00 95.81 344 PRO A N 1
ATOM 2681 C CA . PRO A 1 344 ? -2.284 6.484 -12.018 1.00 95.81 344 PRO A CA 1
ATOM 2682 C C . PRO A 1 344 ? -1.110 7.221 -12.687 1.00 95.81 344 PRO A C 1
ATOM 2684 O O . PRO A 1 344 ? 0.050 7.077 -12.298 1.00 95.81 344 PRO A O 1
ATOM 2687 N N . VAL A 1 345 ? -1.393 7.961 -13.766 1.00 90.88 345 VAL A N 1
ATOM 2688 C CA . VAL A 1 345 ? -0.361 8.619 -14.593 1.00 90.88 345 VAL A CA 1
ATOM 2689 C C . VAL A 1 345 ? 0.472 9.603 -13.775 1.00 90.88 345 VAL A C 1
ATOM 2691 O O . VAL A 1 345 ? 1.699 9.516 -13.789 1.00 90.88 345 VAL A O 1
ATOM 2694 N N . ALA A 1 346 ? -0.177 10.520 -13.055 1.00 91.81 346 ALA A N 1
ATOM 2695 C CA . ALA A 1 346 ? 0.512 11.580 -12.323 1.00 91.81 346 ALA A CA 1
ATOM 2696 C C . ALA A 1 346 ? 1.401 11.012 -11.207 1.0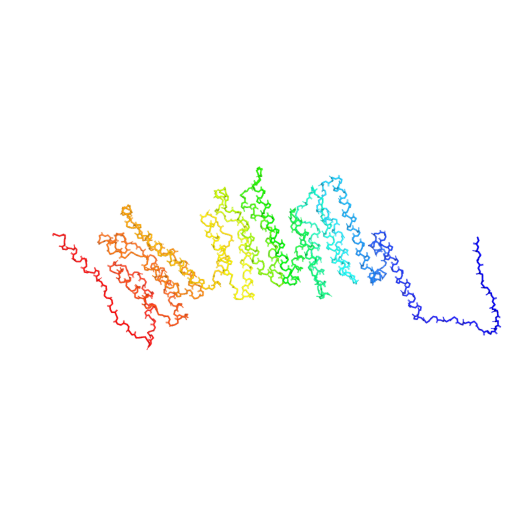0 91.81 346 ALA A C 1
ATOM 2698 O O . ALA A 1 346 ? 2.552 11.423 -11.047 1.00 91.81 346 ALA A O 1
ATOM 2699 N N . GLU A 1 347 ? 0.890 10.022 -10.481 1.00 95.06 347 GLU A N 1
ATOM 2700 C CA . GLU A 1 347 ? 1.566 9.400 -9.352 1.00 95.06 347 GLU A CA 1
ATOM 2701 C C . GLU A 1 347 ? 2.775 8.586 -9.811 1.00 95.06 347 GLU A C 1
ATOM 2703 O O . GLU A 1 347 ? 3.866 8.724 -9.256 1.00 95.06 347 GLU A O 1
ATOM 2708 N N . VAL A 1 348 ? 2.633 7.785 -10.870 1.00 93.31 348 VAL A N 1
ATOM 2709 C CA . VAL A 1 348 ? 3.758 7.017 -11.417 1.00 93.31 348 VAL A CA 1
ATOM 2710 C C . VAL A 1 348 ? 4.848 7.950 -11.954 1.00 93.31 348 VAL A C 1
ATOM 2712 O O . VAL A 1 348 ? 6.031 7.719 -11.699 1.00 93.31 348 VAL A O 1
ATOM 2715 N N . GLU A 1 349 ? 4.483 9.042 -12.631 1.00 88.06 349 GLU A N 1
ATOM 2716 C CA . GLU A 1 349 ? 5.455 10.035 -13.100 1.00 88.06 349 GLU A CA 1
ATOM 2717 C C . GLU A 1 349 ? 6.196 10.739 -11.954 1.00 88.06 349 GLU A C 1
ATOM 2719 O O . GLU A 1 349 ? 7.411 10.971 -12.047 1.00 88.06 349 GLU A O 1
ATOM 2724 N N . GLU A 1 350 ? 5.501 11.064 -10.862 1.00 90.88 350 GLU A N 1
ATOM 2725 C CA . GLU A 1 350 ? 6.118 11.626 -9.662 1.00 90.88 350 GLU A CA 1
ATOM 2726 C C . GLU A 1 350 ? 7.105 10.639 -9.025 1.00 90.88 350 GLU A C 1
ATOM 2728 O O . GLU A 1 350 ? 8.258 11.004 -8.743 1.00 90.88 350 GLU A O 1
ATOM 2733 N N . LEU A 1 351 ? 6.688 9.380 -8.864 1.00 92.19 351 LEU A N 1
ATOM 2734 C CA . LEU A 1 351 ? 7.514 8.310 -8.312 1.00 92.19 351 LEU A CA 1
ATOM 2735 C C . LEU A 1 351 ? 8.777 8.080 -9.154 1.00 92.19 351 LEU A C 1
ATOM 2737 O O . LEU A 1 351 ? 9.881 8.035 -8.606 1.00 92.19 351 LEU A O 1
ATOM 2741 N N . GLU A 1 352 ? 8.670 8.036 -10.484 1.00 89.94 352 GLU A N 1
ATOM 2742 C CA . GLU A 1 352 ? 9.826 7.924 -11.384 1.00 89.94 352 GLU A CA 1
ATOM 2743 C C . GLU A 1 352 ? 10.760 9.136 -11.320 1.00 89.94 352 GLU A C 1
ATOM 2745 O O . GLU A 1 352 ? 11.992 9.020 -11.355 1.00 89.94 352 GLU A O 1
ATOM 2750 N N . LYS A 1 353 ? 10.191 10.346 -11.290 1.00 88.12 353 LYS A N 1
ATOM 2751 C CA . LYS A 1 353 ? 10.970 11.582 -11.164 1.00 88.12 353 LYS A CA 1
ATOM 2752 C C . LYS A 1 353 ? 11.780 11.559 -9.873 1.00 88.12 353 LYS A C 1
ATOM 2754 O O . LYS A 1 353 ? 12.944 11.976 -9.881 1.00 88.12 353 LYS A O 1
ATOM 2759 N N . ARG A 1 354 ? 11.196 11.063 -8.783 1.00 87.19 354 ARG A N 1
ATOM 2760 C CA . ARG A 1 354 ? 11.878 10.944 -7.496 1.00 87.19 354 ARG A CA 1
ATOM 2761 C C . ARG A 1 354 ? 12.900 9.812 -7.485 1.00 87.19 354 ARG A C 1
ATOM 2763 O O . ARG A 1 354 ? 14.033 10.066 -7.084 1.00 87.19 354 ARG A O 1
ATOM 2770 N N . ASP A 1 355 ? 12.572 8.640 -8.020 1.00 88.25 355 ASP A N 1
ATOM 2771 C CA . ASP A 1 355 ? 13.510 7.525 -8.194 1.00 88.25 355 ASP A CA 1
ATOM 2772 C C . ASP A 1 355 ? 14.768 7.965 -8.960 1.00 88.25 355 ASP A C 1
ATOM 2774 O O . ASP A 1 355 ? 15.894 7.767 -8.501 1.00 88.25 355 ASP A O 1
ATOM 2778 N N . ARG A 1 356 ? 14.604 8.698 -10.069 1.00 85.62 356 ARG A N 1
ATOM 2779 C CA . ARG A 1 356 ? 15.736 9.269 -10.818 1.00 85.62 356 ARG A CA 1
ATOM 2780 C C . ARG A 1 356 ? 16.578 10.239 -9.989 1.00 85.62 356 ARG A C 1
ATOM 2782 O O . ARG A 1 356 ? 17.799 10.254 -10.138 1.00 85.62 356 ARG A O 1
ATOM 2789 N N . ARG A 1 357 ? 15.965 11.070 -9.138 1.00 84.88 357 ARG A N 1
ATOM 2790 C CA . ARG A 1 357 ? 16.698 11.989 -8.242 1.00 84.88 357 ARG A CA 1
ATOM 2791 C C . ARG A 1 357 ? 17.489 11.223 -7.182 1.00 84.88 357 ARG A C 1
ATOM 2793 O O . ARG A 1 357 ? 18.645 11.557 -6.949 1.00 84.88 357 ARG A O 1
ATOM 2800 N N . LEU A 1 358 ? 16.897 10.186 -6.598 1.00 83.31 358 LEU A N 1
ATOM 2801 C CA . LEU A 1 358 ? 17.523 9.361 -5.564 1.00 83.31 358 LEU A CA 1
ATOM 2802 C C . LEU A 1 358 ? 18.668 8.512 -6.125 1.00 83.31 358 LEU A C 1
ATOM 2804 O O . LEU A 1 358 ? 19.766 8.514 -5.568 1.00 83.31 358 LEU A O 1
ATOM 2808 N N . LYS A 1 359 ? 18.480 7.900 -7.299 1.00 84.62 359 LYS A N 1
ATOM 2809 C CA . LYS A 1 359 ? 19.538 7.159 -8.003 1.00 84.62 359 LYS A CA 1
ATOM 2810 C C . LYS A 1 359 ? 20.761 8.026 -8.308 1.00 84.62 359 LYS A C 1
ATOM 2812 O O . LYS A 1 359 ? 21.884 7.543 -8.188 1.00 84.62 359 LYS A O 1
ATOM 2817 N N . LYS A 1 360 ? 20.578 9.316 -8.634 1.00 84.75 360 LYS A N 1
ATOM 2818 C CA . LYS A 1 360 ? 21.694 10.263 -8.853 1.00 84.75 360 LYS A CA 1
ATOM 2819 C C . LYS A 1 360 ? 22.565 10.472 -7.612 1.00 84.75 360 LYS A C 1
ATOM 2821 O O . LYS A 1 360 ? 23.749 10.750 -7.763 1.00 84.75 360 LYS A O 1
ATOM 2826 N N . VAL A 1 361 ? 21.998 10.330 -6.415 1.00 81.19 361 VAL A N 1
ATOM 2827 C CA . VAL A 1 361 ? 22.724 10.425 -5.136 1.00 81.19 361 VAL A CA 1
ATOM 2828 C C . VAL A 1 361 ? 23.044 9.049 -4.537 1.00 81.19 361 VAL A C 1
ATOM 2830 O O . VAL A 1 361 ? 23.477 8.955 -3.392 1.00 81.19 361 VAL A O 1
ATOM 2833 N N . GLY A 1 362 ? 22.856 7.971 -5.308 1.00 81.50 362 GLY A N 1
ATOM 2834 C CA . GLY A 1 362 ? 23.158 6.602 -4.891 1.00 81.50 362 GLY A CA 1
ATOM 2835 C C . GLY A 1 362 ? 22.194 6.027 -3.851 1.00 81.50 362 GLY A C 1
ATOM 2836 O O . GLY A 1 362 ? 22.572 5.084 -3.161 1.00 81.50 362 GLY A O 1
ATOM 2837 N N . ILE A 1 363 ? 20.986 6.590 -3.728 1.00 80.44 363 ILE A N 1
ATOM 2838 C CA . ILE A 1 363 ? 19.930 6.123 -2.823 1.00 80.44 363 ILE A CA 1
ATOM 2839 C C . ILE A 1 363 ? 18.939 5.248 -3.598 1.00 80.44 363 ILE A C 1
ATOM 2841 O O . ILE A 1 363 ? 18.501 5.615 -4.691 1.00 80.44 363 ILE A O 1
ATOM 2845 N N . LYS A 1 364 ? 18.573 4.092 -3.033 1.00 81.25 364 LYS A N 1
ATOM 2846 C CA . LYS A 1 364 ? 17.513 3.229 -3.578 1.00 81.25 364 LYS A CA 1
ATOM 2847 C C . LYS A 1 364 ? 16.118 3.809 -3.277 1.00 81.25 364 LYS A C 1
ATOM 2849 O O . LYS A 1 364 ? 15.895 4.404 -2.224 1.00 81.25 364 LYS A O 1
ATOM 2854 N N . THR A 1 365 ? 15.199 3.668 -4.232 1.00 80.56 365 THR A N 1
ATOM 2855 C CA . THR A 1 365 ? 13.790 4.098 -4.127 1.00 80.56 365 THR A CA 1
ATOM 2856 C C . THR A 1 365 ? 12.965 3.144 -3.252 1.00 80.56 365 THR A C 1
ATOM 2858 O O . THR A 1 365 ? 13.270 1.952 -3.215 1.00 80.56 365 THR A O 1
ATOM 2861 N N . CYS A 1 366 ? 11.915 3.650 -2.597 1.00 83.50 366 CYS A N 1
ATOM 2862 C CA . CYS A 1 366 ? 10.906 2.849 -1.893 1.00 83.50 366 CYS A CA 1
ATOM 2863 C C . CYS A 1 366 ? 9.825 2.239 -2.785 1.00 83.50 366 CYS A C 1
ATOM 2865 O O . CYS A 1 366 ? 9.057 1.446 -2.274 1.00 83.50 366 CYS A O 1
ATOM 2867 N N . PHE A 1 367 ? 9.722 2.583 -4.073 1.00 93.94 367 PHE A N 1
ATOM 2868 C CA . PHE A 1 367 ? 8.602 2.108 -4.906 1.00 93.94 367 PHE A CA 1
ATOM 2869 C C . PHE A 1 367 ? 8.982 1.352 -6.195 1.00 93.94 367 PHE A C 1
ATOM 2871 O O . PHE A 1 367 ? 8.311 1.522 -7.218 1.00 93.94 367 PHE A O 1
ATOM 2878 N N . PRO A 1 368 ? 10.063 0.546 -6.243 1.00 92.56 368 PRO A N 1
ATOM 2879 C CA . PRO A 1 368 ? 10.447 -0.125 -7.482 1.00 92.56 368 PRO A CA 1
ATOM 2880 C C . PRO A 1 368 ? 9.398 -1.137 -7.975 1.00 92.56 368 PRO A C 1
ATOM 2882 O O . PRO A 1 368 ? 9.165 -1.211 -9.183 1.00 92.56 368 PRO A O 1
ATOM 2885 N N . LYS A 1 369 ? 8.761 -1.913 -7.087 1.00 94.75 369 LYS A N 1
ATOM 2886 C CA . LYS A 1 369 ? 7.733 -2.899 -7.458 1.00 94.75 369 LYS A CA 1
ATOM 2887 C C . LYS A 1 369 ? 6.469 -2.187 -7.931 1.00 94.75 369 LYS A C 1
ATOM 2889 O O . LYS A 1 369 ? 5.963 -2.523 -8.996 1.00 94.75 369 LYS A O 1
ATOM 2894 N N . SER A 1 370 ? 6.028 -1.163 -7.205 1.00 96.56 370 SER A N 1
ATOM 2895 C CA . SER A 1 370 ? 4.837 -0.369 -7.526 1.00 96.56 370 SER A CA 1
ATOM 2896 C C . SER A 1 370 ? 4.954 0.349 -8.868 1.00 96.56 370 SER A C 1
ATOM 2898 O O . SER A 1 370 ? 4.050 0.252 -9.695 1.00 96.56 370 SER A O 1
ATOM 2900 N N . ILE A 1 371 ? 6.089 1.008 -9.142 1.00 94.38 371 ILE A N 1
ATOM 2901 C CA . ILE A 1 371 ? 6.338 1.625 -10.456 1.00 94.38 371 ILE A CA 1
ATOM 2902 C C . ILE A 1 371 ? 6.295 0.552 -11.546 1.00 94.38 371 ILE A C 1
ATOM 2904 O O . ILE A 1 371 ? 5.639 0.736 -12.567 1.00 94.38 371 ILE A O 1
ATOM 2908 N N . ASN A 1 372 ? 6.962 -0.589 -11.341 1.00 91.19 372 ASN A N 1
ATOM 2909 C CA . ASN A 1 372 ? 6.994 -1.647 -12.348 1.00 91.19 372 ASN A CA 1
ATOM 2910 C C . ASN A 1 372 ? 5.622 -2.267 -12.621 1.00 91.19 372 ASN A C 1
ATOM 2912 O O . ASN A 1 372 ? 5.345 -2.593 -13.774 1.00 91.19 372 ASN A O 1
ATOM 2916 N N . LEU A 1 373 ? 4.794 -2.395 -11.586 1.00 94.50 373 LEU A N 1
ATOM 2917 C CA . LEU A 1 373 ? 3.425 -2.881 -11.675 1.00 94.50 373 LEU A CA 1
ATOM 2918 C C . LEU A 1 373 ? 2.527 -1.918 -12.456 1.00 94.50 373 LEU A C 1
ATOM 2920 O O . LEU A 1 373 ? 1.789 -2.357 -13.331 1.00 94.50 373 LEU A O 1
ATOM 2924 N N . MET A 1 374 ? 2.579 -0.625 -12.126 1.00 95.31 374 MET A N 1
ATOM 2925 C CA . MET A 1 374 ? 1.627 0.369 -12.632 1.00 95.31 374 MET A CA 1
ATOM 2926 C C . MET A 1 374 ? 2.041 0.988 -13.967 1.00 95.31 374 MET A C 1
ATOM 2928 O O . MET A 1 374 ? 1.189 1.467 -14.711 1.00 95.31 374 MET A O 1
ATOM 2932 N N . TRP A 1 375 ? 3.334 0.966 -14.307 1.00 90.38 375 TRP A N 1
ATOM 2933 C CA . TRP A 1 375 ? 3.840 1.529 -15.563 1.00 90.38 375 TRP A CA 1
ATOM 2934 C C . TRP A 1 375 ? 3.123 0.995 -16.816 1.00 90.38 375 TRP A C 1
ATOM 2936 O O . TRP A 1 375 ? 2.730 1.805 -17.656 1.00 90.38 375 TRP A O 1
ATOM 2946 N N . PRO A 1 376 ? 2.874 -0.324 -16.958 1.00 90.06 376 PRO A N 1
ATOM 2947 C CA . PRO A 1 376 ? 2.131 -0.862 -18.095 1.00 90.06 376 PRO A CA 1
ATOM 2948 C C . PRO A 1 376 ? 0.677 -0.395 -18.195 1.00 90.06 376 PRO A C 1
ATOM 2950 O O . PRO A 1 376 ? 0.062 -0.574 -19.242 1.00 90.06 376 PRO A O 1
ATOM 2953 N N . TRP A 1 377 ? 0.108 0.168 -17.125 1.00 92.69 377 TRP A N 1
ATOM 2954 C CA . TRP A 1 377 ? -1.281 0.627 -17.103 1.00 92.69 377 TRP A CA 1
ATOM 2955 C C . TRP A 1 377 ? -1.443 2.028 -17.693 1.00 92.69 377 TRP A C 1
ATOM 2957 O O . TRP A 1 377 ? -2.572 2.449 -17.939 1.00 92.69 377 TRP A O 1
ATOM 2967 N N . LEU A 1 378 ? -0.349 2.768 -17.903 1.00 91.94 378 LEU A N 1
ATOM 2968 C CA . LEU A 1 378 ? -0.436 4.154 -18.351 1.00 91.94 378 LEU A CA 1
ATOM 2969 C C . LEU A 1 378 ? -0.747 4.240 -19.857 1.00 91.94 378 LEU A C 1
ATOM 2971 O O . LEU A 1 378 ? -0.096 3.570 -20.668 1.00 91.94 378 LEU A O 1
ATOM 2975 N N . PRO A 1 379 ? -1.678 5.116 -20.275 1.00 89.50 379 PRO A N 1
ATOM 2976 C CA . PRO A 1 379 ? -1.890 5.415 -21.684 1.00 89.50 379 PRO A CA 1
ATOM 2977 C C . PRO A 1 379 ? -0.601 5.926 -22.335 1.00 89.50 379 PRO A C 1
ATOM 2979 O O . PRO A 1 379 ? 0.064 6.818 -21.813 1.00 89.50 379 PRO A O 1
ATOM 2982 N N . GLY A 1 380 ? -0.228 5.352 -23.479 1.00 89.50 380 GLY A N 1
ATOM 2983 C CA . GLY A 1 380 ? 0.990 5.749 -24.190 1.00 89.50 380 GLY A CA 1
ATOM 2984 C C . GLY A 1 380 ? 2.300 5.365 -23.487 1.00 89.50 380 GLY A C 1
ATOM 2985 O O . GLY A 1 380 ? 3.360 5.806 -23.937 1.00 89.50 380 GLY A O 1
ATOM 2986 N N . ALA A 1 381 ? 2.263 4.524 -22.439 1.00 88.69 381 ALA A N 1
ATOM 2987 C CA . ALA A 1 381 ? 3.461 4.016 -21.762 1.00 88.69 381 ALA A CA 1
ATOM 2988 C C . ALA A 1 381 ? 4.471 3.440 -22.759 1.00 88.69 381 ALA A C 1
ATOM 2990 O O . ALA A 1 381 ? 5.661 3.735 -22.675 1.00 88.69 381 ALA A O 1
ATOM 2991 N N . ALA A 1 382 ? 3.984 2.669 -23.738 1.00 89.75 382 ALA A N 1
ATOM 2992 C CA . ALA A 1 382 ? 4.811 2.069 -24.774 1.00 89.75 382 ALA A CA 1
ATOM 2993 C C . ALA A 1 382 ? 5.544 3.124 -25.620 1.00 89.75 382 ALA A C 1
ATOM 2995 O O . ALA A 1 382 ? 6.750 3.013 -25.805 1.00 89.75 382 ALA A O 1
ATOM 2996 N N . ALA A 1 383 ? 4.860 4.188 -26.056 1.00 93.00 383 ALA A N 1
ATOM 2997 C CA . ALA A 1 383 ? 5.460 5.259 -26.856 1.00 93.00 383 ALA A CA 1
ATOM 2998 C C . ALA A 1 383 ? 6.496 6.076 -26.064 1.00 93.00 383 ALA A C 1
ATOM 3000 O O . ALA A 1 383 ? 7.586 6.358 -26.560 1.00 93.00 383 ALA A O 1
ATOM 3001 N N . LYS A 1 384 ? 6.194 6.421 -24.806 1.00 89.56 384 LYS A N 1
ATOM 3002 C CA . LYS A 1 384 ? 7.138 7.136 -23.933 1.00 89.56 384 LYS A CA 1
ATOM 3003 C C . LYS A 1 384 ? 8.372 6.284 -23.634 1.00 89.56 384 LYS A C 1
ATOM 3005 O O . LYS A 1 384 ? 9.497 6.769 -23.729 1.00 89.56 384 LYS A O 1
ATOM 3010 N N . PHE A 1 385 ? 8.161 5.007 -23.314 1.00 87.94 385 PHE A N 1
ATOM 3011 C CA . PHE A 1 385 ? 9.239 4.061 -23.043 1.00 87.94 385 PHE A CA 1
ATOM 3012 C C . PHE A 1 385 ? 10.095 3.817 -24.292 1.00 87.94 385 PHE A C 1
ATOM 3014 O O . PHE A 1 385 ? 11.322 3.820 -24.201 1.00 87.94 385 PHE A O 1
ATOM 3021 N N . HIS A 1 386 ? 9.459 3.719 -25.462 1.00 94.81 386 HIS A N 1
ATOM 3022 C CA . HIS A 1 386 ? 10.124 3.653 -26.757 1.00 94.81 386 HIS A CA 1
ATOM 3023 C C . HIS A 1 386 ? 11.075 4.838 -26.980 1.00 94.81 386 HIS A C 1
ATOM 3025 O O . HIS A 1 386 ? 12.264 4.636 -27.224 1.00 94.81 386 HIS A O 1
ATOM 3031 N N . GLU A 1 387 ? 10.590 6.074 -26.832 1.00 95.56 387 GLU A N 1
ATOM 3032 C CA . GLU A 1 387 ? 11.404 7.277 -27.050 1.00 95.56 387 GLU A CA 1
ATOM 3033 C C . GLU A 1 387 ? 12.582 7.395 -26.071 1.00 95.56 387 GLU A C 1
ATOM 3035 O O . GLU A 1 387 ? 13.679 7.822 -26.449 1.00 95.56 387 GLU A O 1
ATOM 3040 N N . ASP A 1 388 ? 12.385 6.993 -24.816 1.00 90.31 388 ASP A N 1
ATOM 3041 C CA . ASP A 1 388 ? 13.447 6.993 -23.810 1.00 90.31 388 ASP A CA 1
ATOM 3042 C C . ASP A 1 388 ? 14.532 5.945 -24.120 1.00 90.31 388 ASP A C 1
ATOM 3044 O O . ASP A 1 388 ? 15.728 6.254 -24.028 1.00 90.31 388 ASP A O 1
ATOM 3048 N N . ILE A 1 389 ? 14.146 4.731 -24.536 1.00 93.25 389 ILE A N 1
ATOM 3049 C CA . ILE A 1 389 ? 15.089 3.685 -24.967 1.00 93.25 389 ILE A CA 1
ATOM 3050 C C . ILE A 1 389 ? 15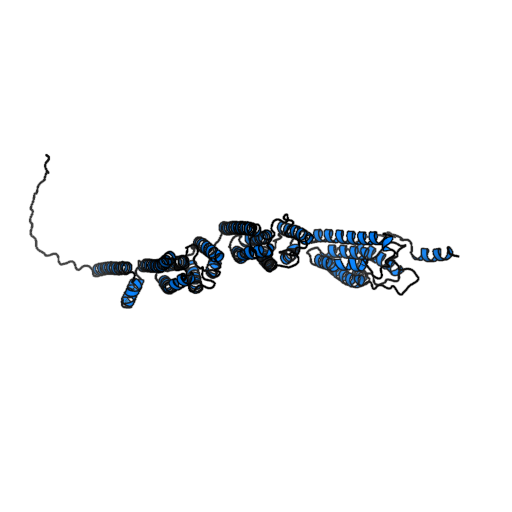.829 4.133 -26.236 1.00 93.25 389 ILE A C 1
ATOM 3052 O O . ILE A 1 389 ? 17.062 4.094 -26.266 1.00 93.25 389 ILE A O 1
ATOM 3056 N N . LYS A 1 390 ? 15.106 4.653 -27.238 1.00 97.00 390 LYS A N 1
ATOM 3057 C CA . LYS A 1 390 ? 15.653 5.166 -28.505 1.00 97.00 390 LYS A CA 1
ATOM 3058 C C . LYS A 1 390 ? 16.770 6.180 -28.276 1.00 97.00 390 LYS A C 1
ATOM 3060 O O . LYS A 1 390 ? 17.884 6.014 -28.773 1.00 97.00 390 LYS A O 1
ATOM 3065 N N . LYS A 1 391 ? 16.511 7.202 -27.453 1.00 95.81 391 LYS A N 1
ATOM 3066 C CA . LYS A 1 391 ? 17.505 8.234 -27.103 1.00 95.81 391 LYS A CA 1
ATOM 3067 C C . LYS A 1 391 ? 18.745 7.644 -26.436 1.00 95.81 391 LYS A C 1
ATOM 3069 O O . LYS A 1 391 ? 19.855 8.128 -26.664 1.00 95.81 391 LYS A O 1
ATOM 3074 N N . ARG A 1 392 ? 18.582 6.622 -25.590 1.00 94.94 392 ARG A N 1
ATOM 3075 C CA . ARG A 1 392 ? 19.703 5.968 -24.900 1.00 94.94 392 ARG A CA 1
ATOM 3076 C C . ARG A 1 392 ? 20.536 5.095 -25.834 1.00 94.94 392 ARG A C 1
ATOM 3078 O O . ARG A 1 392 ? 21.756 5.124 -25.685 1.00 94.94 392 ARG A O 1
ATOM 3085 N N . ILE A 1 393 ? 19.919 4.383 -26.779 1.00 95.94 393 ILE A N 1
ATOM 3086 C CA . ILE A 1 393 ? 20.629 3.618 -27.819 1.00 95.94 393 ILE A CA 1
ATOM 3087 C C . ILE A 1 393 ? 21.489 4.567 -28.655 1.00 95.94 393 ILE A C 1
ATOM 3089 O O . ILE A 1 393 ? 22.707 4.395 -28.700 1.00 95.94 393 ILE A O 1
ATOM 3093 N N . ILE A 1 394 ? 20.886 5.629 -29.204 1.00 95.88 394 ILE A N 1
ATOM 3094 C CA . ILE A 1 394 ? 21.587 6.625 -30.033 1.00 95.88 394 ILE A CA 1
ATOM 3095 C C . ILE A 1 394 ? 22.757 7.241 -29.259 1.00 95.88 394 ILE A C 1
ATOM 3097 O O . ILE A 1 394 ? 23.901 7.205 -29.706 1.00 95.88 394 ILE A O 1
ATOM 3101 N N . LYS A 1 395 ? 22.515 7.721 -28.033 1.00 94.50 395 LYS A N 1
ATOM 3102 C CA . LYS A 1 395 ? 23.569 8.312 -27.195 1.00 94.50 395 LYS A CA 1
ATOM 3103 C C . LYS A 1 395 ? 24.677 7.315 -26.830 1.00 94.50 395 LYS A C 1
ATOM 3105 O O . LYS A 1 395 ? 25.833 7.713 -26.676 1.00 94.50 395 LYS A O 1
ATOM 3110 N N . SER A 1 396 ? 24.336 6.040 -26.630 1.00 93.44 396 SER A N 1
ATOM 3111 C CA . SER A 1 396 ? 25.311 4.976 -26.359 1.00 93.44 396 SER A CA 1
ATOM 3112 C C . SER A 1 396 ? 26.228 4.761 -27.562 1.00 93.44 396 SER A C 1
ATOM 3114 O O . SER A 1 396 ? 27.448 4.709 -27.397 1.00 93.44 396 SER A O 1
ATOM 3116 N N . TYR A 1 397 ? 25.649 4.726 -28.763 1.00 91.88 397 TYR A N 1
ATOM 3117 C CA . TYR A 1 397 ? 26.375 4.595 -30.020 1.00 91.88 397 TYR A CA 1
ATOM 3118 C C . TYR A 1 397 ? 27.266 5.806 -30.317 1.00 91.88 397 TYR A C 1
ATOM 3120 O O . TYR A 1 397 ? 28.468 5.633 -30.493 1.00 91.88 397 TYR A O 1
ATOM 3128 N N . GLU A 1 398 ? 26.734 7.031 -30.243 1.00 92.19 398 GLU A N 1
ATOM 3129 C CA . GLU A 1 398 ? 27.517 8.266 -30.428 1.00 92.19 398 GLU A CA 1
ATOM 3130 C C . GLU A 1 398 ? 28.710 8.337 -29.466 1.00 92.19 398 GLU A C 1
ATOM 3132 O O . GLU A 1 398 ? 29.790 8.828 -29.802 1.00 92.19 398 GLU A O 1
ATOM 3137 N N . LYS A 1 399 ? 28.524 7.859 -28.229 1.00 90.12 399 LYS A N 1
ATOM 3138 C CA . LYS A 1 399 ? 29.604 7.774 -27.246 1.00 90.12 399 LYS A CA 1
ATOM 3139 C C . LYS A 1 399 ? 30.662 6.754 -27.668 1.00 90.12 399 LYS A C 1
ATOM 3141 O O . LYS A 1 399 ? 31.840 7.010 -27.436 1.00 90.12 399 LYS A O 1
ATOM 3146 N N . SER A 1 400 ? 30.267 5.613 -28.234 1.00 85.75 400 SER A N 1
ATOM 3147 C CA . SER A 1 400 ? 31.202 4.623 -28.782 1.00 85.75 400 SER A CA 1
ATOM 3148 C C . SER A 1 400 ? 31.983 5.189 -29.970 1.00 85.75 400 SER A C 1
ATOM 3150 O O . SER A 1 400 ? 33.207 5.113 -29.962 1.00 85.75 400 SER A O 1
ATOM 3152 N N . GLU A 1 401 ? 31.316 5.838 -30.928 1.00 85.56 401 GLU A N 1
ATOM 3153 C CA . GLU A 1 401 ? 31.982 6.453 -32.086 1.00 85.56 401 GLU A CA 1
ATOM 3154 C C . GLU A 1 401 ? 32.979 7.536 -31.667 1.00 85.56 401 GLU A C 1
ATOM 3156 O O . GLU A 1 401 ? 34.140 7.513 -32.074 1.00 85.56 401 GLU A O 1
ATOM 3161 N N . LYS A 1 402 ? 32.577 8.451 -30.774 1.00 87.75 402 LYS A N 1
ATOM 3162 C CA . LYS A 1 402 ? 33.484 9.485 -30.243 1.00 87.75 402 LYS A CA 1
ATOM 3163 C C . LYS A 1 402 ? 34.703 8.889 -29.550 1.00 87.75 402 LYS A C 1
ATOM 3165 O O . LYS A 1 402 ? 35.786 9.453 -29.646 1.00 87.75 402 LYS A O 1
ATOM 3170 N N . GLN A 1 403 ? 34.525 7.771 -28.846 1.00 83.94 403 GLN A N 1
ATOM 3171 C CA . GLN A 1 403 ? 35.634 7.077 -28.203 1.00 83.94 403 GLN A CA 1
ATOM 3172 C C . GLN A 1 403 ? 36.598 6.489 -29.226 1.00 83.94 403 GLN A C 1
ATOM 3174 O O . GLN A 1 403 ? 37.787 6.565 -28.983 1.00 83.94 403 GLN A O 1
ATOM 3179 N N . LEU A 1 404 ? 36.125 5.971 -30.360 1.00 78.19 404 LEU A N 1
ATOM 3180 C CA . LEU A 1 404 ? 36.977 5.377 -31.399 1.00 78.19 404 LEU A CA 1
ATOM 3181 C C . LEU A 1 404 ? 37.782 6.411 -32.193 1.00 78.19 404 LEU A C 1
ATOM 3183 O O . LEU A 1 404 ? 38.893 6.130 -32.648 1.00 78.19 404 LEU A O 1
ATOM 3187 N N . HIS A 1 405 ? 37.242 7.619 -32.343 1.00 78.62 405 HIS A N 1
ATOM 3188 C CA . HIS A 1 405 ? 37.946 8.723 -32.993 1.00 78.62 405 HIS A CA 1
ATOM 3189 C C . HIS A 1 405 ? 38.940 9.450 -32.072 1.00 78.62 405 HIS A C 1
ATOM 3191 O O . HIS A 1 405 ? 39.683 10.299 -32.560 1.00 78.62 405 HIS A O 1
ATOM 3197 N N . ASP A 1 406 ? 39.000 9.122 -30.775 1.00 80.62 406 ASP A N 1
ATOM 3198 C CA . ASP A 1 406 ? 40.006 9.665 -29.856 1.00 80.62 406 ASP A CA 1
ATOM 3199 C C . ASP A 1 406 ? 41.385 9.034 -30.152 1.00 80.62 406 ASP A C 1
ATOM 3201 O O . ASP A 1 406 ? 41.552 7.830 -29.933 1.00 80.62 406 ASP A O 1
ATOM 3205 N N . PRO A 1 407 ? 42.399 9.798 -30.606 1.00 65.56 407 PRO A N 1
ATOM 3206 C CA . PRO A 1 407 ? 43.728 9.270 -30.930 1.00 65.56 407 PRO A CA 1
ATOM 3207 C C . PRO A 1 407 ? 44.392 8.514 -29.770 1.00 65.56 407 PRO A C 1
ATOM 3209 O O . PRO A 1 407 ? 45.155 7.577 -29.995 1.00 65.56 407 PRO A O 1
ATOM 3212 N N . LEU A 1 408 ? 44.077 8.868 -28.517 1.00 61.41 408 LEU A N 1
ATOM 3213 C CA . LEU A 1 408 ? 44.618 8.198 -27.329 1.00 61.41 408 LEU A CA 1
ATOM 3214 C C . LEU A 1 408 ? 43.988 6.818 -27.088 1.00 61.41 408 LEU A C 1
ATOM 3216 O O . LEU A 1 408 ? 44.592 5.960 -26.440 1.00 61.41 408 LEU A O 1
ATOM 3220 N N . SER A 1 409 ? 42.785 6.585 -27.616 1.00 60.50 409 SER A N 1
ATOM 3221 C CA . SER A 1 409 ? 42.098 5.292 -27.550 1.00 60.50 409 SER A CA 1
ATOM 3222 C C . SER A 1 409 ? 42.622 4.292 -28.587 1.00 60.50 409 SER A C 1
ATOM 3224 O O . SER A 1 409 ? 42.614 3.091 -28.323 1.00 60.50 409 SER A O 1
ATOM 3226 N N . GLN A 1 410 ? 43.161 4.776 -29.714 1.00 57.66 410 GLN A N 1
ATOM 3227 C CA . GLN A 1 410 ? 43.640 3.953 -30.835 1.00 57.66 410 GLN A CA 1
ATOM 3228 C C . GLN A 1 410 ? 44.813 3.037 -30.446 1.00 57.66 410 GLN A C 1
ATOM 3230 O O . GLN A 1 410 ? 45.043 1.999 -31.066 1.00 57.66 410 GLN A O 1
ATOM 3235 N N . HIS A 1 411 ? 45.536 3.371 -29.372 1.00 51.00 411 HIS A N 1
ATOM 3236 C CA . HIS A 1 411 ? 46.616 2.540 -28.832 1.00 51.00 411 HIS A CA 1
ATOM 3237 C C . HIS A 1 411 ? 46.136 1.419 -27.896 1.00 51.00 411 HIS A C 1
ATOM 3239 O O . HIS A 1 411 ? 46.885 0.474 -27.640 1.00 51.00 411 HIS A O 1
ATOM 3245 N N . LYS A 1 412 ? 44.889 1.470 -27.410 1.00 55.34 412 LYS A N 1
ATOM 3246 C CA . LYS A 1 412 ? 44.260 0.377 -26.658 1.00 55.34 412 LYS A CA 1
ATOM 3247 C C . LYS A 1 412 ? 43.426 -0.451 -27.628 1.00 55.34 412 LYS A C 1
ATOM 3249 O O . LYS A 1 412 ? 42.232 -0.222 -27.776 1.00 55.34 412 LYS A O 1
ATOM 3254 N N . ARG A 1 413 ? 44.077 -1.406 -28.299 1.00 57.00 413 ARG A N 1
ATOM 3255 C CA . ARG A 1 413 ? 43.420 -2.376 -29.192 1.00 57.00 413 ARG A CA 1
ATOM 3256 C C . ARG A 1 413 ? 42.186 -2.961 -28.495 1.00 57.00 413 ARG A C 1
ATOM 3258 O O . ARG A 1 413 ? 42.319 -3.629 -27.470 1.00 57.00 413 ARG A O 1
ATOM 3265 N N . ALA A 1 414 ? 40.997 -2.683 -29.022 1.00 55.56 414 ALA A N 1
ATOM 3266 C CA . ALA A 1 414 ? 39.758 -3.233 -28.497 1.00 55.56 414 ALA A CA 1
ATOM 3267 C C . ALA A 1 414 ? 39.690 -4.721 -28.863 1.00 55.56 414 ALA A C 1
ATOM 3269 O O . ALA A 1 414 ? 39.370 -5.075 -29.988 1.00 55.56 414 ALA A O 1
ATOM 3270 N N . SER A 1 415 ? 40.015 -5.603 -27.919 1.00 59.19 415 SER A N 1
ATOM 3271 C CA . SER A 1 415 ? 39.938 -7.059 -28.101 1.00 59.19 415 SER A CA 1
ATOM 3272 C C . SER A 1 415 ? 38.514 -7.619 -27.957 1.00 59.19 415 SER A C 1
ATOM 3274 O O . SER A 1 415 ? 38.340 -8.825 -27.812 1.00 59.19 415 SER A O 1
ATOM 3276 N N . SER A 1 416 ? 37.497 -6.760 -27.898 1.00 68.50 416 SER A N 1
ATOM 3277 C CA . SER A 1 416 ? 36.103 -7.138 -27.661 1.00 68.50 416 SER A CA 1
ATOM 3278 C C . SER A 1 416 ? 35.161 -6.339 -28.557 1.00 68.50 416 SER A C 1
ATOM 3280 O O . SER A 1 416 ? 35.511 -5.265 -29.037 1.00 68.50 416 SER A O 1
ATOM 3282 N N . ASP A 1 417 ? 33.957 -6.854 -28.782 1.00 78.56 417 ASP A N 1
ATOM 3283 C CA . ASP A 1 417 ? 32.904 -6.172 -29.532 1.00 78.56 417 ASP A CA 1
ATOM 3284 C C . ASP A 1 417 ? 32.116 -5.223 -28.611 1.00 78.56 417 ASP A C 1
ATOM 3286 O O . ASP A 1 417 ? 31.094 -5.571 -28.017 1.00 78.56 417 ASP A O 1
ATOM 3290 N N . TRP A 1 418 ? 32.632 -4.002 -28.434 1.00 82.75 418 TRP A N 1
ATOM 3291 C CA . TRP A 1 418 ? 32.046 -3.012 -27.519 1.00 82.75 418 TRP A CA 1
ATOM 3292 C C . TRP A 1 418 ? 30.641 -2.583 -27.946 1.00 82.75 418 TRP A C 1
ATOM 3294 O O . TRP A 1 418 ? 29.826 -2.251 -27.084 1.00 82.75 418 TRP A O 1
ATOM 3304 N N . HIS A 1 419 ? 30.363 -2.559 -29.252 1.00 86.69 419 HIS A N 1
ATOM 3305 C CA . HIS A 1 419 ? 29.068 -2.140 -29.777 1.00 86.69 419 HIS A CA 1
ATOM 3306 C C . HIS A 1 419 ? 28.005 -3.207 -29.528 1.00 86.69 419 HIS A C 1
ATOM 3308 O O . HIS A 1 419 ? 26.950 -2.870 -28.990 1.00 86.69 419 HIS A O 1
ATOM 3314 N N . SER A 1 420 ? 28.305 -4.478 -29.804 1.00 87.38 420 SER A N 1
ATOM 3315 C CA . SER A 1 420 ? 27.456 -5.616 -29.428 1.00 87.38 420 SER A CA 1
ATOM 3316 C C . SER A 1 420 ? 27.195 -5.654 -27.925 1.00 87.38 420 SER A C 1
ATOM 3318 O O . SER A 1 420 ? 26.038 -5.623 -27.514 1.00 87.38 420 SER A O 1
ATOM 3320 N N . ILE A 1 421 ? 28.241 -5.586 -27.088 1.00 87.19 421 ILE A N 1
ATOM 3321 C CA . ILE A 1 421 ? 28.097 -5.646 -25.621 1.00 87.19 421 ILE A CA 1
ATOM 3322 C C . ILE A 1 421 ? 27.212 -4.503 -25.099 1.00 87.19 421 ILE A C 1
ATOM 3324 O O . ILE A 1 421 ? 26.373 -4.696 -24.218 1.00 87.19 421 ILE A O 1
ATOM 3328 N N . ARG A 1 422 ? 27.375 -3.284 -25.633 1.00 90.81 422 ARG A N 1
ATOM 3329 C CA . ARG A 1 422 ? 26.523 -2.142 -25.260 1.00 90.81 422 ARG A CA 1
ATOM 3330 C C . ARG A 1 422 ? 25.094 -2.289 -25.774 1.00 90.81 422 ARG A C 1
ATOM 3332 O O . ARG A 1 422 ? 24.181 -1.824 -25.100 1.00 90.81 422 ARG A O 1
ATOM 3339 N N . SER A 1 423 ? 24.910 -2.899 -26.940 1.00 93.19 423 SER A N 1
ATOM 3340 C CA . SER A 1 423 ? 23.599 -3.145 -27.548 1.00 93.19 423 SER A CA 1
ATOM 3341 C C . SER A 1 423 ? 22.816 -4.212 -26.780 1.00 93.19 423 SER A C 1
ATOM 3343 O O . SER A 1 423 ? 21.630 -4.037 -26.507 1.00 93.19 423 SER A O 1
ATOM 3345 N N . GLU A 1 424 ? 23.497 -5.265 -26.324 1.00 93.12 424 GLU A N 1
ATOM 3346 C CA . GLU A 1 424 ? 22.926 -6.343 -25.510 1.00 93.12 424 GLU A CA 1
ATOM 3347 C C . GLU A 1 424 ? 22.301 -5.822 -24.207 1.00 93.12 424 GLU A C 1
ATOM 3349 O O . GLU A 1 424 ? 21.251 -6.302 -23.775 1.00 93.12 424 GLU A O 1
ATOM 3354 N N . ALA A 1 425 ? 22.868 -4.759 -23.626 1.00 93.38 425 ALA A N 1
ATOM 3355 C CA . ALA A 1 425 ? 22.336 -4.126 -22.421 1.00 93.38 425 ALA A CA 1
ATOM 3356 C C . ALA A 1 425 ? 20.906 -3.564 -22.582 1.00 93.38 425 ALA A C 1
ATOM 3358 O O . ALA A 1 425 ? 20.230 -3.351 -21.575 1.00 93.38 425 ALA A O 1
ATOM 3359 N N . PHE A 1 426 ? 20.428 -3.338 -23.813 1.00 96.06 426 PHE A N 1
ATOM 3360 C CA . PHE A 1 426 ? 19.069 -2.853 -24.085 1.00 96.06 426 PHE A CA 1
ATOM 3361 C C . PHE A 1 426 ? 18.037 -3.976 -24.269 1.00 96.06 426 PHE A C 1
ATOM 3363 O O . PHE A 1 426 ? 16.835 -3.711 -24.189 1.00 96.06 426 PHE A O 1
ATOM 3370 N N . ILE A 1 427 ? 18.465 -5.232 -24.446 1.00 96.31 427 ILE A N 1
ATOM 3371 C CA . ILE A 1 427 ? 17.569 -6.373 -24.696 1.00 96.31 427 ILE A CA 1
ATOM 3372 C C . ILE A 1 427 ? 16.496 -6.547 -23.603 1.00 96.31 427 ILE A C 1
ATOM 3374 O O . ILE A 1 427 ? 15.326 -6.713 -23.957 1.00 96.31 427 ILE A O 1
ATOM 3378 N N . PRO A 1 428 ? 16.804 -6.471 -22.289 1.00 93.81 428 PRO A N 1
ATOM 3379 C CA . PRO A 1 428 ? 15.774 -6.592 -21.254 1.00 93.81 428 PRO A CA 1
ATOM 3380 C C . PRO A 1 428 ? 14.703 -5.493 -21.322 1.00 93.81 428 PRO A C 1
ATOM 3382 O O . PRO A 1 428 ? 13.531 -5.754 -21.054 1.00 93.81 428 PRO A O 1
ATOM 3385 N N . GLU A 1 429 ? 15.084 -4.270 -21.698 1.00 92.75 429 GLU A N 1
ATOM 3386 C CA . GLU A 1 429 ? 14.158 -3.137 -21.811 1.00 92.75 429 GLU A CA 1
ATOM 3387 C C . GLU A 1 429 ? 13.265 -3.266 -23.050 1.00 92.75 429 GLU A C 1
ATOM 3389 O O . GLU A 1 429 ? 12.062 -3.029 -22.961 1.00 92.75 429 GLU A O 1
ATOM 3394 N N . ILE A 1 430 ? 13.819 -3.732 -24.172 1.00 96.56 430 ILE A N 1
ATOM 3395 C CA . ILE A 1 430 ? 13.057 -4.028 -25.394 1.00 96.56 430 ILE A CA 1
ATOM 3396 C C . ILE A 1 430 ? 12.068 -5.177 -25.155 1.00 96.56 430 ILE A C 1
ATOM 3398 O O . ILE A 1 430 ? 10.903 -5.064 -25.533 1.00 96.56 430 ILE A O 1
ATOM 3402 N N . LYS A 1 431 ? 12.478 -6.249 -24.457 1.00 95.75 431 LYS A N 1
ATOM 3403 C CA . LYS A 1 431 ? 11.560 -7.322 -24.029 1.00 95.75 431 LYS A CA 1
ATOM 3404 C C . LYS A 1 431 ? 10.421 -6.768 -23.180 1.00 95.75 431 LYS A C 1
ATOM 3406 O O . LYS A 1 431 ? 9.265 -7.097 -23.414 1.00 95.75 431 LYS A O 1
ATOM 3411 N N . ARG A 1 432 ? 10.730 -5.884 -22.229 1.00 90.50 432 ARG A N 1
ATOM 3412 C CA . ARG A 1 432 ? 9.708 -5.229 -21.406 1.00 90.50 432 ARG A CA 1
ATOM 3413 C C . ARG A 1 432 ? 8.748 -4.387 -22.250 1.00 90.50 432 ARG A C 1
ATOM 3415 O O . ARG A 1 432 ? 7.552 -4.440 -21.997 1.00 90.50 432 ARG A O 1
ATOM 3422 N N . LEU A 1 433 ? 9.247 -3.641 -23.239 1.00 93.62 433 LEU A N 1
ATOM 3423 C CA . LEU A 1 433 ? 8.410 -2.870 -24.163 1.00 93.62 433 LEU A CA 1
ATOM 3424 C C . LEU A 1 433 ? 7.493 -3.781 -24.989 1.00 93.62 433 LEU A C 1
ATOM 3426 O O . LEU A 1 433 ? 6.319 -3.463 -25.137 1.00 93.62 433 LEU A O 1
ATOM 3430 N N . ASN A 1 434 ? 7.991 -4.926 -25.462 1.00 95.62 434 ASN A N 1
ATOM 3431 C CA . ASN A 1 434 ? 7.203 -5.904 -26.218 1.00 95.62 434 ASN A CA 1
ATOM 3432 C C . ASN A 1 434 ? 5.995 -6.451 -25.437 1.00 95.62 434 ASN A C 1
ATOM 3434 O O . ASN A 1 434 ? 4.993 -6.838 -26.040 1.00 95.62 434 ASN A O 1
ATOM 3438 N N . GLU A 1 435 ? 6.078 -6.497 -24.107 1.00 92.75 435 GLU A N 1
ATOM 3439 C CA . GLU A 1 435 ? 4.970 -6.936 -23.251 1.00 92.75 435 GLU A CA 1
ATOM 3440 C C . GLU A 1 435 ? 3.957 -5.828 -22.933 1.00 92.75 435 GLU A C 1
ATOM 3442 O O . GLU A 1 435 ? 2.900 -6.108 -22.369 1.00 92.75 435 GLU A O 1
ATOM 3447 N N . LEU A 1 436 ? 4.230 -4.574 -23.310 1.00 90.25 436 LEU A N 1
ATOM 3448 C CA . LEU A 1 436 ? 3.272 -3.484 -23.135 1.00 90.25 436 LEU A CA 1
ATOM 3449 C C . LEU A 1 436 ? 2.162 -3.541 -24.199 1.00 90.25 436 LEU A C 1
ATOM 3451 O O . LEU A 1 436 ? 2.432 -3.876 -25.358 1.00 90.25 436 LEU A O 1
ATOM 3455 N N . PRO A 1 437 ? 0.919 -3.144 -23.863 1.00 87.94 437 PRO A N 1
ATOM 3456 C CA . PRO A 1 437 ? -0.140 -2.964 -24.852 1.00 87.94 437 PRO A CA 1
ATOM 3457 C C . PRO A 1 437 ? 0.298 -2.010 -25.975 1.00 87.94 437 PRO A C 1
ATOM 3459 O O . PRO A 1 437 ? 0.716 -0.882 -25.714 1.00 87.94 437 PRO A O 1
ATOM 3462 N N . GLY A 1 438 ? 0.237 -2.476 -27.227 1.00 90.31 438 GLY A N 1
ATOM 3463 C CA . GLY A 1 438 ? 0.708 -1.723 -28.400 1.00 90.31 438 GLY A CA 1
ATOM 3464 C C . GLY A 1 438 ? 2.234 -1.578 -28.509 1.00 90.31 438 GLY A C 1
ATOM 3465 O O . GLY A 1 438 ? 2.719 -0.874 -29.389 1.00 90.31 438 GLY A O 1
ATOM 3466 N N . GLY A 1 439 ? 3.003 -2.233 -27.636 1.00 94.81 439 GLY A N 1
ATOM 3467 C CA . GLY A 1 439 ? 4.458 -2.119 -27.588 1.00 94.81 439 GLY A CA 1
ATOM 3468 C C . GLY A 1 439 ? 5.213 -3.031 -28.552 1.00 94.81 439 GLY A C 1
ATOM 3469 O O . GLY A 1 439 ? 6.385 -2.776 -28.795 1.00 94.81 439 GLY A O 1
ATOM 3470 N N . ALA A 1 440 ? 4.576 -4.051 -29.141 1.00 96.44 440 ALA A N 1
ATOM 3471 C CA . ALA A 1 440 ? 5.251 -5.011 -30.021 1.00 96.44 440 ALA A CA 1
ATOM 3472 C C . ALA A 1 440 ? 5.868 -4.351 -31.271 1.00 96.44 440 ALA A C 1
ATOM 3474 O O . ALA A 1 440 ? 7.034 -4.590 -31.570 1.00 96.44 440 ALA A O 1
ATOM 3475 N N . ILE A 1 441 ? 5.129 -3.463 -31.954 1.00 96.25 441 ILE A N 1
ATOM 3476 C CA . ILE A 1 441 ? 5.640 -2.717 -33.123 1.00 96.25 441 ILE A CA 1
ATOM 3477 C C . ILE A 1 441 ? 6.808 -1.811 -32.712 1.00 96.25 441 ILE A C 1
ATOM 3479 O O . ILE A 1 441 ? 7.860 -1.822 -33.338 1.00 96.25 441 ILE A O 1
ATOM 3483 N N . LEU A 1 442 ? 6.667 -1.088 -31.601 1.00 96.62 442 LEU A N 1
ATOM 3484 C CA . LEU A 1 442 ? 7.717 -0.199 -31.097 1.00 96.62 442 LEU A CA 1
ATOM 3485 C C . LEU A 1 442 ? 8.966 -0.973 -30.635 1.00 96.62 442 LEU A C 1
ATOM 3487 O O . LEU A 1 442 ? 10.093 -0.507 -30.792 1.00 96.62 442 LEU A O 1
ATOM 3491 N N . ALA A 1 443 ? 8.788 -2.165 -30.063 1.00 97.44 443 ALA A N 1
ATOM 3492 C CA . ALA A 1 443 ? 9.887 -3.051 -29.695 1.00 97.44 443 ALA A CA 1
ATOM 3493 C C . ALA A 1 443 ? 10.602 -3.604 -30.934 1.00 97.44 443 ALA A C 1
ATOM 3495 O O . ALA A 1 443 ? 11.829 -3.687 -30.928 1.00 97.44 443 ALA A O 1
ATOM 3496 N N . PHE A 1 444 ? 9.850 -3.932 -31.990 1.00 97.69 444 PHE A N 1
ATOM 3497 C CA . PHE A 1 444 ? 10.393 -4.329 -33.288 1.00 97.69 444 PHE A CA 1
ATOM 3498 C C . PHE A 1 444 ? 11.277 -3.217 -33.870 1.00 97.69 444 PHE A C 1
ATOM 3500 O O . PHE A 1 444 ? 12.456 -3.451 -34.136 1.00 97.69 444 PHE A O 1
ATOM 3507 N N . GLU A 1 445 ? 10.750 -1.992 -33.961 1.00 97.00 445 GLU A N 1
ATOM 3508 C CA . GLU A 1 445 ? 11.487 -0.812 -34.438 1.00 97.00 445 GLU A CA 1
ATOM 3509 C C . GLU A 1 445 ? 12.776 -0.571 -33.634 1.00 97.00 445 GLU A C 1
ATOM 3511 O O . GLU A 1 445 ? 13.851 -0.362 -34.202 1.00 97.00 445 GLU A O 1
ATOM 3516 N N . LEU A 1 446 ? 12.708 -0.647 -32.299 1.00 97.56 446 LEU A N 1
ATOM 3517 C CA . LEU A 1 446 ? 13.879 -0.447 -31.442 1.00 97.56 446 LEU A CA 1
ATOM 3518 C C . LEU A 1 446 ? 14.927 -1.536 -31.563 1.00 97.56 446 LEU A C 1
ATOM 3520 O O . LEU A 1 446 ? 16.113 -1.245 -31.412 1.00 97.56 446 LEU A O 1
ATOM 3524 N N . LEU A 1 447 ? 14.522 -2.781 -31.781 1.00 97.62 447 LEU A N 1
ATOM 3525 C CA . LEU A 1 447 ? 15.469 -3.877 -31.899 1.00 97.62 447 LEU A CA 1
ATOM 3526 C C . LEU A 1 447 ? 16.182 -3.843 -33.252 1.00 97.62 447 LEU A C 1
ATOM 3528 O O . LEU A 1 447 ? 17.389 -4.063 -33.276 1.00 97.62 447 LEU A O 1
ATOM 3532 N N . VAL A 1 448 ? 15.495 -3.443 -34.329 1.00 97.00 448 VAL A N 1
ATOM 3533 C CA . VAL A 1 448 ? 16.126 -3.114 -35.621 1.00 97.00 448 VAL A CA 1
ATOM 3534 C C . VAL A 1 448 ? 17.101 -1.947 -35.453 1.00 97.00 448 VAL A C 1
ATOM 3536 O O . VAL A 1 448 ? 18.266 -2.062 -35.825 1.00 97.00 448 VAL A O 1
ATOM 3539 N N . LEU A 1 449 ? 16.684 -0.861 -34.791 1.00 96.56 449 LEU A N 1
ATOM 3540 C CA . LEU A 1 449 ? 17.570 0.271 -34.499 1.00 96.56 449 LEU A CA 1
ATOM 3541 C C . LEU A 1 449 ? 18.800 -0.162 -33.686 1.00 96.56 449 LEU A C 1
ATOM 3543 O O . LEU A 1 449 ? 19.922 0.245 -33.978 1.00 96.56 449 LEU A O 1
ATOM 3547 N N . THR A 1 450 ? 18.606 -0.993 -32.664 1.00 96.38 450 THR A N 1
ATOM 3548 C CA . THR A 1 450 ? 19.693 -1.515 -31.825 1.00 96.38 450 THR A CA 1
ATOM 3549 C C . THR A 1 450 ? 20.632 -2.396 -32.648 1.00 96.38 450 THR A C 1
ATOM 3551 O O . THR A 1 450 ? 21.848 -2.265 -32.531 1.00 96.38 450 THR A O 1
ATOM 3554 N N . ALA A 1 451 ? 20.086 -3.245 -33.524 1.00 95.25 451 ALA A N 1
ATOM 3555 C CA . ALA A 1 451 ? 20.854 -4.079 -34.438 1.00 95.25 451 ALA A CA 1
ATOM 3556 C C . ALA A 1 451 ? 21.708 -3.239 -35.390 1.00 95.25 451 ALA A C 1
ATOM 3558 O O . ALA A 1 451 ? 22.883 -3.546 -35.602 1.00 95.25 451 ALA A O 1
ATOM 3559 N N . GLU A 1 452 ? 21.156 -2.153 -35.917 1.00 94.38 452 GLU A N 1
ATOM 3560 C CA . GLU A 1 452 ? 21.862 -1.210 -36.779 1.00 94.38 452 GLU A CA 1
ATOM 3561 C C . GLU A 1 452 ? 23.024 -0.484 -36.083 1.00 94.38 452 GLU A C 1
ATOM 3563 O O . GLU A 1 452 ? 23.996 -0.117 -36.742 1.00 94.38 452 GLU A O 1
ATOM 3568 N N . HIS A 1 453 ? 22.919 -0.271 -34.768 1.00 94.06 453 HIS A N 1
ATOM 3569 C CA . HIS A 1 453 ? 23.919 0.417 -33.940 1.00 94.06 453 HIS A CA 1
ATOM 3570 C C . HIS A 1 453 ? 24.865 -0.566 -33.215 1.00 94.06 453 HIS A C 1
ATOM 3572 O O . HIS A 1 453 ? 25.716 -0.159 -32.416 1.00 94.06 453 HIS A O 1
ATOM 3578 N N . SER A 1 454 ? 24.744 -1.866 -33.500 1.00 92.81 454 SER A N 1
ATOM 3579 C CA . SER A 1 454 ? 25.560 -2.931 -32.899 1.00 92.81 454 SER A CA 1
ATOM 3580 C C . SER A 1 454 ? 26.912 -3.152 -33.591 1.00 92.81 454 SER A C 1
ATOM 3582 O O . SER A 1 454 ? 27.678 -4.026 -33.186 1.00 92.81 454 SER A O 1
ATOM 3584 N N . TYR A 1 455 ? 27.222 -2.385 -34.636 1.00 91.19 455 TYR A N 1
ATOM 3585 C CA . TYR A 1 455 ? 28.482 -2.443 -35.375 1.00 91.19 455 TYR A CA 1
ATOM 3586 C C . TYR A 1 455 ? 28.834 -1.063 -35.948 1.00 91.19 455 TYR A C 1
ATOM 3588 O O . TYR A 1 455 ? 28.002 -0.156 -35.956 1.00 91.19 455 TYR A O 1
ATOM 3596 N N . LEU A 1 456 ? 30.074 -0.893 -36.408 1.00 87.69 456 LEU A N 1
ATOM 3597 C CA . LEU A 1 456 ? 30.535 0.353 -37.027 1.00 87.69 456 LEU A CA 1
ATOM 3598 C C . LEU A 1 456 ? 30.279 0.369 -38.532 1.00 87.69 456 LEU A C 1
ATOM 3600 O O . LEU A 1 456 ? 30.471 -0.627 -39.217 1.00 87.69 456 LEU A O 1
ATOM 3604 N N . ARG A 1 457 ? 29.907 1.531 -39.070 1.00 86.69 457 ARG A N 1
ATOM 3605 C CA . ARG A 1 457 ? 29.725 1.716 -40.522 1.00 86.69 457 ARG A CA 1
ATOM 3606 C C . ARG A 1 457 ? 30.924 2.375 -41.209 1.00 86.69 457 ARG A C 1
ATOM 3608 O O . ARG A 1 457 ? 30.899 2.575 -42.421 1.00 86.69 457 ARG A O 1
ATOM 3615 N N . ASP A 1 458 ? 31.966 2.735 -40.458 1.00 82.88 458 ASP A N 1
ATOM 3616 C CA . ASP A 1 458 ? 33.160 3.370 -41.018 1.00 82.88 458 ASP A CA 1
ATOM 3617 C C . ASP A 1 458 ? 33.958 2.356 -41.852 1.00 82.88 458 ASP A C 1
ATOM 3619 O O . ASP A 1 458 ? 34.585 1.436 -41.327 1.00 82.88 458 ASP A O 1
ATOM 3623 N N . VAL A 1 459 ? 33.964 2.555 -43.172 1.00 78.19 459 VAL A N 1
ATOM 3624 C CA . VAL A 1 459 ? 34.657 1.698 -44.148 1.00 78.19 459 VAL A CA 1
ATOM 3625 C C . VAL A 1 459 ? 36.156 1.570 -43.851 1.00 78.19 459 VAL A C 1
ATOM 3627 O O . VAL A 1 459 ? 36.745 0.534 -44.149 1.00 78.19 459 VAL A O 1
ATOM 3630 N N . LYS A 1 460 ? 36.787 2.593 -43.255 1.00 79.56 460 LYS A N 1
ATOM 3631 C CA . LYS A 1 460 ? 38.220 2.572 -42.921 1.00 79.56 460 LYS A CA 1
ATOM 3632 C C . LYS A 1 460 ? 38.515 1.737 -41.684 1.00 79.56 460 LYS A C 1
ATOM 3634 O O . LYS A 1 460 ? 39.610 1.193 -41.572 1.00 79.56 460 LYS A O 1
ATOM 3639 N N . LEU A 1 461 ? 37.573 1.692 -40.745 1.00 75.44 461 LEU A N 1
ATOM 3640 C CA . LEU A 1 461 ? 37.733 0.969 -39.485 1.00 75.44 461 LEU A CA 1
ATOM 3641 C C . LEU A 1 461 ? 37.173 -0.454 -39.559 1.00 75.44 461 LEU A C 1
ATOM 3643 O O . LEU A 1 461 ? 37.595 -1.289 -38.764 1.00 75.44 461 LEU A O 1
ATOM 3647 N N . GLY A 1 462 ? 36.283 -0.723 -40.520 1.00 79.38 462 GLY A N 1
ATOM 3648 C CA . GLY A 1 462 ? 35.515 -1.960 -40.614 1.00 79.38 462 GLY A CA 1
ATOM 3649 C C . GLY A 1 462 ? 34.388 -2.019 -39.572 1.00 79.38 462 GLY A C 1
ATOM 3650 O O . GLY A 1 462 ? 34.306 -1.155 -38.694 1.00 79.38 462 GLY A O 1
ATOM 3651 N N . PRO A 1 463 ? 33.530 -3.057 -39.617 1.00 79.44 463 PRO A N 1
ATOM 3652 C CA . PRO A 1 463 ? 32.464 -3.257 -38.629 1.00 79.44 463 PRO A CA 1
ATOM 3653 C C . PRO A 1 463 ? 32.999 -3.444 -37.208 1.00 79.44 463 PRO A C 1
ATOM 3655 O O . PRO A 1 463 ? 32.282 -3.196 -36.235 1.00 79.44 463 PRO A O 1
ATOM 3658 N N . PHE A 1 464 ? 34.275 -3.823 -37.111 1.00 71.31 464 PHE A N 1
ATOM 3659 C CA . PHE A 1 464 ? 35.051 -3.935 -35.893 1.00 71.31 464 PHE A CA 1
ATOM 3660 C C . PHE A 1 464 ? 36.387 -3.236 -36.062 1.00 71.31 464 PHE A C 1
ATOM 3662 O O . PHE A 1 464 ? 37.116 -3.498 -37.016 1.00 71.31 464 PHE A O 1
ATOM 3669 N N . TYR A 1 465 ? 36.746 -2.406 -35.090 1.00 60.28 465 TYR A N 1
ATOM 3670 C CA . TYR A 1 465 ? 38.063 -1.790 -35.053 1.00 60.28 465 TYR A CA 1
ATOM 3671 C C . TYR A 1 465 ? 39.165 -2.868 -35.080 1.00 60.28 465 TYR A C 1
ATOM 3673 O O . TYR A 1 465 ? 39.305 -3.634 -34.128 1.00 60.28 465 TYR A O 1
ATOM 3681 N N . GLY A 1 466 ? 39.949 -2.923 -36.164 1.00 52.91 466 GLY A N 1
ATOM 3682 C CA . GLY A 1 466 ? 41.061 -3.872 -36.338 1.00 52.91 466 GLY A CA 1
ATOM 3683 C C . GLY A 1 466 ? 40.781 -5.074 -37.251 1.00 52.91 466 GLY A C 1
ATOM 3684 O O . GLY A 1 466 ? 41.657 -5.924 -37.403 1.00 52.91 466 GLY A O 1
ATOM 3685 N N . TRP A 1 467 ? 39.610 -5.135 -37.890 1.00 54.91 467 TRP A N 1
ATOM 3686 C CA . TRP A 1 467 ? 39.237 -6.181 -38.850 1.00 54.91 467 TRP A CA 1
ATOM 3687 C C . TRP A 1 467 ? 39.890 -5.938 -40.228 1.00 54.91 467 TRP A C 1
ATOM 3689 O O . TRP A 1 467 ? 39.236 -5.580 -41.202 1.00 54.91 467 TRP A O 1
ATOM 3699 N N . GLY A 1 468 ? 41.220 -6.039 -40.291 1.00 54.62 468 GLY A N 1
ATOM 3700 C CA . GLY A 1 468 ? 41.991 -6.009 -41.540 1.00 54.62 468 GLY A CA 1
ATOM 3701 C C . GLY A 1 468 ? 42.408 -7.410 -41.994 1.00 54.62 468 GLY A C 1
ATOM 3702 O O . GLY A 1 468 ? 42.474 -8.329 -41.180 1.00 54.62 468 GLY A O 1
ATOM 3703 N N . ASP A 1 469 ? 42.781 -7.551 -43.271 1.00 48.97 469 ASP A N 1
ATOM 3704 C CA . ASP A 1 469 ? 43.114 -8.804 -43.989 1.00 48.97 469 ASP A CA 1
ATOM 3705 C C . ASP A 1 469 ? 44.191 -9.711 -43.352 1.00 48.97 469 ASP A C 1
ATOM 3707 O O . ASP A 1 469 ? 44.534 -10.761 -43.894 1.00 48.97 469 ASP A O 1
ATOM 3711 N N . LYS A 1 470 ? 44.795 -9.305 -42.232 1.00 48.69 470 LYS A N 1
ATOM 3712 C CA . LYS A 1 470 ? 46.027 -9.900 -41.705 1.00 48.69 470 LYS A CA 1
ATOM 3713 C C . LYS A 1 470 ? 45.872 -10.772 -40.470 1.00 48.69 470 LYS A C 1
ATOM 3715 O O . LYS A 1 470 ? 46.896 -11.280 -40.024 1.00 48.69 470 LYS A O 1
ATOM 3720 N N . ALA A 1 471 ? 44.678 -10.964 -39.905 1.00 55.12 471 ALA A N 1
ATOM 3721 C CA . ALA A 1 471 ? 44.600 -11.769 -38.689 1.00 55.12 471 ALA A CA 1
ATOM 3722 C C . ALA A 1 471 ? 43.226 -12.436 -38.424 1.00 55.12 471 ALA A C 1
ATOM 3724 O O . ALA A 1 471 ? 42.366 -11.854 -37.762 1.00 55.12 471 ALA A O 1
ATOM 3725 N N . PRO A 1 472 ? 43.034 -13.701 -38.850 1.00 58.16 472 PRO A N 1
ATOM 3726 C CA . PRO A 1 472 ? 41.903 -14.550 -38.431 1.00 58.16 472 PRO A CA 1
ATOM 3727 C C . PRO A 1 472 ? 41.860 -14.834 -36.913 1.00 58.16 472 PRO A C 1
ATOM 3729 O O . PRO A 1 472 ? 40.875 -15.354 -36.399 1.00 58.16 472 PRO A O 1
ATOM 3732 N N . GLU A 1 473 ? 42.911 -14.457 -36.185 1.00 56.50 473 GLU A N 1
ATOM 3733 C CA . GLU A 1 473 ? 43.078 -14.601 -34.732 1.00 56.50 473 GLU A CA 1
ATOM 3734 C C . GLU A 1 473 ? 42.147 -13.687 -33.907 1.00 56.50 473 GLU A C 1
ATOM 3736 O O . GLU A 1 473 ? 42.020 -13.871 -32.700 1.00 56.50 473 GLU A O 1
ATOM 3741 N N . TRP A 1 474 ? 41.492 -12.705 -34.542 1.00 58.72 474 TRP A N 1
ATOM 3742 C CA . TRP A 1 474 ? 40.664 -11.685 -33.874 1.00 58.72 474 TRP A CA 1
ATOM 3743 C C . TRP A 1 474 ? 39.168 -11.852 -34.138 1.00 58.72 474 TRP A C 1
ATOM 3745 O O . TRP A 1 474 ? 38.407 -10.884 -34.081 1.00 58.72 474 TRP A O 1
ATOM 3755 N N . TRP A 1 475 ? 38.729 -13.076 -34.433 1.00 65.00 475 TRP A N 1
ATOM 3756 C CA . TRP A 1 475 ? 37.306 -13.375 -34.514 1.00 65.00 475 TRP A CA 1
ATOM 3757 C C . TRP A 1 475 ? 36.646 -13.133 -33.150 1.00 65.00 475 TRP A C 1
ATOM 3759 O O . TRP A 1 475 ? 36.882 -13.861 -32.186 1.00 65.00 475 TRP A O 1
ATOM 3769 N N . CYS A 1 476 ? 35.834 -12.079 -33.061 1.00 68.31 476 CYS A N 1
ATOM 3770 C CA . CYS A 1 476 ? 35.011 -11.815 -31.890 1.00 68.31 476 CYS A CA 1
ATOM 3771 C C . CYS A 1 476 ? 33.611 -12.394 -32.139 1.00 68.31 476 CYS A C 1
ATOM 3773 O O . CYS A 1 476 ? 32.963 -11.995 -33.112 1.00 68.31 476 CYS A O 1
ATOM 3775 N N . PRO A 1 477 ? 33.129 -13.332 -31.307 1.00 73.00 477 PRO A N 1
ATOM 3776 C CA . PRO A 1 477 ? 31.787 -13.871 -31.464 1.00 73.00 477 PRO A CA 1
ATOM 3777 C C . PRO A 1 477 ? 30.738 -12.776 -31.226 1.00 73.00 477 PRO A C 1
ATOM 3779 O O . PRO A 1 477 ? 30.710 -12.132 -30.175 1.00 73.00 477 PRO A O 1
ATOM 3782 N N . ARG A 1 478 ? 29.836 -12.593 -32.197 1.00 83.38 478 ARG A N 1
ATOM 3783 C CA . ARG A 1 478 ? 28.703 -11.662 -32.109 1.00 83.38 478 ARG A CA 1
ATOM 3784 C C . ARG A 1 478 ? 27.536 -12.293 -31.352 1.00 83.38 478 ARG A C 1
ATOM 3786 O O . ARG A 1 478 ? 26.495 -12.595 -31.926 1.00 83.38 478 ARG A O 1
ATOM 3793 N N . ASN A 1 479 ? 27.707 -12.496 -30.046 1.00 85.62 479 ASN A N 1
ATOM 3794 C CA . ASN A 1 479 ? 26.665 -13.095 -29.198 1.00 85.62 479 ASN A CA 1
ATOM 3795 C C . ASN A 1 479 ? 25.349 -12.298 -29.227 1.00 85.62 479 ASN A C 1
ATOM 3797 O O . ASN A 1 479 ? 24.275 -12.895 -29.164 1.00 85.62 479 ASN A O 1
ATOM 3801 N N . PHE A 1 480 ? 25.434 -10.970 -29.376 1.00 92.25 480 PHE A N 1
ATOM 3802 C CA . PHE A 1 480 ? 24.267 -10.111 -29.556 1.00 92.25 480 PHE A CA 1
ATOM 3803 C C . PHE A 1 480 ? 23.414 -10.539 -30.751 1.00 92.25 480 PHE A C 1
ATOM 3805 O O . PHE A 1 480 ? 22.204 -10.621 -30.587 1.00 92.25 480 PHE A O 1
ATOM 3812 N N . ASP A 1 481 ? 24.015 -10.849 -31.909 1.00 93.31 481 ASP A N 1
ATOM 3813 C CA . ASP A 1 481 ? 23.260 -11.190 -33.121 1.00 93.31 481 ASP A CA 1
ATOM 3814 C C . ASP A 1 481 ? 22.343 -12.388 -32.874 1.00 93.31 481 ASP A C 1
ATOM 3816 O O . ASP A 1 481 ? 21.167 -12.328 -33.200 1.00 93.31 481 ASP A O 1
ATOM 3820 N N . LEU A 1 482 ? 22.848 -13.450 -32.235 1.00 91.31 482 LEU A N 1
ATOM 3821 C CA . LEU A 1 482 ? 22.061 -14.655 -31.957 1.00 91.31 482 LEU A CA 1
ATOM 3822 C C . LEU A 1 482 ? 20.881 -14.362 -31.020 1.00 91.31 482 LEU A C 1
ATOM 3824 O O . LEU A 1 482 ? 19.750 -14.759 -31.293 1.00 91.31 482 LEU A O 1
ATOM 3828 N N . VAL A 1 483 ? 21.140 -13.648 -29.920 1.00 94.94 483 VAL A N 1
ATOM 3829 C CA . VAL A 1 483 ? 20.115 -13.320 -28.915 1.00 94.94 483 VAL A CA 1
ATOM 3830 C C . VAL A 1 483 ? 19.076 -12.349 -29.478 1.00 94.94 483 VAL A C 1
ATOM 3832 O O . VAL A 1 483 ? 17.884 -12.471 -29.185 1.00 94.94 483 VAL A O 1
ATOM 3835 N N . ALA A 1 484 ? 19.523 -11.369 -30.259 1.00 96.12 484 ALA A N 1
ATOM 3836 C CA . ALA A 1 484 ? 18.671 -10.352 -30.844 1.00 96.12 484 ALA A CA 1
ATOM 3837 C C . ALA A 1 484 ? 17.874 -10.889 -32.038 1.00 96.12 484 ALA A C 1
ATOM 3839 O O . ALA A 1 484 ? 16.720 -10.502 -32.174 1.00 96.12 484 ALA A O 1
ATOM 3840 N N . ASP A 1 485 ? 18.430 -11.797 -32.845 1.00 97.62 485 ASP A N 1
ATOM 3841 C CA . ASP A 1 485 ? 17.730 -12.434 -33.967 1.00 97.62 485 ASP A CA 1
ATOM 3842 C C . ASP A 1 485 ? 16.570 -13.306 -33.480 1.00 97.62 485 ASP A C 1
ATOM 3844 O O . ASP A 1 485 ? 15.443 -13.151 -33.943 1.00 97.62 485 ASP A O 1
ATOM 3848 N N . ASP A 1 486 ? 16.802 -14.145 -32.465 1.00 97.44 486 ASP A N 1
ATOM 3849 C CA . ASP A 1 486 ? 15.736 -14.956 -31.862 1.00 97.44 486 ASP A CA 1
ATOM 3850 C C . ASP A 1 486 ? 14.617 -14.083 -31.275 1.00 97.44 486 ASP A C 1
ATOM 3852 O O . ASP A 1 486 ? 13.427 -14.373 -31.437 1.00 97.44 486 ASP A O 1
ATOM 3856 N N . LEU A 1 487 ? 14.987 -12.988 -30.603 1.00 97.75 487 LEU A N 1
ATOM 3857 C CA . LEU A 1 487 ? 14.015 -12.051 -30.054 1.00 97.75 487 LEU A CA 1
ATOM 3858 C C . LEU A 1 487 ? 13.253 -11.311 -31.160 1.00 97.75 487 LEU A C 1
ATOM 3860 O O . LEU A 1 487 ? 12.031 -11.210 -31.078 1.00 97.75 487 LEU A O 1
ATOM 3864 N N . LEU A 1 488 ? 13.944 -10.794 -32.177 1.00 97.94 488 LEU A N 1
ATOM 3865 C CA . LEU A 1 488 ? 13.336 -10.007 -33.246 1.00 97.94 488 LEU A CA 1
ATOM 3866 C C . LEU A 1 488 ? 12.406 -10.862 -34.105 1.00 97.94 488 LEU A C 1
ATOM 3868 O O . LEU A 1 488 ? 11.300 -10.416 -34.398 1.00 97.94 488 LEU A O 1
ATOM 3872 N N . ALA A 1 489 ? 12.783 -12.105 -34.405 1.00 98.00 489 ALA A N 1
ATOM 3873 C CA . ALA A 1 489 ? 11.917 -13.079 -35.062 1.00 98.00 489 ALA A CA 1
ATOM 3874 C C . ALA A 1 489 ? 10.638 -13.347 -34.245 1.00 98.00 489 ALA A C 1
ATOM 3876 O O . ALA A 1 489 ? 9.532 -13.307 -34.788 1.00 98.00 489 ALA A O 1
ATOM 3877 N N . GLY A 1 490 ? 10.764 -13.549 -32.927 1.00 97.88 490 GLY A N 1
ATOM 3878 C CA . GLY A 1 490 ? 9.614 -13.729 -32.035 1.00 97.88 490 GLY A CA 1
ATOM 3879 C C . GLY A 1 490 ? 8.695 -12.502 -31.978 1.00 97.88 490 GLY A C 1
ATOM 3880 O O . GLY A 1 490 ? 7.470 -12.638 -32.030 1.00 97.88 490 GLY A O 1
ATOM 3881 N N . ILE A 1 491 ? 9.271 -11.296 -31.924 1.00 97.81 491 ILE A N 1
ATOM 3882 C CA . ILE A 1 491 ? 8.511 -10.039 -31.977 1.00 97.81 491 ILE A CA 1
ATOM 3883 C C . ILE A 1 491 ? 7.835 -9.883 -33.345 1.00 97.81 491 ILE A C 1
ATOM 3885 O O . ILE A 1 491 ? 6.668 -9.511 -33.389 1.00 97.81 491 ILE A O 1
ATOM 3889 N N . ALA A 1 492 ? 8.512 -10.204 -34.450 1.00 97.62 492 ALA A N 1
ATOM 3890 C CA . ALA A 1 492 ? 7.956 -10.114 -35.798 1.00 97.62 492 ALA A CA 1
ATOM 3891 C C . ALA A 1 492 ? 6.692 -10.976 -35.943 1.00 97.62 492 ALA A C 1
ATOM 3893 O O . ALA A 1 492 ? 5.672 -10.492 -36.432 1.00 97.62 492 ALA A O 1
ATOM 3894 N N . ILE A 1 493 ? 6.728 -12.221 -35.453 1.00 97.06 493 ILE A N 1
ATOM 3895 C CA . ILE A 1 493 ? 5.558 -13.115 -35.422 1.00 97.06 493 ILE A CA 1
ATOM 3896 C C . ILE A 1 493 ? 4.425 -12.475 -34.611 1.00 97.06 493 ILE A C 1
ATOM 3898 O O . ILE A 1 493 ? 3.318 -12.314 -35.121 1.00 97.06 493 ILE A O 1
ATOM 3902 N N . LYS A 1 494 ? 4.717 -12.010 -33.388 1.00 97.00 494 LYS A N 1
ATOM 3903 C CA . LYS A 1 494 ? 3.730 -11.341 -32.523 1.00 97.00 494 LYS A CA 1
ATOM 3904 C C . LYS A 1 494 ? 3.118 -10.106 -33.192 1.00 97.00 494 LYS A C 1
ATOM 3906 O O . LYS A 1 494 ? 1.912 -9.895 -33.101 1.00 97.00 494 LYS A O 1
ATOM 3911 N N . VAL A 1 495 ? 3.927 -9.293 -33.872 1.00 96.56 495 VAL A N 1
ATOM 3912 C CA . VAL A 1 495 ? 3.473 -8.101 -34.601 1.00 96.56 495 VAL A CA 1
ATOM 3913 C C . VAL A 1 495 ? 2.559 -8.484 -35.761 1.00 96.56 495 VAL A C 1
ATOM 3915 O O . VAL A 1 495 ? 1.519 -7.852 -35.925 1.00 96.56 495 VAL A O 1
ATOM 3918 N N . LYS A 1 496 ? 2.899 -9.522 -36.532 1.00 95.88 496 LYS A N 1
ATOM 3919 C CA . LYS A 1 496 ? 2.046 -10.034 -37.614 1.00 95.88 496 LYS A CA 1
ATOM 3920 C C . LYS A 1 496 ? 0.696 -10.516 -37.086 1.00 95.88 496 LYS A C 1
ATOM 3922 O O . LYS A 1 496 ? -0.330 -10.189 -37.675 1.00 95.88 496 LYS A O 1
ATOM 3927 N N . ASP A 1 497 ? 0.696 -11.244 -35.972 1.00 95.19 497 ASP A N 1
ATOM 3928 C CA . ASP A 1 497 ? -0.525 -11.773 -35.359 1.00 95.19 497 ASP A CA 1
ATOM 3929 C C . ASP A 1 497 ? -1.422 -10.650 -34.813 1.00 95.19 497 ASP A C 1
ATOM 3931 O O . ASP A 1 497 ? -2.642 -10.683 -34.972 1.00 95.19 497 ASP A O 1
ATOM 3935 N N . GLN A 1 498 ? -0.825 -9.628 -34.190 1.00 93.88 498 GLN A N 1
ATOM 3936 C CA . GLN A 1 498 ? -1.551 -8.484 -33.626 1.00 93.88 498 GLN A CA 1
ATOM 3937 C C . GLN A 1 498 ? -1.984 -7.460 -34.681 1.00 93.88 498 GLN A C 1
ATOM 3939 O O . GLN A 1 498 ? -2.990 -6.773 -34.500 1.00 93.88 498 GLN A O 1
ATOM 3944 N N . ASN A 1 499 ? -1.221 -7.325 -35.765 1.00 94.44 499 ASN A N 1
ATOM 3945 C CA . ASN A 1 499 ? -1.482 -6.387 -36.846 1.00 94.44 499 ASN A CA 1
ATOM 3946 C C . ASN A 1 499 ? -1.133 -7.020 -38.207 1.00 94.44 499 ASN A C 1
ATOM 3948 O O . ASN A 1 499 ? -0.064 -6.749 -38.762 1.00 94.44 499 ASN A O 1
ATOM 3952 N N . PRO A 1 500 ? -2.057 -7.801 -38.799 1.00 93.06 500 PRO A N 1
ATOM 3953 C CA . PRO A 1 500 ? -1.833 -8.485 -40.076 1.00 93.06 500 PRO A CA 1
ATOM 3954 C C . PRO A 1 500 ? -1.548 -7.559 -41.261 1.00 93.06 500 PRO A C 1
ATOM 3956 O O . PRO A 1 500 ? -1.097 -8.030 -42.305 1.00 93.06 500 PRO A O 1
ATOM 3959 N N . ASN A 1 501 ? -1.804 -6.256 -41.117 1.00 92.06 501 ASN A N 1
ATOM 3960 C CA . ASN A 1 501 ? -1.561 -5.237 -42.137 1.00 92.06 501 ASN A CA 1
ATOM 3961 C C . ASN A 1 501 ? -0.206 -4.536 -41.973 1.00 92.06 501 ASN A C 1
ATOM 3963 O O . ASN A 1 501 ? 0.226 -3.836 -42.886 1.00 92.06 501 ASN A O 1
ATOM 3967 N N . PHE A 1 502 ? 0.479 -4.709 -40.839 1.00 93.00 502 PHE A N 1
ATOM 3968 C CA . PHE A 1 502 ? 1.813 -4.153 -40.646 1.00 93.00 502 PHE A CA 1
ATOM 3969 C C . PHE A 1 502 ? 2.801 -4.800 -41.625 1.00 93.00 502 PHE A C 1
ATOM 3971 O O . PHE A 1 502 ? 2.782 -6.015 -41.835 1.00 93.00 502 PHE A O 1
ATOM 3978 N N . ARG A 1 503 ? 3.657 -3.993 -42.256 1.00 91.31 503 ARG A N 1
ATOM 3979 C CA . ARG A 1 503 ? 4.686 -4.455 -43.194 1.00 91.31 503 ARG A CA 1
ATOM 3980 C C . ARG A 1 503 ? 6.006 -3.755 -42.870 1.00 91.31 503 ARG A C 1
ATOM 3982 O O . ARG A 1 503 ? 6.113 -2.559 -43.135 1.00 91.31 503 ARG A O 1
ATOM 3989 N N . PRO A 1 504 ? 7.007 -4.471 -42.332 1.00 92.69 504 PRO A N 1
ATOM 3990 C CA . PRO A 1 504 ? 8.300 -3.893 -41.983 1.00 92.69 504 PRO A CA 1
ATOM 3991 C C . PRO A 1 504 ? 9.207 -3.772 -43.218 1.00 92.69 504 PRO A C 1
ATOM 3993 O O . PRO A 1 504 ? 10.305 -4.321 -43.256 1.00 92.69 504 PRO A O 1
ATOM 3996 N N . THR A 1 505 ? 8.726 -3.145 -44.299 1.00 91.81 505 THR A N 1
ATOM 3997 C CA . THR A 1 505 ? 9.456 -3.110 -45.579 1.00 91.81 505 THR A CA 1
ATOM 3998 C C . THR A 1 505 ? 10.773 -2.350 -45.446 1.00 91.81 505 THR A C 1
ATOM 4000 O O . THR A 1 505 ? 11.797 -2.808 -45.950 1.00 91.81 505 THR A O 1
ATOM 4003 N N . ASN A 1 506 ? 10.768 -1.220 -44.737 1.00 93.12 506 ASN A N 1
ATOM 4004 C CA . ASN A 1 506 ? 11.968 -0.410 -44.538 1.00 93.12 506 ASN A CA 1
ATOM 4005 C C . ASN A 1 506 ? 12.970 -1.128 -43.631 1.00 93.12 506 ASN A C 1
ATOM 4007 O O . ASN A 1 506 ? 14.159 -1.171 -43.936 1.00 93.12 506 ASN A O 1
ATOM 4011 N N . GLU A 1 507 ? 12.483 -1.737 -42.556 1.00 95.12 507 GLU A N 1
ATOM 4012 C CA . GLU A 1 507 ? 13.288 -2.477 -41.590 1.00 95.12 507 GLU A CA 1
ATOM 4013 C C . GLU A 1 507 ? 13.883 -3.742 -42.222 1.00 95.12 507 GLU A C 1
ATOM 4015 O O . GLU A 1 507 ? 15.048 -4.054 -41.992 1.00 95.12 507 GLU A O 1
ATOM 4020 N N . LEU A 1 508 ? 13.141 -4.439 -43.090 1.00 94.00 508 LEU A N 1
ATOM 4021 C CA . LEU A 1 508 ? 13.664 -5.574 -43.853 1.00 94.00 508 LEU A CA 1
ATOM 4022 C C . LEU A 1 508 ? 14.789 -5.142 -44.798 1.00 94.00 508 LEU A C 1
ATOM 4024 O O . LEU A 1 508 ? 15.822 -5.807 -44.871 1.00 94.00 508 LEU A O 1
ATOM 4028 N N . VAL A 1 509 ? 14.609 -4.028 -45.515 1.00 94.25 509 VAL A N 1
ATOM 4029 C CA . VAL A 1 509 ? 15.656 -3.469 -46.383 1.00 94.25 509 VAL A CA 1
ATOM 4030 C C . VAL A 1 509 ? 16.895 -3.105 -45.558 1.00 94.25 509 VAL A C 1
ATOM 4032 O O . VAL A 1 509 ? 18.009 -3.449 -45.947 1.00 94.25 509 VAL A O 1
ATOM 4035 N N . GLN A 1 510 ? 16.716 -2.477 -44.394 1.00 93.69 510 GLN A N 1
ATOM 4036 C CA . GLN A 1 510 ? 17.801 -2.154 -43.464 1.00 93.69 510 GLN A CA 1
ATOM 4037 C C . GLN A 1 510 ? 18.556 -3.399 -42.980 1.00 93.69 510 GLN A C 1
ATOM 4039 O O . GLN A 1 510 ? 19.788 -3.440 -43.055 1.00 93.69 510 GLN A O 1
ATOM 4044 N N . LEU A 1 511 ? 17.836 -4.437 -42.542 1.00 94.94 511 LEU A N 1
ATOM 4045 C CA . LEU A 1 511 ? 18.428 -5.697 -42.090 1.00 94.94 511 LEU A CA 1
ATOM 4046 C C . LEU A 1 511 ? 19.200 -6.392 -43.214 1.00 94.94 511 LEU A C 1
ATOM 4048 O O . LEU A 1 511 ? 20.337 -6.804 -42.996 1.00 94.94 511 LEU A O 1
ATOM 4052 N N . LYS A 1 512 ? 18.641 -6.460 -44.428 1.00 95.88 512 LYS A N 1
ATOM 4053 C CA . LYS A 1 512 ? 19.316 -7.046 -45.599 1.00 95.88 512 LYS A CA 1
ATOM 4054 C C . LYS A 1 512 ? 20.578 -6.286 -45.989 1.00 95.88 512 LYS A C 1
ATOM 4056 O O . LYS A 1 512 ? 21.609 -6.909 -46.230 1.00 95.88 512 LYS A O 1
ATOM 4061 N N . ASN A 1 513 ? 20.522 -4.955 -46.008 1.00 94.25 513 ASN A N 1
ATOM 4062 C CA . ASN A 1 513 ? 21.687 -4.122 -46.309 1.00 94.25 513 ASN A CA 1
ATOM 4063 C C . ASN A 1 513 ? 22.796 -4.330 -45.269 1.00 94.25 513 ASN A C 1
ATOM 4065 O O . ASN A 1 513 ? 23.967 -4.459 -45.621 1.00 94.25 513 ASN A O 1
ATOM 4069 N N . SER A 1 514 ? 22.421 -4.407 -43.992 1.00 93.94 514 SER A N 1
ATOM 4070 C CA . SER A 1 514 ? 23.342 -4.660 -42.882 1.00 93.94 514 SER A CA 1
ATOM 4071 C C . SER A 1 514 ? 23.942 -6.068 -42.958 1.00 93.94 514 SER A C 1
ATOM 4073 O O . SER A 1 514 ? 25.157 -6.224 -42.837 1.00 93.94 514 SER A O 1
ATOM 4075 N N . HIS A 1 515 ? 23.120 -7.081 -43.254 1.00 93.69 515 HIS A N 1
ATOM 4076 C CA . HIS A 1 515 ? 23.554 -8.458 -43.484 1.00 93.69 515 HIS A CA 1
ATOM 4077 C C . HIS A 1 515 ? 24.552 -8.545 -44.645 1.00 93.69 515 HIS A C 1
ATOM 4079 O O . HIS A 1 515 ? 25.623 -9.125 -44.497 1.00 93.69 515 HIS A O 1
ATOM 4085 N N . GLN A 1 516 ? 24.247 -7.917 -45.785 1.00 93.38 516 GLN A N 1
ATOM 4086 C CA . GLN A 1 516 ? 25.128 -7.903 -46.952 1.00 93.38 516 GLN A CA 1
ATOM 4087 C C . GLN A 1 516 ? 26.447 -7.170 -46.672 1.00 93.38 516 GLN A C 1
ATOM 4089 O O . GLN A 1 516 ? 27.510 -7.649 -47.069 1.00 93.38 516 GLN A O 1
ATOM 4094 N N . TYR A 1 517 ? 26.393 -6.029 -45.976 1.00 90.81 517 TYR A N 1
ATOM 4095 C CA . TYR A 1 517 ? 27.585 -5.293 -45.554 1.00 90.81 517 TYR A CA 1
ATOM 4096 C C . TYR A 1 517 ? 28.498 -6.174 -44.694 1.00 90.81 517 TYR A C 1
ATOM 4098 O O . TYR A 1 517 ? 29.678 -6.321 -45.005 1.00 90.81 517 TYR A O 1
ATOM 4106 N N . LEU A 1 518 ? 27.946 -6.813 -43.660 1.00 89.31 518 LEU A N 1
ATOM 4107 C CA . LEU A 1 518 ? 28.690 -7.671 -42.736 1.00 89.31 518 LEU A CA 1
ATOM 4108 C C . LEU A 1 518 ? 29.183 -8.972 -43.390 1.00 89.31 518 LEU A C 1
ATOM 4110 O O . LEU A 1 518 ? 30.290 -9.420 -43.089 1.00 89.31 518 LEU A O 1
ATOM 4114 N N . ALA A 1 519 ? 28.444 -9.532 -44.349 1.00 89.94 519 ALA A N 1
ATOM 4115 C CA . ALA A 1 519 ? 28.881 -10.690 -45.130 1.00 89.94 519 ALA A CA 1
ATOM 4116 C C . ALA A 1 519 ? 30.146 -10.401 -45.961 1.00 89.94 519 ALA A C 1
ATOM 4118 O O . ALA A 1 519 ? 30.982 -11.288 -46.125 1.00 89.94 519 ALA A O 1
ATOM 4119 N N . GLY A 1 520 ? 30.343 -9.155 -46.416 1.00 88.31 520 GLY A N 1
ATOM 4120 C CA . GLY A 1 520 ? 31.595 -8.713 -47.050 1.00 88.31 520 GLY A CA 1
ATOM 4121 C C . GLY A 1 520 ? 32.816 -8.806 -46.124 1.00 88.31 520 GLY A C 1
ATOM 4122 O O . GLY A 1 520 ? 33.949 -8.897 -46.591 1.00 88.31 520 GLY A O 1
ATOM 4123 N N . TYR A 1 521 ? 32.568 -8.857 -44.816 1.00 83.38 521 TYR A N 1
ATOM 4124 C CA . TYR A 1 521 ? 33.533 -9.114 -43.757 1.00 83.38 521 TYR A CA 1
ATOM 4125 C C . TYR A 1 521 ? 33.318 -10.511 -43.148 1.00 83.38 521 TYR A C 1
ATOM 4127 O O . TYR A 1 521 ? 33.487 -10.684 -41.953 1.00 83.38 521 TYR A O 1
ATOM 4135 N N . ASN A 1 522 ? 32.884 -11.518 -43.915 1.00 86.06 522 ASN A N 1
ATOM 4136 C CA . ASN A 1 522 ? 32.714 -12.909 -43.453 1.00 86.06 522 ASN A CA 1
ATOM 4137 C C . ASN A 1 522 ? 31.887 -13.072 -42.148 1.00 86.06 522 ASN A C 1
ATOM 4139 O O . ASN A 1 522 ? 32.087 -14.019 -41.383 1.00 86.06 522 ASN A O 1
ATOM 4143 N N . ILE A 1 523 ? 30.978 -12.133 -41.859 1.00 85.75 523 ILE A N 1
ATOM 4144 C CA . ILE A 1 523 ? 30.071 -12.166 -40.707 1.00 85.75 523 ILE A CA 1
ATOM 4145 C C . ILE A 1 523 ? 28.677 -12.504 -41.234 1.00 85.75 523 ILE A C 1
ATOM 4147 O O . ILE A 1 523 ? 27.950 -11.641 -41.720 1.00 85.75 523 ILE A O 1
ATOM 4151 N N . HIS A 1 524 ? 28.300 -13.777 -41.128 1.00 87.25 524 HIS A N 1
ATOM 4152 C CA . HIS A 1 524 ? 27.017 -14.294 -41.628 1.00 87.25 524 HIS A CA 1
ATOM 4153 C C . HIS A 1 524 ? 25.949 -14.460 -40.537 1.00 87.25 524 HIS A C 1
ATOM 4155 O O . HIS A 1 524 ? 24.833 -14.882 -40.818 1.00 87.25 524 HIS A O 1
ATOM 4161 N N . THR A 1 525 ? 26.275 -14.132 -39.284 1.00 85.38 525 THR A N 1
ATOM 4162 C CA . THR A 1 525 ? 25.385 -14.306 -38.124 1.00 85.38 525 THR A CA 1
ATOM 4163 C C . THR A 1 525 ? 24.293 -13.246 -38.017 1.00 85.38 525 THR A C 1
ATOM 4165 O O . THR A 1 525 ? 23.436 -13.353 -37.147 1.00 85.38 525 THR A O 1
ATOM 4168 N N . TYR A 1 526 ? 24.317 -12.220 -38.869 1.00 90.38 526 TYR A N 1
ATOM 4169 C CA . TYR A 1 526 ? 23.473 -11.044 -38.709 1.00 90.38 526 TYR A CA 1
ATOM 4170 C C . TYR A 1 526 ? 22.025 -11.302 -39.148 1.00 90.38 526 TYR A C 1
ATOM 4172 O O . TYR A 1 526 ? 21.701 -11.221 -40.333 1.00 90.38 526 TYR A O 1
ATOM 4180 N N . PHE A 1 527 ? 21.171 -11.600 -38.170 1.00 94.69 527 PHE A N 1
ATOM 4181 C CA . PHE A 1 527 ? 19.709 -11.679 -38.268 1.00 94.69 527 PHE A CA 1
ATOM 4182 C C . PHE A 1 527 ? 19.101 -12.570 -39.380 1.00 94.69 527 PHE A C 1
ATOM 4184 O O . PHE A 1 527 ? 18.075 -12.191 -39.955 1.00 94.69 527 PHE A O 1
ATOM 4191 N N . PRO A 1 528 ? 19.677 -13.744 -39.722 1.00 95.50 528 PRO A N 1
ATOM 4192 C CA . PRO A 1 528 ? 19.126 -14.587 -40.783 1.00 95.50 528 PRO A CA 1
ATOM 4193 C C . PRO A 1 528 ? 17.703 -15.079 -40.474 1.00 95.50 528 PRO A C 1
ATOM 4195 O O . PRO A 1 528 ? 16.847 -15.037 -41.353 1.00 95.50 528 PRO A O 1
ATOM 4198 N N . LYS A 1 529 ? 17.405 -15.474 -39.226 1.00 96.81 529 LYS A N 1
ATOM 4199 C CA . LYS A 1 529 ? 16.084 -16.027 -38.880 1.00 96.81 529 LYS A CA 1
ATOM 4200 C C . LYS A 1 529 ? 14.992 -14.976 -39.008 1.00 96.81 529 LYS A C 1
ATOM 4202 O O . LYS A 1 529 ? 13.902 -15.270 -39.488 1.00 96.81 529 LYS A O 1
ATOM 4207 N N . THR A 1 530 ? 15.268 -13.752 -38.568 1.00 97.12 530 THR A N 1
ATOM 4208 C CA . THR A 1 530 ? 14.336 -12.631 -38.688 1.00 97.12 530 THR A CA 1
ATOM 4209 C C . THR A 1 530 ? 14.030 -12.330 -40.149 1.00 97.12 530 THR A C 1
ATOM 4211 O O . THR A 1 530 ? 12.864 -12.125 -40.487 1.00 97.12 530 THR A O 1
ATOM 4214 N N . ILE A 1 531 ? 15.055 -12.306 -41.009 1.00 97.19 531 ILE A N 1
ATOM 4215 C CA . ILE A 1 531 ? 14.879 -12.075 -42.447 1.00 97.19 531 ILE A CA 1
ATOM 4216 C C . ILE A 1 531 ? 13.955 -13.151 -43.027 1.00 97.19 531 ILE A C 1
ATOM 4218 O O . ILE A 1 531 ? 12.927 -12.795 -43.602 1.00 97.19 531 ILE A O 1
ATOM 4222 N N . ASP A 1 532 ? 14.240 -14.431 -42.771 1.00 96.81 532 ASP A N 1
ATOM 4223 C CA . ASP A 1 532 ? 13.415 -15.554 -43.235 1.00 96.81 532 ASP A CA 1
ATOM 4224 C C . ASP A 1 532 ? 11.961 -15.442 -42.739 1.00 96.81 532 ASP A C 1
ATOM 4226 O O . ASP A 1 532 ? 11.003 -15.619 -43.498 1.00 96.81 532 ASP A O 1
ATOM 4230 N N . VAL A 1 533 ? 11.774 -15.107 -41.455 1.00 97.12 533 VAL A N 1
ATOM 4231 C CA . VAL A 1 533 ? 10.445 -14.926 -40.859 1.00 97.12 533 VAL A CA 1
ATOM 4232 C C . VAL A 1 533 ? 9.678 -13.822 -41.572 1.00 97.12 533 VAL A C 1
ATOM 4234 O O . VAL A 1 533 ? 8.519 -14.048 -41.907 1.00 97.12 533 VAL A O 1
ATOM 4237 N N . ILE A 1 534 ? 10.279 -12.656 -41.814 1.00 95.94 534 ILE A N 1
ATOM 4238 C CA . ILE A 1 534 ? 9.598 -11.529 -42.467 1.00 95.94 534 ILE A CA 1
ATOM 4239 C C . ILE A 1 534 ? 9.322 -11.834 -43.946 1.00 95.94 534 ILE A C 1
ATOM 4241 O O . ILE A 1 534 ? 8.236 -11.529 -44.434 1.00 95.94 534 ILE A O 1
ATOM 4245 N N . GLU A 1 535 ? 10.259 -12.464 -44.659 1.00 95.38 535 GLU A N 1
ATOM 4246 C CA . GLU A 1 535 ? 10.089 -12.844 -46.069 1.00 95.38 535 GLU A CA 1
ATOM 4247 C C . GLU A 1 535 ? 9.009 -13.906 -46.278 1.00 95.38 535 GLU A C 1
ATOM 4249 O O . GLU A 1 535 ? 8.339 -13.913 -47.307 1.00 95.38 535 GLU A O 1
ATOM 4254 N N . SER A 1 536 ? 8.783 -14.771 -45.287 1.00 95.31 536 SER A N 1
ATOM 4255 C CA . SER A 1 536 ? 7.696 -15.756 -45.325 1.00 95.31 536 SER A CA 1
ATOM 4256 C C . SER A 1 536 ? 6.295 -15.136 -45.216 1.00 95.31 536 SER A C 1
ATOM 4258 O O . SER A 1 536 ? 5.285 -15.848 -45.260 1.00 95.31 536 SER A O 1
ATOM 4260 N N . TRP A 1 537 ? 6.183 -13.820 -45.001 1.00 93.62 537 TRP A N 1
ATOM 4261 C CA . TRP A 1 537 ? 4.883 -13.168 -44.920 1.00 93.62 537 TRP A CA 1
ATOM 4262 C C . TRP A 1 537 ? 4.254 -13.117 -46.313 1.00 93.62 537 TRP A C 1
ATOM 4264 O O . TRP A 1 537 ? 4.917 -12.701 -47.258 1.00 93.62 537 TRP A O 1
ATOM 4274 N N . PRO A 1 538 ? 2.979 -13.519 -46.458 1.00 87.25 538 PRO A N 1
ATOM 4275 C CA . PRO A 1 538 ? 2.328 -13.513 -47.760 1.00 87.25 538 PRO A CA 1
ATOM 4276 C C . PRO A 1 538 ? 2.338 -12.095 -48.343 1.00 87.25 538 PRO A C 1
ATOM 4278 O O . PRO A 1 538 ? 1.945 -11.134 -47.664 1.00 87.25 538 PRO A O 1
ATOM 4281 N N . GLU A 1 539 ? 2.787 -11.971 -49.597 1.00 78.44 539 GLU A N 1
ATOM 4282 C CA . GLU A 1 539 ? 2.604 -10.750 -50.379 1.00 78.44 539 GLU A CA 1
ATOM 4283 C C . GLU A 1 539 ? 1.099 -10.461 -50.402 1.00 78.44 539 GLU A C 1
ATOM 4285 O O . GLU A 1 539 ? 0.297 -11.324 -50.754 1.00 78.44 539 GLU A O 1
ATOM 4290 N N . SER A 1 540 ? 0.685 -9.284 -49.928 1.00 65.12 540 SER A N 1
ATOM 4291 C CA . SER A 1 540 ? -0.720 -8.909 -50.069 1.00 65.12 540 SER A CA 1
ATOM 4292 C C . SER A 1 540 ? -0.938 -8.577 -51.541 1.00 65.12 540 SER A C 1
ATOM 4294 O O . SER A 1 540 ? -0.168 -7.803 -52.111 1.00 65.12 540 SER A O 1
ATOM 4296 N N . ASP A 1 541 ? -2.000 -9.117 -52.139 1.00 57.78 541 ASP A N 1
ATOM 4297 C CA . ASP A 1 541 ? -2.365 -8.924 -53.554 1.00 57.78 541 ASP A CA 1
ATOM 4298 C C . ASP A 1 541 ? -2.662 -7.450 -53.940 1.00 57.78 541 ASP A C 1
ATOM 4300 O O . ASP A 1 541 ? -3.187 -7.168 -55.015 1.00 57.78 541 ASP A O 1
ATOM 4304 N N . SER A 1 542 ? -2.368 -6.479 -53.067 1.00 53.72 542 SER A N 1
ATOM 4305 C CA . SER A 1 542 ? -2.850 -5.100 -53.147 1.00 53.72 542 SER A CA 1
ATOM 4306 C C . SER A 1 542 ? -1.787 -4.007 -52.957 1.00 53.72 542 SER A C 1
ATOM 4308 O O . SER A 1 542 ? -2.169 -2.843 -52.846 1.00 53.72 542 SER A O 1
ATOM 4310 N N . VAL A 1 543 ? -0.482 -4.313 -52.917 1.00 51.28 543 VAL A N 1
ATOM 4311 C CA . VAL A 1 543 ? 0.569 -3.273 -52.815 1.00 51.28 543 VAL A CA 1
ATOM 4312 C C . VAL A 1 543 ? 1.366 -3.163 -54.127 1.00 51.28 543 VAL A C 1
ATOM 4314 O O . VAL A 1 543 ? 1.956 -4.153 -54.558 1.00 51.28 543 VAL A O 1
ATOM 4317 N N . PRO A 1 544 ? 1.425 -1.983 -54.779 1.00 49.38 544 PRO A N 1
ATOM 4318 C CA . PRO A 1 544 ? 2.230 -1.780 -55.983 1.00 49.38 544 PRO A CA 1
ATOM 4319 C C . PRO A 1 544 ? 3.724 -1.985 -55.689 1.00 49.38 544 PRO A C 1
ATOM 4321 O O . PRO A 1 544 ? 4.256 -1.399 -54.744 1.00 49.38 544 PRO A O 1
ATOM 4324 N N . ARG A 1 545 ? 4.416 -2.786 -56.509 1.00 47.38 545 ARG A N 1
ATOM 4325 C CA . ARG A 1 545 ? 5.872 -2.980 -56.409 1.00 47.38 545 ARG A CA 1
ATOM 4326 C C . ARG A 1 545 ? 6.604 -1.650 -56.605 1.00 47.38 545 ARG A C 1
ATOM 4328 O O . ARG A 1 545 ? 6.434 -0.988 -57.626 1.00 47.38 545 ARG A O 1
ATOM 4335 N N . PHE A 1 546 ? 7.443 -1.282 -55.638 1.00 44.19 546 PHE A N 1
ATOM 4336 C CA . PHE A 1 546 ? 8.333 -0.127 -55.733 1.00 44.19 546 PHE A CA 1
ATOM 4337 C C . PHE A 1 546 ? 9.638 -0.560 -56.421 1.00 44.19 546 PHE A C 1
ATOM 4339 O O . PHE A 1 546 ? 10.555 -1.072 -55.782 1.00 44.19 546 PHE A O 1
ATOM 4346 N N . GLU A 1 547 ? 9.724 -0.391 -57.741 1.00 41.97 547 GLU A N 1
ATOM 4347 C CA . GLU A 1 547 ? 10.943 -0.647 -58.523 1.00 41.97 547 GLU A CA 1
ATOM 4348 C C . GLU A 1 547 ? 11.911 0.546 -58.417 1.00 41.97 547 GLU A C 1
ATOM 4350 O O . GLU A 1 547 ? 12.092 1.328 -59.345 1.00 41.97 547 GLU A O 1
ATOM 4355 N N . GLY A 1 548 ? 12.513 0.724 -57.239 1.00 42.00 548 GLY A N 1
ATOM 4356 C CA . GLY A 1 548 ? 13.550 1.726 -56.986 1.00 42.00 548 GLY A CA 1
ATOM 4357 C C . GLY A 1 548 ? 14.866 1.062 -56.595 1.00 42.00 548 GLY A C 1
ATOM 4358 O O . GLY A 1 548 ? 15.124 0.847 -55.416 1.00 42.00 548 GLY A O 1
ATOM 4359 N N . SER A 1 549 ? 15.707 0.731 -57.575 1.00 34.62 549 SER A N 1
ATOM 4360 C CA . SER A 1 549 ? 17.055 0.192 -57.348 1.00 34.62 549 SER A CA 1
ATOM 4361 C C . SER A 1 549 ? 17.972 1.261 -56.727 1.00 34.62 549 SER A C 1
ATOM 4363 O O . SER A 1 549 ? 18.550 2.074 -57.448 1.00 34.62 549 SER A O 1
ATOM 4365 N N . MET A 1 550 ? 18.154 1.254 -55.401 1.00 36.34 550 MET A N 1
ATOM 4366 C CA . MET A 1 550 ? 19.279 1.947 -54.756 1.00 36.34 550 MET A CA 1
ATOM 4367 C C . MET A 1 550 ? 20.531 1.067 -54.836 1.00 36.34 550 MET A C 1
ATOM 4369 O O . MET A 1 550 ? 20.720 0.149 -54.043 1.00 36.34 550 MET A O 1
ATOM 4373 N N . THR A 1 551 ? 21.402 1.346 -55.803 1.00 35.09 551 THR A N 1
ATOM 4374 C CA . THR A 1 551 ? 22.736 0.738 -55.882 1.00 35.09 551 THR A CA 1
ATOM 4375 C C . THR A 1 551 ? 23.680 1.410 -54.886 1.00 35.09 551 THR A C 1
ATOM 4377 O O . THR A 1 551 ? 24.005 2.587 -55.045 1.00 35.09 551 THR A O 1
ATOM 4380 N N . PHE A 1 552 ? 24.160 0.664 -53.891 1.00 41.34 552 PHE A N 1
ATOM 4381 C CA . PHE A 1 552 ? 25.321 1.057 -53.089 1.00 41.34 552 PHE A CA 1
ATOM 4382 C C . PHE A 1 552 ? 26.632 0.672 -53.802 1.00 41.34 552 PHE A C 1
ATOM 4384 O O . PHE A 1 552 ? 26.645 -0.280 -54.588 1.00 41.34 552 PHE A O 1
ATOM 4391 N N . PRO A 1 553 ? 27.753 1.371 -53.541 1.00 36.00 553 PRO A N 1
ATOM 4392 C CA . PRO A 1 553 ? 29.051 0.999 -54.092 1.00 36.00 553 PRO A CA 1
ATOM 4393 C C . PRO A 1 553 ? 29.473 -0.382 -53.572 1.00 36.00 553 PRO A C 1
ATOM 4395 O O . PRO A 1 553 ? 29.558 -0.599 -52.365 1.00 36.00 553 PRO A O 1
ATOM 4398 N N . SER A 1 554 ? 29.755 -1.315 -54.482 1.00 37.84 554 SER A N 1
ATOM 4399 C CA . SER A 1 554 ? 30.274 -2.643 -54.143 1.00 37.84 554 SER A CA 1
ATOM 4400 C C . SER A 1 554 ? 31.629 -2.535 -53.432 1.00 37.84 554 SER A C 1
ATOM 4402 O O . SER A 1 554 ? 32.606 -2.049 -54.014 1.00 37.84 554 SER A O 1
ATOM 4404 N N . ALA A 1 555 ? 31.699 -3.038 -52.193 1.00 42.19 555 ALA A N 1
ATOM 4405 C CA . ALA A 1 555 ? 32.916 -3.101 -51.377 1.00 42.19 555 ALA A CA 1
ATOM 4406 C C . ALA A 1 555 ? 34.043 -3.934 -52.025 1.00 42.19 555 ALA A C 1
ATOM 4408 O O . ALA A 1 555 ? 35.217 -3.735 -51.713 1.00 42.19 555 ALA A O 1
ATOM 4409 N N . HIS A 1 556 ? 33.721 -4.806 -52.988 1.00 41.53 556 HIS A N 1
ATOM 4410 C CA . HIS A 1 556 ? 34.724 -5.603 -53.697 1.00 41.53 556 HIS A CA 1
ATOM 4411 C C . HIS A 1 556 ? 35.596 -4.801 -54.668 1.00 41.53 556 HIS A C 1
ATOM 4413 O O . HIS A 1 556 ? 36.683 -5.253 -55.014 1.00 41.53 556 HIS A O 1
ATOM 4419 N N . THR A 1 557 ? 35.185 -3.596 -55.068 1.00 40.72 557 THR A N 1
ATOM 4420 C CA . THR A 1 557 ? 35.957 -2.803 -56.042 1.00 40.72 557 THR A CA 1
ATOM 4421 C C . THR A 1 557 ? 37.167 -2.097 -55.411 1.00 40.72 557 THR A C 1
ATOM 4423 O O . THR A 1 557 ? 38.150 -1.821 -56.097 1.00 40.72 557 THR A O 1
ATOM 4426 N N . SER A 1 558 ? 37.149 -1.857 -54.095 1.00 40.84 558 SER A N 1
ATOM 4427 C CA . SER A 1 558 ? 38.202 -1.100 -53.396 1.00 40.84 558 SER A CA 1
ATOM 4428 C C . SER A 1 558 ? 39.381 -1.960 -52.924 1.00 40.84 558 SER A C 1
ATOM 4430 O O . SER A 1 558 ? 40.496 -1.453 -52.811 1.00 40.84 558 SER A O 1
ATOM 4432 N N . ALA A 1 559 ? 39.180 -3.264 -52.695 1.00 40.41 559 ALA A N 1
ATOM 4433 C CA . ALA A 1 559 ? 40.256 -4.160 -52.256 1.00 40.41 559 ALA A CA 1
ATOM 4434 C C . ALA A 1 559 ? 41.275 -4.447 -53.377 1.00 40.41 559 ALA A C 1
ATOM 4436 O O . ALA A 1 559 ? 42.472 -4.564 -53.124 1.00 40.41 559 ALA A O 1
ATOM 4437 N N . THR A 1 560 ? 40.835 -4.492 -54.640 1.00 38.72 560 THR A N 1
ATOM 4438 C CA . THR A 1 560 ? 41.726 -4.778 -55.777 1.00 38.72 560 THR A CA 1
ATOM 4439 C C . THR A 1 560 ? 42.520 -3.547 -56.239 1.00 38.72 560 THR A C 1
ATOM 4441 O O . THR A 1 560 ? 43.651 -3.696 -56.699 1.00 38.72 560 THR A O 1
ATOM 4444 N N . GLN A 1 561 ? 42.003 -2.322 -56.062 1.00 36.50 561 GLN A N 1
ATOM 4445 C CA . GLN A 1 561 ? 42.724 -1.093 -56.442 1.00 36.50 561 GLN A CA 1
ATOM 4446 C C . GLN A 1 561 ? 43.815 -0.670 -55.441 1.00 36.50 561 GLN A C 1
ATOM 4448 O O . GLN A 1 561 ? 44.797 -0.046 -55.840 1.00 36.50 561 GLN A O 1
ATOM 4453 N N . LEU A 1 562 ? 43.720 -1.062 -54.166 1.00 38.72 562 LEU A N 1
ATOM 4454 C CA . LEU A 1 562 ? 44.763 -0.781 -53.166 1.00 38.72 562 LEU A CA 1
ATOM 4455 C C . LEU A 1 562 ? 45.989 -1.709 -53.272 1.00 38.72 562 LEU A C 1
ATOM 4457 O O . LEU A 1 562 ? 47.059 -1.367 -52.769 1.00 38.72 562 LEU A O 1
ATOM 4461 N N . GLY A 1 563 ? 45.877 -2.836 -53.985 1.00 38.97 563 GLY A N 1
ATOM 4462 C CA . GLY A 1 563 ? 46.997 -3.742 -54.266 1.00 38.97 563 GLY A CA 1
ATOM 4463 C C . GLY A 1 563 ? 47.953 -3.272 -55.373 1.00 38.97 563 GLY A C 1
ATOM 4464 O O . GLY A 1 563 ? 49.049 -3.816 -55.488 1.00 38.97 563 GLY A O 1
ATOM 4465 N N . GLN A 1 564 ? 47.574 -2.268 -56.177 1.00 37.25 564 GLN A N 1
ATOM 4466 C CA . GLN A 1 564 ? 48.389 -1.758 -57.295 1.00 37.25 564 GLN A CA 1
ATOM 4467 C C . GLN A 1 564 ? 49.051 -0.395 -57.038 1.00 37.25 564 GLN A C 1
ATOM 4469 O O . GLN A 1 564 ? 49.881 0.026 -57.835 1.00 37.25 564 GLN A O 1
ATOM 4474 N N . LEU A 1 565 ? 48.753 0.268 -55.916 1.00 36.41 565 LEU A N 1
ATOM 4475 C CA . LEU A 1 565 ? 49.386 1.537 -55.518 1.00 36.41 565 LEU A CA 1
ATOM 4476 C C . LEU A 1 565 ? 50.538 1.373 -54.508 1.00 36.41 565 LEU A C 1
ATOM 4478 O O . LEU A 1 565 ? 51.072 2.365 -54.029 1.00 36.41 565 LEU A O 1
ATOM 4482 N N . ASN A 1 566 ? 50.940 0.133 -54.207 1.00 39.66 566 ASN A N 1
ATOM 4483 C CA . ASN A 1 566 ? 52.096 -0.192 -53.361 1.00 39.66 566 ASN A CA 1
ATOM 4484 C C . ASN A 1 566 ? 53.032 -1.222 -54.031 1.00 39.66 566 ASN A C 1
ATOM 4486 O O . ASN A 1 566 ? 53.419 -2.222 -53.420 1.00 39.66 566 ASN A O 1
ATOM 4490 N N . ARG A 1 567 ? 53.397 -0.979 -55.295 1.00 38.28 567 ARG A N 1
ATOM 4491 C CA . ARG A 1 567 ? 54.624 -1.507 -55.911 1.00 38.28 567 ARG A CA 1
ATOM 4492 C C . ARG A 1 567 ? 55.387 -0.396 -56.602 1.00 38.28 567 ARG A C 1
ATOM 4494 O O . ARG A 1 567 ? 54.723 0.392 -57.309 1.00 38.28 567 ARG A O 1
#